Protein AF-A0A564G5P0-F1 (afdb_monomer)

Structure (mmCIF, N/CA/C/O backbone):
data_AF-A0A564G5P0-F1
#
_entry.id   AF-A0A564G5P0-F1
#
loop_
_atom_site.group_PDB
_atom_site.id
_atom_site.type_symbol
_atom_site.label_atom_id
_atom_site.label_alt_id
_atom_site.label_comp_id
_atom_site.label_asym_id
_atom_site.label_entity_id
_atom_site.label_seq_id
_atom_site.pdbx_PDB_ins_code
_atom_site.Cartn_x
_atom_site.Cartn_y
_atom_site.Cartn_z
_atom_site.occupancy
_atom_site.B_iso_or_equiv
_atom_site.auth_seq_id
_atom_site.auth_comp_id
_atom_site.auth_asym_id
_atom_site.auth_atom_id
_atom_site.pdbx_PDB_model_num
ATOM 1 N N . MET A 1 1 ? 15.688 -13.504 -0.484 1.00 35.56 1 MET A N 1
ATOM 2 C CA . MET A 1 1 ? 15.812 -13.146 -1.916 1.00 35.56 1 MET A CA 1
ATOM 3 C C . MET A 1 1 ? 17.171 -13.605 -2.423 1.00 35.56 1 MET A C 1
ATOM 5 O O . MET A 1 1 ? 18.161 -13.113 -1.892 1.00 35.56 1 MET A O 1
ATOM 9 N N . PRO A 1 2 ? 17.270 -14.536 -3.389 1.00 31.83 2 PRO A N 1
ATOM 10 C CA . PRO A 1 2 ? 18.564 -14.839 -3.991 1.00 31.83 2 PRO A CA 1
ATOM 11 C C . PRO A 1 2 ? 19.131 -13.544 -4.581 1.00 31.83 2 PRO A C 1
ATOM 13 O O . PRO A 1 2 ? 18.400 -12.805 -5.248 1.00 31.83 2 PRO A O 1
ATOM 16 N N . LYS A 1 3 ? 20.404 -13.241 -4.294 1.00 37.56 3 LYS A N 1
ATOM 17 C CA . LYS A 1 3 ? 21.140 -12.122 -4.896 1.00 37.56 3 LYS A CA 1
ATOM 18 C C . LYS A 1 3 ? 21.076 -12.302 -6.414 1.00 37.56 3 LYS A C 1
ATOM 20 O O . LYS A 1 3 ? 21.879 -13.032 -6.985 1.00 37.56 3 LYS A O 1
ATOM 25 N N . ARG A 1 4 ? 20.096 -11.687 -7.084 1.00 54.25 4 ARG A N 1
ATOM 26 C CA . ARG A 1 4 ? 20.049 -11.653 -8.547 1.00 54.25 4 ARG A CA 1
ATOM 27 C C . ARG A 1 4 ? 21.179 -10.737 -8.995 1.00 54.25 4 ARG A C 1
ATOM 29 O O . ARG A 1 4 ? 20.967 -9.541 -9.183 1.00 54.25 4 ARG A O 1
ATOM 36 N N . LEU A 1 5 ? 22.378 -11.297 -9.148 1.00 56.16 5 LEU A N 1
ATOM 37 C CA . LEU A 1 5 ? 23.404 -10.715 -10.001 1.00 56.16 5 LEU A CA 1
ATOM 38 C C . LEU A 1 5 ? 22.763 -10.605 -11.385 1.00 56.16 5 LEU A C 1
ATOM 40 O O . LEU A 1 5 ? 22.558 -11.601 -12.077 1.00 56.16 5 LEU A O 1
ATOM 44 N N . ARG A 1 6 ? 22.302 -9.400 -11.734 1.00 68.75 6 ARG A N 1
ATOM 45 C CA . ARG A 1 6 ? 21.751 -9.155 -13.064 1.00 68.75 6 ARG A CA 1
ATOM 46 C C . ARG A 1 6 ? 22.886 -9.398 -14.063 1.00 68.75 6 ARG A C 1
ATOM 48 O O . ARG A 1 6 ? 24.010 -8.976 -13.786 1.00 68.75 6 ARG A O 1
ATOM 55 N N . PRO A 1 7 ? 22.619 -10.061 -15.200 1.00 79.88 7 PRO A N 1
ATOM 56 C CA . PRO A 1 7 ? 23.652 -10.298 -16.198 1.00 79.88 7 PRO A CA 1
ATOM 57 C C . PRO A 1 7 ? 24.242 -8.962 -16.644 1.00 79.88 7 PRO A C 1
ATOM 59 O O . PRO A 1 7 ? 23.536 -7.947 -16.659 1.00 79.88 7 PRO A O 1
ATOM 62 N N . PHE A 1 8 ? 25.529 -8.966 -16.998 1.00 83.00 8 PHE A N 1
ATOM 63 C CA . PHE A 1 8 ? 26.274 -7.756 -17.349 1.00 83.00 8 PHE A CA 1
ATOM 64 C C . PHE A 1 8 ? 25.588 -6.935 -18.456 1.00 83.00 8 PHE A C 1
ATOM 66 O O . PHE A 1 8 ? 25.525 -5.712 -18.354 1.00 83.00 8 PHE A O 1
ATOM 73 N N . ILE A 1 9 ? 24.970 -7.606 -19.431 1.00 90.88 9 ILE A N 1
ATOM 74 C CA . ILE A 1 9 ? 24.095 -7.037 -20.467 1.00 90.88 9 ILE A CA 1
ATOM 75 C C . ILE A 1 9 ? 22.790 -7.847 -20.572 1.00 90.88 9 ILE A C 1
ATOM 77 O O . ILE A 1 9 ? 22.741 -8.975 -20.075 1.00 90.88 9 ILE A O 1
ATOM 81 N N . PRO A 1 10 ? 21.728 -7.314 -21.210 1.00 92.75 10 PRO A N 1
ATOM 82 C CA . PRO A 1 10 ? 20.535 -8.097 -21.535 1.00 92.75 10 PRO A CA 1
ATOM 83 C C . PRO A 1 10 ? 20.879 -9.423 -22.254 1.00 92.75 10 PRO A C 1
ATOM 85 O O . PRO A 1 10 ? 21.692 -9.397 -23.183 1.00 92.75 10 PRO A O 1
ATOM 88 N N . PRO A 1 11 ? 20.287 -10.569 -21.860 1.00 91.69 11 PRO A N 1
ATOM 89 C CA . PRO A 1 11 ? 20.596 -11.882 -22.434 1.00 91.69 11 PRO A CA 1
ATOM 90 C C . PRO A 1 11 ? 20.450 -11.977 -23.955 1.00 91.69 11 PRO A C 1
ATOM 92 O O . PRO A 1 11 ? 21.198 -12.716 -24.592 1.00 91.69 11 PRO A O 1
ATOM 95 N N . SER A 1 12 ? 19.524 -11.224 -24.556 1.00 93.31 12 SER A N 1
ATOM 96 C CA . SER A 1 12 ? 19.336 -11.219 -26.013 1.00 93.31 12 SER A CA 1
ATOM 97 C C . SER A 1 12 ? 20.467 -10.546 -26.791 1.00 93.31 12 SER A C 1
ATOM 99 O O . SER A 1 12 ? 20.487 -10.629 -28.021 1.00 93.31 12 SER A O 1
ATOM 101 N N . LEU A 1 13 ? 21.411 -9.894 -26.109 1.00 95.44 13 LEU A N 1
ATOM 102 C CA . LEU A 1 13 ? 22.517 -9.170 -26.717 1.00 95.44 13 LEU A CA 1
ATOM 103 C C . LEU A 1 13 ? 23.852 -9.899 -26.513 1.00 95.44 13 LEU A C 1
ATOM 105 O O . LEU A 1 13 ? 24.071 -10.594 -25.517 1.00 95.44 13 LEU A O 1
ATOM 109 N N . ARG A 1 14 ? 24.771 -9.714 -27.462 1.00 95.50 14 ARG A N 1
ATOM 110 C CA . ARG A 1 14 ? 26.202 -10.005 -27.307 1.00 95.50 14 ARG A CA 1
ATOM 111 C C . ARG A 1 14 ? 26.990 -8.705 -27.345 1.00 95.50 14 ARG A C 1
ATOM 113 O O . ARG A 1 14 ? 26.663 -7.808 -28.124 1.00 95.50 14 ARG A O 1
ATOM 120 N N . VAL A 1 15 ? 28.024 -8.625 -26.517 1.00 97.06 15 VAL A N 1
ATOM 121 C CA . VAL A 1 15 ? 28.971 -7.506 -26.527 1.00 97.06 15 VAL A CA 1
ATOM 122 C C . VAL A 1 15 ? 29.828 -7.596 -27.789 1.00 97.06 15 VAL A C 1
ATOM 124 O O . VAL A 1 15 ? 30.232 -8.685 -28.192 1.00 97.06 15 VAL A O 1
ATOM 127 N N . VAL A 1 16 ? 30.064 -6.451 -28.420 1.00 97.50 16 VAL A N 1
ATOM 128 C CA . VAL A 1 16 ? 31.008 -6.280 -29.531 1.00 97.50 16 VAL A CA 1
ATOM 129 C C . VAL A 1 16 ? 32.279 -5.617 -29.021 1.00 97.50 16 VAL A C 1
ATOM 131 O O . VAL A 1 16 ? 33.369 -6.105 -29.287 1.00 97.50 16 VAL A O 1
ATOM 134 N N . SER A 1 17 ? 32.136 -4.531 -28.264 1.00 97.25 17 SER A N 1
ATOM 135 C CA . SER A 1 17 ? 33.255 -3.824 -27.649 1.00 97.25 17 SER A CA 1
ATOM 136 C C . SER A 1 17 ? 32.815 -3.103 -26.379 1.00 97.25 17 SER A C 1
ATOM 138 O O . SER A 1 17 ? 31.627 -2.836 -26.164 1.00 97.25 17 SER A O 1
ATOM 140 N N . VAL A 1 18 ? 33.794 -2.803 -25.530 1.00 97.06 18 VAL A N 1
ATOM 141 C CA . VAL A 1 18 ? 33.635 -1.989 -24.328 1.00 97.06 18 VAL A CA 1
ATOM 142 C C . VAL A 1 18 ? 34.704 -0.911 -24.363 1.00 97.06 18 VAL A C 1
ATOM 144 O O . VAL A 1 18 ? 35.887 -1.225 -24.460 1.00 97.06 18 VAL A O 1
ATOM 147 N N . THR A 1 19 ? 34.285 0.343 -24.251 1.00 96.62 19 THR A N 1
ATOM 148 C CA . THR A 1 19 ? 35.180 1.493 -24.124 1.00 96.62 19 THR A CA 1
ATOM 149 C C . THR A 1 19 ? 34.981 2.103 -22.747 1.00 96.62 19 THR A C 1
ATOM 151 O O . THR A 1 19 ? 33.848 2.294 -22.304 1.00 96.62 19 THR A O 1
ATOM 154 N N . SER A 1 20 ? 36.081 2.379 -22.055 1.00 94.44 20 SER A N 1
ATOM 155 C CA . SER A 1 20 ? 36.069 2.855 -20.677 1.00 94.44 20 SER A CA 1
ATOM 156 C C . SER A 1 20 ? 36.695 4.239 -20.586 1.00 94.44 20 SER A C 1
ATOM 158 O O . SER A 1 20 ? 37.853 4.420 -20.941 1.00 94.44 20 SER A O 1
ATOM 160 N N . GLU A 1 21 ? 35.947 5.172 -20.017 1.00 92.62 21 GLU A N 1
ATOM 161 C CA . GLU A 1 21 ? 36.386 6.498 -19.589 1.00 92.62 21 GLU A CA 1
ATOM 162 C C . GLU A 1 21 ? 36.377 6.563 -18.045 1.00 92.62 21 GLU A C 1
ATOM 164 O O . GLU A 1 21 ? 35.806 5.677 -17.391 1.00 92.62 21 GLU A O 1
ATOM 169 N N . PRO A 1 22 ? 36.977 7.595 -17.418 1.00 90.69 22 PRO A N 1
ATOM 170 C CA . PRO A 1 22 ? 37.068 7.675 -15.957 1.00 90.69 22 PRO A CA 1
ATOM 171 C C . PRO A 1 22 ? 35.716 7.577 -15.228 1.00 90.69 22 PRO A C 1
ATOM 173 O O . PRO A 1 22 ? 35.624 6.932 -14.185 1.00 90.69 22 PRO A O 1
ATOM 176 N N . GLN A 1 23 ? 34.650 8.171 -15.779 1.00 90.69 23 GLN A N 1
ATOM 177 C CA . GLN A 1 23 ? 33.319 8.231 -15.141 1.00 90.69 23 GLN A CA 1
ATOM 178 C C . GLN A 1 23 ? 32.208 7.520 -15.937 1.00 90.69 23 GLN A C 1
ATOM 180 O O . GLN A 1 23 ? 31.061 7.420 -15.475 1.00 90.69 23 GLN A O 1
ATOM 185 N N . HIS A 1 24 ? 32.534 7.008 -17.125 1.00 94.88 24 HIS A N 1
ATOM 186 C CA . HIS A 1 24 ? 31.569 6.440 -18.057 1.00 94.88 24 HIS A CA 1
ATOM 187 C C . HIS A 1 24 ? 32.114 5.184 -18.737 1.00 94.88 24 HIS A C 1
ATOM 189 O O . HIS A 1 24 ? 33.292 5.102 -19.068 1.00 94.88 24 HIS A O 1
ATOM 195 N N . VAL A 1 25 ? 31.253 4.197 -18.962 1.00 96.50 25 VAL A N 1
ATOM 196 C CA . VAL A 1 25 ? 31.579 3.013 -19.758 1.00 96.50 25 VAL A CA 1
ATOM 197 C C . VAL A 1 25 ? 30.571 2.887 -20.888 1.00 96.50 25 VAL A C 1
ATOM 199 O O . VAL A 1 25 ? 29.366 2.798 -20.655 1.00 96.50 25 VAL A O 1
ATOM 202 N N . THR A 1 26 ? 31.071 2.825 -22.115 1.00 97.50 26 THR A N 1
ATOM 203 C CA . THR A 1 26 ? 30.261 2.570 -23.302 1.00 97.50 26 THR A CA 1
ATOM 204 C C . THR A 1 26 ? 30.352 1.096 -23.671 1.00 97.50 26 THR A C 1
ATOM 206 O O . THR A 1 26 ? 31.441 0.557 -23.853 1.00 97.50 26 THR A O 1
ATOM 209 N N . VAL A 1 27 ? 29.204 0.437 -23.817 1.00 97.62 27 VAL A N 1
ATOM 210 C CA . VAL A 1 27 ? 29.107 -0.963 -24.243 1.00 97.62 27 VAL A CA 1
ATOM 211 C C . VAL A 1 27 ? 28.408 -1.016 -25.591 1.00 97.62 27 VAL A C 1
ATOM 213 O O . VAL A 1 27 ? 27.211 -0.738 -25.679 1.00 97.62 27 VAL A O 1
ATOM 216 N N . LEU A 1 28 ? 29.130 -1.410 -26.638 1.00 98.00 28 LEU A N 1
ATOM 217 C CA . LEU A 1 28 ? 28.538 -1.697 -27.939 1.00 98.00 28 LEU A CA 1
ATOM 218 C C . LEU A 1 28 ? 28.030 -3.136 -27.952 1.00 98.00 28 LEU A C 1
ATOM 220 O O . LEU A 1 28 ? 28.785 -4.077 -27.700 1.00 98.00 28 LEU A O 1
ATOM 224 N N . ALA A 1 29 ? 26.757 -3.319 -28.279 1.00 97.38 29 ALA A N 1
ATOM 225 C CA . ALA A 1 29 ? 26.122 -4.624 -28.307 1.00 97.38 29 ALA A CA 1
ATOM 226 C C . ALA A 1 29 ? 25.229 -4.811 -29.539 1.00 97.38 29 ALA A C 1
ATOM 228 O O . ALA A 1 29 ? 24.663 -3.863 -30.090 1.00 97.38 29 ALA A O 1
ATOM 229 N N . VAL A 1 30 ? 25.082 -6.064 -29.960 1.00 96.75 30 VAL A N 1
ATOM 230 C CA . VAL A 1 30 ? 24.193 -6.472 -31.057 1.00 96.75 30 VAL A CA 1
ATOM 231 C C . VAL A 1 30 ? 23.303 -7.631 -30.612 1.00 96.75 30 VAL A C 1
ATOM 233 O O . VAL A 1 30 ? 23.694 -8.379 -29.713 1.00 96.75 30 VAL A O 1
ATOM 236 N N . PRO A 1 31 ? 22.123 -7.818 -31.224 1.00 95.69 31 PRO A N 1
ATOM 237 C CA . PRO A 1 31 ? 21.307 -9.009 -31.011 1.00 95.69 31 PRO A CA 1
ATOM 238 C C . PRO A 1 31 ? 22.094 -10.306 -31.234 1.00 95.69 31 PRO A C 1
ATOM 240 O O . PRO A 1 31 ? 22.871 -10.420 -32.182 1.00 95.69 31 PRO A O 1
ATOM 243 N N . ARG A 1 32 ? 21.879 -11.294 -30.359 1.00 94.44 32 ARG A N 1
ATOM 244 C CA . ARG A 1 32 ? 22.381 -12.667 -30.529 1.00 94.44 32 ARG A CA 1
ATOM 245 C C . ARG A 1 32 ? 21.614 -13.413 -31.608 1.00 94.44 32 ARG A C 1
ATOM 247 O O . ARG A 1 32 ? 22.210 -14.138 -32.393 1.00 94.44 32 ARG A O 1
ATOM 254 N N . SER A 1 33 ? 20.291 -13.251 -31.620 1.00 92.81 33 SER A N 1
ATOM 255 C CA . SER A 1 33 ? 19.430 -13.913 -32.595 1.00 92.81 33 SER A CA 1
ATOM 256 C C . SER A 1 33 ? 19.677 -13.344 -33.985 1.00 92.81 33 SER A C 1
ATOM 258 O O . SER A 1 33 ? 19.692 -12.129 -34.165 1.00 92.81 33 SER A O 1
ATOM 260 N N . LEU A 1 34 ? 19.767 -14.212 -34.990 1.00 91.69 34 LEU A N 1
ATOM 261 C CA . LEU A 1 34 ? 19.794 -13.800 -36.394 1.00 91.69 34 LEU A CA 1
ATOM 262 C C . LEU A 1 34 ? 18.396 -13.492 -36.946 1.00 91.69 34 LEU A C 1
ATOM 264 O O . LEU A 1 34 ? 18.282 -12.904 -38.015 1.00 91.69 34 LEU A O 1
ATOM 268 N N . THR A 1 35 ? 17.338 -13.785 -36.191 1.00 93.94 35 THR A N 1
ATOM 269 C CA . THR A 1 35 ? 15.945 -13.558 -36.599 1.00 93.94 35 THR A CA 1
ATOM 270 C C . THR A 1 35 ? 15.181 -12.693 -35.598 1.00 93.94 35 THR A C 1
ATOM 272 O O . THR A 1 35 ? 15.501 -12.672 -34.407 1.00 93.94 35 THR A O 1
ATOM 275 N N . ALA A 1 36 ? 14.124 -12.030 -36.063 1.00 93.44 36 ALA A N 1
ATOM 276 C CA . ALA A 1 36 ? 13.170 -11.308 -35.228 1.00 93.44 36 ALA A CA 1
ATOM 277 C C . ALA A 1 36 ? 11.732 -11.515 -35.728 1.00 93.44 36 ALA A C 1
ATOM 279 O O . ALA A 1 36 ? 11.499 -11.736 -36.917 1.00 93.44 36 ALA A O 1
ATOM 280 N N . CYS A 1 37 ? 10.756 -11.437 -34.824 1.00 94.19 37 CYS A N 1
ATOM 281 C CA . CYS A 1 37 ? 9.341 -11.556 -35.179 1.00 94.19 37 CYS A CA 1
ATOM 282 C C . CYS A 1 37 ? 8.763 -10.204 -35.607 1.00 94.19 37 CYS A C 1
ATOM 284 O O . CYS A 1 37 ? 9.006 -9.183 -34.957 1.00 94.19 37 CYS A O 1
ATOM 286 N N . CYS A 1 38 ? 7.951 -10.209 -36.665 1.00 93.44 38 CYS A N 1
ATOM 287 C CA . CYS A 1 38 ? 7.213 -9.033 -37.106 1.00 93.44 38 CYS A CA 1
ATOM 288 C C . CYS A 1 38 ? 6.308 -8.510 -35.981 1.00 93.44 38 CYS A C 1
ATOM 290 O O . CYS A 1 38 ? 5.586 -9.268 -35.339 1.00 93.44 38 CYS A O 1
ATOM 292 N N . SER A 1 39 ? 6.299 -7.197 -35.761 1.00 90.75 39 SER A N 1
ATOM 293 C CA . SER A 1 39 ? 5.465 -6.567 -34.726 1.00 90.75 39 SER A CA 1
ATOM 294 C C . SER A 1 39 ? 3.963 -6.583 -35.033 1.00 90.75 39 SER A C 1
ATOM 296 O O . SER A 1 39 ? 3.183 -6.372 -34.112 1.00 90.75 39 SER A O 1
ATOM 298 N N . ALA A 1 40 ? 3.564 -6.835 -36.286 1.00 93.50 40 ALA A N 1
ATOM 299 C CA . ALA A 1 40 ? 2.162 -6.942 -36.692 1.00 93.50 40 ALA A CA 1
ATOM 300 C C . ALA A 1 40 ? 1.691 -8.405 -36.733 1.00 93.50 40 ALA A C 1
ATOM 302 O O . ALA A 1 40 ? 0.876 -8.809 -35.915 1.00 93.50 40 ALA A O 1
ATOM 303 N N . CYS A 1 41 ? 2.246 -9.221 -37.637 1.00 94.69 41 CYS A N 1
ATOM 304 C CA . CYS A 1 41 ? 1.786 -10.600 -37.851 1.00 94.69 41 CYS A CA 1
ATOM 305 C C . CYS A 1 41 ? 2.559 -11.668 -37.060 1.00 94.69 41 CYS A C 1
ATOM 307 O O . CYS A 1 41 ? 2.296 -12.852 -37.227 1.00 94.69 41 CYS A O 1
ATOM 309 N N . ARG A 1 42 ? 3.558 -11.281 -36.251 1.00 94.31 42 ARG A N 1
ATOM 310 C CA . ARG A 1 42 ? 4.438 -12.184 -35.477 1.00 94.31 42 ARG A CA 1
ATOM 311 C C . ARG A 1 42 ? 5.275 -13.180 -36.292 1.00 94.31 42 ARG A C 1
ATOM 313 O O . ARG A 1 42 ? 6.122 -13.841 -35.694 1.00 94.31 42 ARG A O 1
ATOM 320 N N . LEU A 1 43 ? 5.150 -13.218 -37.624 1.00 95.38 43 LEU A N 1
ATOM 321 C CA . LEU A 1 43 ? 5.983 -14.064 -38.478 1.00 95.38 43 LEU A CA 1
ATOM 322 C C . LEU A 1 43 ? 7.467 -13.708 -38.319 1.00 95.38 43 LEU A C 1
ATOM 324 O O . LEU A 1 43 ? 7.850 -12.532 -38.328 1.00 95.38 43 LEU A O 1
ATOM 328 N N . ARG A 1 44 ? 8.298 -14.737 -38.169 1.00 95.62 44 ARG A N 1
ATOM 329 C CA . ARG A 1 44 ? 9.749 -14.615 -38.030 1.00 95.62 44 ARG A CA 1
ATOM 330 C C . ARG A 1 44 ? 10.387 -14.218 -39.363 1.00 95.62 44 ARG A C 1
ATOM 332 O O . ARG A 1 44 ? 10.004 -14.710 -40.418 1.00 95.62 44 ARG A O 1
ATOM 339 N N . SER A 1 45 ? 11.376 -13.335 -39.304 1.00 95.94 45 SER A N 1
ATOM 340 C CA . SER A 1 45 ? 12.195 -12.951 -40.452 1.00 95.94 45 SER A CA 1
ATOM 341 C C . SER A 1 45 ? 13.655 -12.792 -40.039 1.00 95.94 45 SER A C 1
ATOM 343 O O . SER A 1 45 ? 13.955 -12.400 -38.912 1.00 95.94 45 SER A O 1
ATOM 345 N N . ASP A 1 46 ? 14.549 -13.095 -40.965 1.00 95.19 46 ASP A N 1
ATOM 346 C CA . ASP A 1 46 ? 15.992 -12.823 -40.982 1.00 95.19 46 ASP A CA 1
ATOM 347 C C . ASP A 1 46 ? 16.369 -11.825 -42.097 1.00 95.19 46 ASP A C 1
ATOM 349 O O . ASP A 1 46 ? 17.521 -11.410 -42.191 1.00 95.19 46 ASP A O 1
ATOM 353 N N . SER A 1 47 ? 15.412 -11.418 -42.942 1.00 95.81 47 SER A N 1
ATOM 354 C CA . SER A 1 47 ? 15.673 -10.593 -44.122 1.00 95.81 47 SER A CA 1
ATOM 355 C C . SER A 1 47 ? 15.940 -9.155 -43.694 1.00 95.81 47 SER A C 1
ATOM 357 O O . SER A 1 47 ? 15.015 -8.399 -43.390 1.00 95.81 47 SER A O 1
ATOM 359 N N . VAL A 1 48 ? 17.213 -8.770 -43.628 1.00 96.31 48 VAL A N 1
ATOM 360 C CA . VAL A 1 48 ? 17.630 -7.438 -43.179 1.00 96.31 48 VAL A CA 1
ATOM 361 C C . VAL A 1 48 ? 17.387 -6.407 -44.283 1.00 96.31 48 VAL A C 1
ATOM 363 O O . VAL A 1 48 ? 17.873 -6.529 -45.401 1.00 96.31 48 VAL A O 1
ATOM 366 N N . HIS A 1 49 ? 16.630 -5.363 -43.954 1.00 96.12 49 HIS A N 1
ATOM 367 C CA . HIS A 1 49 ? 16.455 -4.169 -44.781 1.00 96.12 49 HIS A CA 1
ATOM 368 C C . HIS A 1 49 ? 17.493 -3.088 -44.449 1.00 96.12 49 HIS A C 1
ATOM 370 O O . HIS A 1 49 ? 17.909 -2.343 -45.326 1.00 96.12 49 HIS A O 1
ATOM 376 N N . GLY A 1 50 ? 17.906 -2.996 -43.184 1.00 96.00 50 GLY A N 1
ATOM 377 C CA . GLY A 1 50 ? 18.917 -2.046 -42.729 1.00 96.00 50 GLY A CA 1
ATOM 378 C C . GLY A 1 50 ? 19.202 -2.189 -41.238 1.00 96.00 50 GLY A C 1
ATOM 379 O O . GLY A 1 50 ? 18.695 -3.097 -40.578 1.00 96.00 50 GLY A O 1
ATOM 380 N N . SER A 1 51 ? 19.988 -1.274 -40.679 1.00 95.19 51 SER A N 1
ATOM 381 C CA . SER A 1 51 ? 20.295 -1.245 -39.245 1.00 95.19 51 SER A CA 1
ATOM 382 C C . SER A 1 51 ? 20.159 0.161 -38.673 1.00 95.19 51 SER A C 1
ATOM 384 O O . SER A 1 51 ? 20.141 1.140 -39.415 1.00 95.19 51 SER A O 1
ATOM 386 N N . TYR A 1 52 ? 20.008 0.261 -37.356 1.00 94.81 52 TYR A N 1
ATOM 387 C CA . TYR A 1 52 ? 19.965 1.532 -36.643 1.00 94.81 52 TYR A CA 1
ATOM 388 C C . TYR A 1 52 ? 20.545 1.383 -35.234 1.00 94.81 52 TYR A C 1
ATOM 390 O O . TYR A 1 52 ? 20.467 0.316 -34.621 1.00 94.81 52 TYR A O 1
ATOM 398 N N . GLY A 1 53 ? 21.134 2.459 -34.719 1.00 95.06 53 GLY A N 1
ATOM 399 C CA . GLY A 1 53 ? 21.677 2.515 -33.364 1.00 95.06 53 GLY A CA 1
ATOM 400 C C . GLY A 1 53 ? 20.65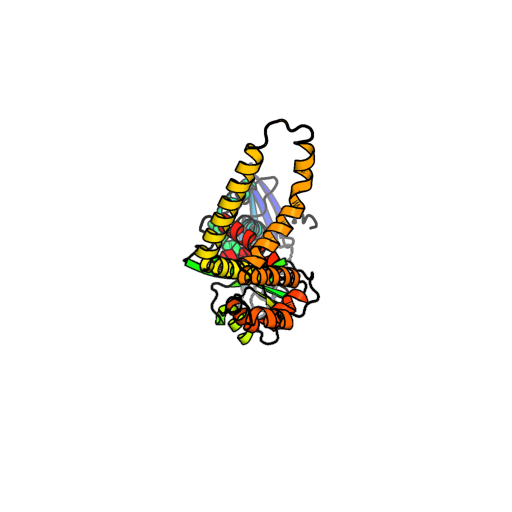5 3.014 -32.344 1.00 95.06 53 GLY A C 1
ATOM 401 O O . GLY A 1 53 ? 19.803 3.851 -32.647 1.00 95.06 53 GLY A O 1
ATOM 402 N N . ARG A 1 54 ? 20.755 2.524 -31.107 1.00 95.69 54 ARG A N 1
ATOM 403 C CA . ARG A 1 54 ? 20.089 3.094 -29.930 1.00 95.69 54 ARG A CA 1
ATOM 404 C C . ARG A 1 54 ? 21.094 3.282 -28.809 1.00 95.69 54 ARG A C 1
ATOM 406 O O . ARG A 1 54 ? 21.809 2.348 -28.472 1.00 95.69 54 ARG A O 1
ATOM 413 N N . HIS A 1 55 ? 21.071 4.458 -28.197 1.00 96.19 55 HIS A N 1
ATOM 414 C CA . HIS A 1 55 ? 21.886 4.788 -27.034 1.00 96.19 55 HIS A CA 1
ATOM 415 C C . HIS A 1 55 ? 20.984 4.745 -25.800 1.00 96.19 55 HIS A C 1
ATOM 417 O O . HIS A 1 55 ? 19.984 5.466 -25.724 1.00 96.19 55 HIS A O 1
ATOM 423 N N . LEU A 1 56 ? 21.284 3.843 -24.869 1.00 97.25 56 LEU A N 1
ATOM 424 C CA . LEU A 1 56 ? 20.465 3.579 -23.692 1.00 97.25 56 LEU A CA 1
ATOM 425 C C . LEU A 1 56 ? 21.302 3.770 -22.431 1.00 97.25 56 LEU A C 1
ATOM 427 O O . LEU A 1 56 ? 22.359 3.166 -22.305 1.00 97.25 56 LEU A O 1
ATOM 431 N N . ALA A 1 57 ? 20.798 4.530 -21.461 1.00 97.06 57 ALA A N 1
ATOM 432 C CA . ALA A 1 57 ? 21.343 4.455 -20.110 1.00 97.06 57 ALA A CA 1
ATOM 433 C C . ALA A 1 57 ? 21.114 3.047 -19.539 1.00 97.06 57 ALA A C 1
ATOM 435 O O . ALA A 1 57 ? 20.030 2.471 -19.721 1.00 97.06 57 ALA A O 1
ATOM 436 N N . ASP A 1 58 ? 22.110 2.504 -18.846 1.00 96.44 58 ASP A N 1
ATOM 437 C CA . ASP A 1 58 ? 22.057 1.146 -18.315 1.00 96.44 58 ASP A CA 1
ATOM 438 C C . ASP A 1 58 ? 22.593 1.023 -16.877 1.00 96.44 58 ASP A C 1
ATOM 440 O O . ASP A 1 58 ? 22.965 2.016 -16.253 1.00 96.44 58 ASP A O 1
ATOM 444 N N . LEU A 1 59 ? 22.555 -0.190 -16.315 1.00 95.25 59 LEU A N 1
ATOM 445 C CA . LEU A 1 59 ? 23.070 -0.467 -14.971 1.00 95.25 59 LEU A CA 1
ATOM 446 C C . LEU A 1 59 ? 24.557 -0.106 -14.850 1.00 95.25 59 LEU A C 1
ATOM 448 O O . LEU A 1 59 ? 25.303 -0.329 -15.801 1.00 95.25 59 LEU A O 1
ATOM 452 N N . PRO A 1 60 ? 24.991 0.404 -13.687 1.00 94.00 60 PRO A N 1
ATOM 453 C CA . PRO A 1 60 ? 26.325 0.949 -13.516 1.00 94.00 60 PRO A CA 1
ATOM 454 C C . PRO A 1 60 ? 27.367 -0.173 -13.488 1.00 94.00 60 PRO A C 1
ATOM 456 O O . PRO A 1 60 ? 27.077 -1.299 -13.073 1.00 94.00 60 PRO A O 1
ATOM 459 N N . TRP A 1 61 ? 28.603 0.150 -13.863 1.00 92.56 61 TRP A N 1
ATOM 460 C CA . TRP A 1 61 ? 29.742 -0.763 -13.783 1.00 92.56 61 TRP A CA 1
ATOM 461 C C . TRP A 1 61 ? 30.786 -0.177 -12.833 1.00 92.56 61 TRP A C 1
ATOM 463 O O . TRP A 1 61 ? 31.425 0.821 -13.151 1.00 92.56 61 TRP A O 1
ATOM 473 N N . GLN A 1 62 ? 30.966 -0.804 -11.659 1.00 89.19 62 GLN A N 1
ATOM 474 C CA . GLN A 1 62 ? 31.968 -0.395 -10.656 1.00 89.19 62 GLN A CA 1
ATOM 475 C C . GLN A 1 62 ? 31.860 1.104 -10.307 1.00 89.19 62 GLN A C 1
ATOM 477 O O . GLN A 1 62 ? 32.839 1.840 -10.342 1.00 89.19 62 GLN A O 1
ATOM 482 N N . GLY A 1 63 ? 30.640 1.578 -10.040 1.00 89.62 63 GLY A N 1
ATOM 483 C CA . GLY A 1 63 ? 30.392 2.982 -9.687 1.00 89.62 63 GLY A CA 1
ATOM 484 C C . GLY A 1 63 ? 30.443 3.969 -10.858 1.00 89.62 63 GLY A C 1
ATOM 485 O O . GLY A 1 63 ? 30.267 5.162 -10.636 1.00 89.62 63 GLY A O 1
ATOM 486 N N . ARG A 1 64 ? 30.634 3.500 -12.096 1.00 93.12 64 ARG A N 1
ATOM 487 C CA . ARG A 1 64 ? 30.600 4.332 -13.306 1.00 93.12 64 ARG A CA 1
ATOM 488 C C . ARG A 1 64 ? 29.274 4.192 -14.030 1.00 93.12 64 ARG A C 1
ATOM 490 O O . ARG A 1 64 ? 28.662 3.120 -14.042 1.00 93.12 64 AR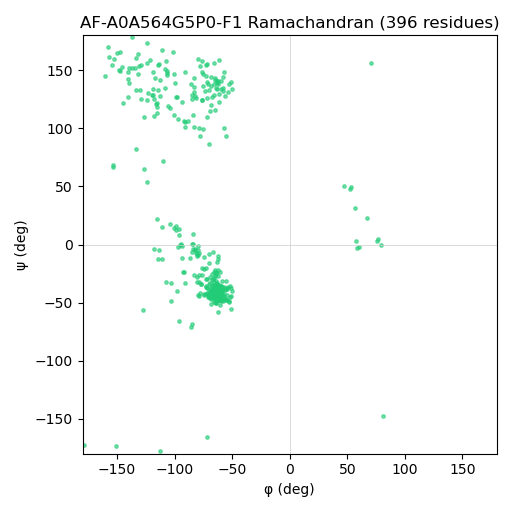G A O 1
ATOM 497 N N . SER A 1 65 ? 28.844 5.286 -14.647 1.00 95.38 65 SER A N 1
ATOM 498 C CA . SER A 1 65 ? 27.638 5.292 -15.473 1.00 95.38 65 SER A CA 1
ATOM 499 C C . SER A 1 65 ? 27.870 4.467 -16.740 1.00 95.38 65 SER A C 1
ATOM 501 O O . SER A 1 65 ? 28.978 4.457 -17.271 1.00 95.38 65 SER A O 1
ATOM 503 N N . VAL A 1 66 ? 26.846 3.761 -17.226 1.00 96.81 66 VAL A N 1
ATOM 504 C CA . VAL A 1 66 ? 26.970 2.911 -18.420 1.00 96.81 66 VAL A CA 1
ATOM 505 C C . VAL A 1 66 ? 26.030 3.377 -19.523 1.00 96.81 66 VAL A C 1
ATOM 507 O O . VAL A 1 66 ? 24.823 3.528 -19.306 1.00 96.81 66 VAL A O 1
ATOM 510 N N . GLY A 1 67 ? 26.588 3.565 -20.718 1.00 97.19 67 GLY A N 1
ATOM 511 C CA . GLY A 1 67 ? 25.870 3.744 -21.973 1.00 97.19 67 GLY A CA 1
ATOM 512 C C . GLY A 1 67 ? 25.858 2.441 -22.771 1.00 97.19 67 GLY A C 1
ATOM 513 O O . GLY A 1 67 ? 26.884 1.998 -23.277 1.00 97.19 67 GLY A O 1
ATOM 514 N N . LEU A 1 68 ? 24.692 1.814 -22.909 1.00 97.31 68 LEU A N 1
ATOM 515 C CA . LEU A 1 68 ? 24.498 0.655 -23.774 1.00 97.31 68 LEU A CA 1
ATOM 516 C C . LEU A 1 68 ? 24.129 1.130 -25.186 1.00 97.31 68 LEU A C 1
ATOM 518 O O . LEU A 1 68 ? 23.009 1.585 -25.437 1.00 97.31 68 LEU A O 1
ATOM 522 N N . HIS A 1 69 ? 25.074 1.012 -26.113 1.00 97.25 69 HIS A N 1
ATOM 523 C CA . HIS A 1 69 ? 24.894 1.300 -27.532 1.00 97.25 69 HIS A CA 1
ATOM 524 C C . HIS A 1 69 ? 24.482 0.012 -28.246 1.00 97.25 69 HIS A C 1
ATOM 526 O O . HIS A 1 69 ? 25.284 -0.899 -28.432 1.00 97.25 69 HIS A O 1
ATOM 532 N N . VAL A 1 70 ? 23.214 -0.089 -28.638 1.00 96.81 70 VAL A N 1
ATOM 533 C CA . VAL A 1 70 ? 22.670 -1.286 -29.290 1.00 96.81 70 VAL A CA 1
ATOM 534 C C . VAL A 1 70 ? 22.479 -1.024 -30.775 1.00 96.81 70 VAL A C 1
ATOM 536 O O . VAL A 1 70 ? 21.682 -0.161 -31.148 1.00 96.81 70 VAL A O 1
ATOM 539 N N . ARG A 1 71 ? 23.158 -1.790 -31.631 1.00 96.81 71 ARG A N 1
ATOM 540 C CA . ARG A 1 71 ? 22.911 -1.773 -33.079 1.00 96.81 71 ARG A CA 1
ATOM 541 C C . ARG A 1 71 ? 21.864 -2.832 -33.423 1.00 96.81 71 ARG A C 1
ATOM 543 O O . ARG A 1 71 ? 22.144 -4.028 -33.392 1.00 96.81 71 ARG A O 1
ATOM 550 N N . LEU A 1 72 ? 20.649 -2.373 -33.710 1.00 95.06 72 LEU A N 1
ATOM 551 C CA . LEU A 1 72 ? 19.468 -3.180 -34.023 1.00 95.06 72 LEU A CA 1
ATOM 552 C C . LEU A 1 72 ? 19.203 -3.201 -35.529 1.00 95.06 72 LEU A C 1
ATOM 554 O O . LEU A 1 72 ? 19.732 -2.380 -36.281 1.00 95.06 72 LEU A O 1
ATOM 558 N N . ARG A 1 73 ? 18.355 -4.128 -35.978 1.00 95.56 73 ARG A N 1
ATOM 559 C CA . ARG A 1 73 ? 18.031 -4.300 -37.399 1.00 95.56 73 ARG A CA 1
ATOM 560 C C . ARG A 1 73 ? 16.628 -3.798 -37.730 1.00 95.56 73 ARG A C 1
ATOM 562 O O . ARG A 1 73 ? 15.708 -3.873 -36.919 1.00 95.56 73 ARG A O 1
ATOM 569 N N . ARG A 1 74 ? 16.452 -3.313 -38.955 1.00 96.44 74 ARG A N 1
ATOM 570 C CA . ARG A 1 74 ? 15.155 -3.218 -39.634 1.00 96.44 74 ARG A CA 1
ATOM 571 C C . ARG A 1 74 ? 15.064 -4.419 -40.565 1.00 96.44 74 ARG A C 1
ATOM 573 O O . ARG A 1 74 ? 15.978 -4.629 -41.358 1.00 96.44 74 ARG A O 1
ATOM 580 N N . LEU A 1 75 ? 13.998 -5.204 -40.467 1.00 96.50 75 LEU A N 1
ATOM 581 C CA . LEU A 1 75 ? 13.797 -6.413 -41.264 1.00 96.50 75 LEU A CA 1
ATOM 582 C C . LEU A 1 75 ? 12.607 -6.255 -42.210 1.00 96.50 75 LEU A C 1
ATOM 584 O O . LEU A 1 75 ? 11.689 -5.483 -41.934 1.00 96.50 75 LEU A O 1
ATOM 588 N N . ARG A 1 76 ? 12.608 -7.004 -43.313 1.00 97.06 76 ARG A N 1
ATOM 589 C CA . ARG A 1 76 ? 11.457 -7.168 -44.207 1.00 97.06 76 ARG A CA 1
ATOM 590 C C . ARG A 1 76 ? 10.542 -8.254 -43.649 1.00 97.06 76 ARG A C 1
ATOM 592 O O . ARG A 1 76 ? 11.019 -9.300 -43.207 1.00 97.06 76 ARG A O 1
ATOM 599 N N . CYS A 1 77 ? 9.233 -8.025 -43.634 1.00 96.00 77 CYS A N 1
ATOM 600 C CA . CYS A 1 77 ? 8.283 -9.081 -43.304 1.00 96.00 77 CYS A CA 1
ATOM 601 C C . CYS A 1 77 ? 8.189 -10.057 -44.480 1.00 96.00 77 CYS A C 1
ATOM 603 O O . CYS A 1 77 ? 8.036 -9.628 -45.618 1.00 96.00 77 CYS A O 1
ATOM 605 N N . ARG A 1 78 ? 8.272 -11.360 -44.194 1.00 94.75 78 ARG A N 1
ATOM 606 C CA . ARG A 1 78 ? 8.117 -12.417 -45.204 1.00 94.75 78 ARG A CA 1
ATOM 607 C C . ARG A 1 78 ? 6.653 -12.794 -45.464 1.00 94.75 78 ARG A C 1
ATOM 609 O O . ARG A 1 78 ? 6.396 -13.582 -46.359 1.00 94.75 78 ARG A O 1
ATOM 616 N N . ASN A 1 79 ? 5.707 -12.259 -44.687 1.00 95.19 79 ASN A N 1
ATOM 617 C CA . ASN A 1 79 ? 4.284 -12.512 -44.892 1.00 95.19 79 ASN A CA 1
ATOM 618 C C . ASN A 1 79 ? 3.754 -11.539 -45.961 1.00 95.19 79 ASN A C 1
ATOM 620 O O . ASN A 1 79 ? 3.661 -10.345 -45.658 1.00 95.19 79 ASN A O 1
ATOM 624 N N . PRO A 1 80 ? 3.381 -12.010 -47.165 1.00 92.25 80 PRO A N 1
ATOM 625 C CA . PRO A 1 80 ? 2.870 -11.142 -48.225 1.00 92.25 80 PRO A CA 1
ATOM 626 C C . PRO A 1 80 ? 1.528 -10.491 -47.860 1.00 92.25 80 PRO A C 1
ATOM 628 O O . PRO A 1 80 ? 1.253 -9.382 -48.305 1.00 92.25 80 PRO A O 1
ATOM 631 N N . ALA A 1 81 ? 0.729 -11.129 -46.998 1.00 94.81 81 ALA A N 1
ATOM 632 C CA . ALA A 1 81 ? -0.543 -10.594 -46.515 1.00 94.81 81 ALA A CA 1
ATOM 633 C C . ALA A 1 81 ? -0.380 -9.600 -45.347 1.00 94.81 81 ALA A C 1
ATOM 635 O O . ALA A 1 81 ? -1.356 -9.031 -44.863 1.00 94.81 81 ALA A O 1
ATOM 636 N N . CYS A 1 82 ? 0.842 -9.391 -44.843 1.00 94.94 82 CYS A N 1
ATOM 637 C CA . CYS A 1 82 ? 1.078 -8.467 -43.740 1.00 94.94 82 CYS A CA 1
ATOM 638 C C . CYS A 1 82 ? 1.168 -7.021 -44.257 1.00 94.94 82 CYS A C 1
ATOM 640 O O . CYS A 1 82 ? 2.048 -6.722 -45.066 1.00 94.94 82 CYS A O 1
ATOM 642 N N . PRO A 1 83 ? 0.371 -6.074 -43.720 1.00 94.00 83 PRO A N 1
ATOM 643 C CA . PRO A 1 83 ? 0.437 -4.671 -44.141 1.00 94.00 83 PRO A CA 1
ATOM 644 C C . PRO A 1 83 ? 1.793 -4.028 -43.808 1.00 94.00 83 PRO A C 1
ATOM 646 O O . PRO A 1 83 ? 2.227 -3.075 -44.454 1.00 94.00 83 PRO A O 1
ATOM 649 N N . ARG A 1 84 ? 2.513 -4.563 -42.810 1.00 92.25 84 ARG A N 1
ATOM 650 C CA . ARG A 1 84 ? 3.888 -4.148 -42.516 1.00 92.25 84 ARG A CA 1
ATOM 651 C C . ARG A 1 84 ? 4.880 -4.876 -43.412 1.00 92.25 84 ARG A C 1
ATOM 653 O O . ARG A 1 84 ? 5.279 -5.993 -43.094 1.00 92.25 84 ARG A O 1
ATOM 660 N N . ARG A 1 85 ? 5.354 -4.189 -44.454 1.00 93.25 85 ARG A N 1
ATOM 661 C CA . ARG A 1 85 ? 6.444 -4.659 -45.331 1.00 93.25 85 ARG A CA 1
ATOM 662 C C . ARG A 1 85 ? 7.809 -4.666 -44.641 1.00 93.25 85 ARG A C 1
ATOM 664 O O . ARG A 1 85 ? 8.617 -5.555 -44.891 1.00 93.25 85 ARG A O 1
ATOM 671 N N . THR A 1 86 ? 8.065 -3.714 -43.745 1.00 95.12 86 THR A N 1
ATOM 672 C CA . THR A 1 86 ? 9.277 -3.661 -42.914 1.00 95.12 86 THR A CA 1
ATOM 673 C C . THR A 1 86 ? 8.925 -3.444 -41.443 1.00 95.12 86 THR A C 1
ATOM 675 O O . THR A 1 86 ? 7.866 -2.912 -41.105 1.00 95.12 86 THR A O 1
ATOM 678 N N . PHE A 1 87 ? 9.793 -3.897 -40.539 1.00 94.50 87 PHE A N 1
ATOM 679 C CA . PHE A 1 87 ? 9.627 -3.708 -39.101 1.00 94.50 87 PHE A CA 1
ATOM 680 C C . PHE A 1 87 ? 10.971 -3.565 -38.386 1.00 94.50 87 PHE A C 1
ATOM 682 O O . PHE A 1 87 ? 11.980 -4.140 -38.791 1.00 94.50 87 PHE A O 1
ATOM 689 N N . SER A 1 88 ? 10.975 -2.806 -37.293 1.00 93.75 88 SER A N 1
ATOM 690 C CA . SER A 1 88 ? 12.144 -2.660 -36.425 1.00 93.75 88 SER A CA 1
ATOM 691 C C . SER A 1 88 ? 12.233 -3.814 -35.431 1.00 93.75 88 SER A C 1
ATOM 693 O O . SER A 1 88 ? 11.260 -4.142 -34.744 1.00 93.75 88 SER A O 1
ATOM 695 N N . GLU A 1 89 ? 13.414 -4.413 -35.327 1.00 92.44 89 GLU A N 1
ATOM 696 C CA . GLU A 1 89 ? 13.727 -5.409 -34.313 1.00 92.44 89 GLU A CA 1
ATOM 697 C C . GLU A 1 89 ? 13.601 -4.808 -32.911 1.00 92.44 89 GLU A C 1
ATOM 699 O O . GLU A 1 89 ? 14.159 -3.755 -32.610 1.00 92.44 89 GLU A O 1
ATOM 704 N N . THR A 1 90 ? 12.860 -5.486 -32.037 1.00 88.50 90 THR A N 1
ATOM 705 C CA . THR A 1 90 ? 12.603 -5.002 -30.676 1.00 88.50 90 THR A CA 1
ATOM 706 C C . THR A 1 90 ? 12.830 -6.138 -29.679 1.00 88.50 90 THR A C 1
ATOM 708 O O . THR A 1 90 ? 11.866 -6.802 -29.294 1.00 88.50 90 THR A O 1
ATOM 711 N N . PRO A 1 91 ? 14.086 -6.411 -29.272 1.00 86.56 91 PRO A N 1
ATOM 712 C CA . PRO A 1 91 ? 14.364 -7.465 -28.304 1.00 86.56 91 PRO A CA 1
ATOM 713 C C . PRO A 1 91 ? 13.653 -7.141 -26.976 1.00 86.56 91 PRO A C 1
ATOM 715 O O . PRO A 1 91 ? 13.844 -6.044 -26.431 1.00 86.56 91 PRO A O 1
ATOM 718 N N . PRO A 1 92 ? 12.783 -8.034 -26.471 1.00 84.31 92 PRO A N 1
ATOM 719 C CA . PRO A 1 92 ? 11.824 -7.690 -25.424 1.00 84.31 92 PRO A CA 1
ATOM 720 C C . PRO A 1 92 ? 12.476 -7.384 -24.071 1.00 84.31 92 PRO A C 1
ATOM 722 O O . PRO A 1 92 ? 11.914 -6.613 -23.302 1.00 84.31 92 PRO A O 1
ATOM 725 N N . ASP A 1 93 ? 13.660 -7.913 -23.787 1.00 90.81 93 ASP A N 1
ATOM 726 C CA . ASP A 1 93 ? 14.419 -7.737 -22.543 1.00 90.81 93 ASP A CA 1
ATOM 727 C C . ASP A 1 93 ? 15.315 -6.481 -22.526 1.00 90.81 93 ASP A C 1
ATOM 729 O O . ASP A 1 93 ? 15.806 -6.092 -21.467 1.00 90.81 93 ASP A O 1
ATOM 733 N N . VAL A 1 94 ? 15.510 -5.809 -23.668 1.00 93.75 94 VAL A N 1
ATOM 734 C CA . VAL A 1 94 ? 16.454 -4.682 -23.784 1.00 93.75 94 VAL A CA 1
ATOM 735 C C . VAL A 1 94 ? 15.822 -3.363 -23.354 1.00 93.75 94 VAL A C 1
ATOM 737 O O . VAL A 1 94 ? 16.216 -2.783 -22.346 1.00 93.75 94 VAL A O 1
ATOM 740 N N . ALA A 1 95 ? 14.852 -2.856 -24.117 1.00 93.75 95 ALA A N 1
ATOM 741 C CA . ALA A 1 95 ? 14.226 -1.553 -23.895 1.00 93.75 95 ALA A CA 1
ATOM 742 C C . ALA A 1 95 ? 12.876 -1.479 -24.613 1.00 93.75 95 ALA A C 1
ATOM 744 O O . ALA A 1 95 ? 12.736 -1.981 -25.729 1.00 93.75 95 ALA A O 1
ATOM 745 N N . ALA A 1 96 ? 11.903 -0.783 -24.022 1.00 90.00 96 ALA A N 1
ATOM 746 C CA . ALA A 1 96 ? 10.666 -0.443 -24.723 1.00 90.00 96 ALA A CA 1
ATOM 747 C C . ALA A 1 96 ? 10.950 0.445 -25.961 1.00 90.00 96 ALA A C 1
ATOM 749 O O . ALA A 1 96 ? 12.011 1.093 -26.026 1.00 90.00 96 ALA A O 1
ATOM 750 N N . PRO A 1 97 ? 10.033 0.504 -26.948 1.00 88.44 97 PRO A N 1
ATOM 751 C CA . PRO A 1 97 ? 10.122 1.459 -28.052 1.00 88.44 97 PRO A CA 1
ATOM 752 C C . PRO A 1 97 ? 10.333 2.889 -27.539 1.00 88.44 97 PRO A C 1
ATOM 754 O O . PRO A 1 97 ? 9.774 3.268 -26.513 1.00 88.44 97 PRO A O 1
ATOM 757 N N . HIS A 1 98 ? 11.192 3.660 -28.211 1.00 89.31 98 HIS A N 1
ATOM 758 C CA . HIS A 1 98 ? 11.552 5.051 -27.870 1.00 89.31 98 HIS A CA 1
ATOM 759 C C . HIS A 1 98 ? 12.161 5.292 -26.471 1.00 89.31 98 HIS A C 1
ATOM 761 O O . HIS A 1 98 ? 12.578 6.408 -26.165 1.00 89.31 98 HIS A O 1
ATOM 767 N N . ALA A 1 99 ? 12.283 4.269 -25.618 1.00 92.69 99 ALA A N 1
ATOM 768 C CA . ALA A 1 99 ? 12.931 4.410 -24.320 1.00 92.69 99 ALA A CA 1
ATOM 769 C C . ALA A 1 99 ? 14.412 4.801 -24.476 1.00 92.69 99 ALA A C 1
ATOM 771 O O . ALA A 1 99 ? 15.119 4.280 -25.337 1.00 92.69 99 ALA A O 1
ATOM 772 N N . ARG A 1 100 ? 14.896 5.686 -23.602 1.00 95.25 100 ARG A N 1
ATOM 773 C CA . ARG A 1 100 ? 16.315 6.095 -23.530 1.00 95.25 100 ARG A CA 1
ATOM 774 C C . ARG A 1 100 ? 17.101 5.363 -22.438 1.00 95.25 100 ARG A C 1
ATOM 776 O O . ARG A 1 100 ? 18.156 5.813 -22.010 1.00 95.25 100 ARG A O 1
ATOM 783 N N . ARG A 1 101 ? 16.543 4.267 -21.928 1.00 95.50 101 ARG A N 1
ATOM 784 C CA . ARG A 1 101 ? 17.122 3.441 -20.867 1.00 95.50 101 ARG A CA 1
ATOM 785 C C . ARG A 1 101 ? 16.764 1.984 -21.084 1.00 95.50 101 ARG A C 1
ATOM 787 O O . ARG A 1 101 ? 15.710 1.698 -21.662 1.00 95.50 101 ARG A O 1
ATOM 794 N N . SER A 1 102 ? 17.614 1.092 -20.601 1.00 95.94 102 SER A N 1
ATOM 795 C CA . SER A 1 102 ? 17.305 -0.331 -20.579 1.00 95.94 102 SER A CA 1
ATOM 796 C C . SER A 1 102 ? 16.127 -0.625 -19.640 1.00 95.94 102 SER A C 1
ATOM 798 O O . SER A 1 102 ? 15.849 0.125 -18.696 1.00 95.94 102 SER A O 1
ATOM 800 N N . ARG A 1 103 ? 15.427 -1.740 -19.876 1.00 93.88 103 ARG A N 1
ATOM 801 C CA . ARG A 1 103 ? 14.378 -2.240 -18.972 1.00 93.88 103 ARG A CA 1
ATOM 802 C C . ARG A 1 103 ? 14.943 -2.516 -17.591 1.00 93.88 103 ARG A C 1
ATOM 804 O O . ARG A 1 103 ? 14.392 -2.053 -16.603 1.00 93.88 103 ARG A O 1
ATOM 811 N N . ARG A 1 104 ? 16.107 -3.167 -17.533 1.00 93.38 104 ARG A N 1
ATOM 812 C CA . ARG A 1 104 ? 16.760 -3.488 -16.265 1.00 93.38 104 ARG A CA 1
ATOM 813 C C . ARG A 1 104 ? 17.090 -2.238 -15.437 1.00 93.38 104 ARG A C 1
ATOM 815 O O . ARG A 1 104 ? 16.881 -2.266 -14.226 1.00 93.38 104 ARG A O 1
ATOM 822 N N . LEU A 1 105 ? 17.541 -1.148 -16.065 1.00 95.38 105 LEU A N 1
ATOM 823 C CA . LEU A 1 105 ? 17.755 0.121 -15.370 1.00 95.38 105 LEU A CA 1
ATOM 824 C C . LEU A 1 105 ? 16.427 0.744 -14.931 1.00 95.38 105 LEU A C 1
ATOM 826 O O . LEU A 1 105 ? 16.310 1.175 -13.785 1.00 95.38 105 LEU A O 1
ATOM 830 N N . HIS A 1 106 ? 15.425 0.767 -15.816 1.00 95.12 106 HIS A N 1
ATOM 831 C CA . HIS A 1 106 ? 14.099 1.282 -15.481 1.00 95.12 106 HIS A CA 1
ATOM 832 C C . HIS A 1 106 ? 13.506 0.570 -14.260 1.00 95.12 106 HIS A C 1
ATOM 834 O O . HIS A 1 106 ? 13.036 1.251 -13.348 1.00 95.12 106 HIS A O 1
ATOM 840 N N . ASP A 1 107 ? 13.565 -0.760 -14.219 1.00 92.38 107 ASP A N 1
ATOM 841 C CA . ASP A 1 107 ? 13.041 -1.553 -13.110 1.00 92.38 107 ASP A CA 1
ATOM 842 C C . ASP A 1 107 ? 13.745 -1.185 -11.807 1.00 92.38 107 ASP A C 1
ATOM 844 O O . ASP A 1 107 ? 13.080 -0.919 -10.810 1.00 92.38 107 ASP A O 1
ATOM 848 N N . LEU A 1 108 ? 15.081 -1.119 -11.808 1.00 93.38 108 LEU A N 1
ATOM 849 C CA . LEU A 1 108 ? 15.846 -0.739 -10.621 1.00 93.38 108 LEU A CA 1
ATOM 850 C C . LEU A 1 108 ? 15.471 0.673 -10.154 1.00 93.38 108 LEU A C 1
ATOM 852 O O . LEU A 1 108 ? 15.141 0.872 -8.989 1.00 93.38 108 LEU A O 1
ATOM 856 N N . GLN A 1 109 ? 15.427 1.643 -11.069 1.00 95.56 109 GLN A N 1
ATOM 857 C CA . GLN A 1 109 ? 15.016 3.007 -10.743 1.00 95.56 109 GLN A CA 1
ATOM 858 C C . GLN A 1 109 ? 13.565 3.065 -10.233 1.00 95.56 109 GLN A C 1
ATOM 860 O O . GLN A 1 109 ? 13.262 3.835 -9.325 1.00 95.56 109 GLN A O 1
ATOM 865 N N . ARG A 1 110 ? 12.654 2.229 -10.747 1.00 94.50 110 ARG A N 1
ATOM 866 C CA . ARG A 1 110 ? 11.285 2.133 -10.221 1.00 94.50 110 ARG A CA 1
ATOM 867 C C . ARG A 1 110 ? 11.272 1.638 -8.774 1.00 94.50 110 ARG A C 1
ATOM 869 O O . ARG A 1 110 ? 10.569 2.237 -7.967 1.00 94.50 110 ARG A O 1
ATOM 876 N N . HIS A 1 111 ? 12.058 0.614 -8.432 1.00 93.44 111 HIS A N 1
ATOM 877 C CA . HIS A 1 111 ? 12.159 0.121 -7.049 1.00 93.44 111 HIS A CA 1
ATOM 878 C C . HIS A 1 111 ? 12.654 1.218 -6.098 1.00 93.44 111 HIS A C 1
ATOM 880 O O . HIS A 1 111 ? 12.098 1.400 -5.020 1.00 93.44 111 HIS A O 1
ATOM 886 N N . PHE A 1 112 ? 13.625 2.024 -6.532 1.00 94.69 112 PHE A N 1
ATOM 887 C CA . PHE A 1 112 ? 14.083 3.185 -5.766 1.00 94.69 112 PHE A CA 1
ATOM 888 C C . PHE A 1 112 ? 12.957 4.202 -5.561 1.00 94.69 112 PHE A C 1
ATOM 890 O O . PHE A 1 112 ? 12.764 4.695 -4.453 1.00 94.69 112 PHE A O 1
ATOM 897 N N . GLY A 1 113 ? 12.179 4.486 -6.610 1.00 94.62 113 GLY A N 1
ATOM 898 C CA . GLY A 1 113 ? 11.021 5.376 -6.525 1.00 94.62 113 GLY A CA 1
ATOM 899 C C . GLY A 1 113 ? 9.934 4.868 -5.572 1.00 94.62 113 GLY A C 1
ATOM 900 O O . GLY A 1 113 ? 9.352 5.657 -4.828 1.00 94.62 113 GLY A O 1
ATOM 901 N N . LEU A 1 114 ? 9.677 3.559 -5.562 1.00 93.31 114 LEU A N 1
ATOM 902 C CA . LEU A 1 114 ? 8.720 2.923 -4.656 1.00 93.31 114 LEU A CA 1
ATOM 903 C C . LEU A 1 114 ? 9.184 3.020 -3.195 1.00 93.31 114 LEU A C 1
ATOM 905 O O . LEU A 1 114 ? 8.439 3.517 -2.346 1.00 93.31 114 LEU A O 1
ATOM 909 N N . ALA A 1 115 ? 10.440 2.659 -2.924 1.00 92.75 115 ALA A N 1
ATOM 910 C CA . ALA A 1 115 ? 11.004 2.644 -1.576 1.00 92.75 115 ALA A CA 1
ATOM 911 C C . ALA A 1 115 ? 11.176 4.057 -1.004 1.00 92.75 115 ALA A C 1
ATOM 913 O O . ALA A 1 115 ? 10.778 4.335 0.125 1.00 92.75 115 ALA A O 1
ATOM 914 N N . LEU A 1 116 ? 11.727 4.979 -1.797 1.00 93.00 116 LEU A N 1
ATOM 915 C CA . LEU A 1 116 ? 12.258 6.255 -1.308 1.00 93.00 116 LEU A CA 1
ATOM 916 C C . LEU A 1 116 ? 11.484 7.489 -1.798 1.00 93.00 116 LEU A C 1
ATOM 918 O O . LEU A 1 116 ? 11.700 8.592 -1.297 1.00 93.00 116 LEU A O 1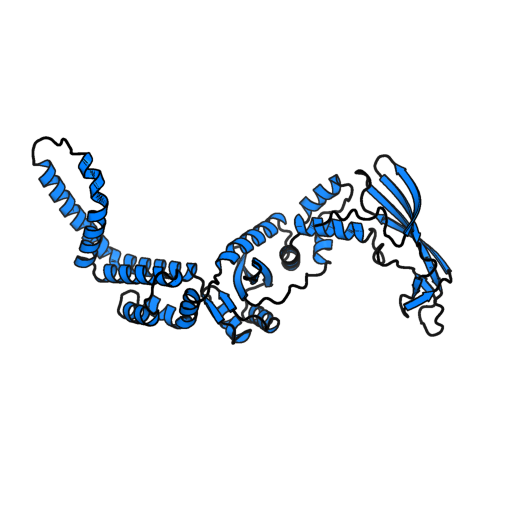
ATOM 922 N N . GLY A 1 117 ? 10.591 7.348 -2.780 1.00 92.94 117 GLY A N 1
ATOM 923 C CA . GLY A 1 117 ? 9.887 8.474 -3.394 1.00 92.94 117 GLY A CA 1
ATOM 924 C C . GLY A 1 117 ? 10.728 9.191 -4.455 1.00 92.94 117 GLY A C 1
ATOM 925 O O . GLY A 1 117 ? 11.495 8.573 -5.179 1.00 92.94 117 GLY A O 1
ATOM 926 N N . GLY A 1 118 ? 10.551 10.505 -4.612 1.00 93.62 118 GLY A N 1
ATOM 927 C CA . GLY A 1 118 ? 11.188 11.268 -5.694 1.00 93.62 118 GLY A CA 1
ATOM 928 C C . GLY A 1 118 ? 12.597 11.754 -5.351 1.00 93.62 118 GLY A C 1
ATOM 929 O O . GLY A 1 118 ? 13.587 11.290 -5.910 1.00 93.62 118 GLY A O 1
ATOM 930 N N . ALA A 1 119 ? 12.689 12.736 -4.449 1.00 94.06 119 ALA A N 1
ATOM 931 C CA . ALA A 1 119 ? 13.953 13.409 -4.147 1.00 94.06 119 ALA A CA 1
ATOM 932 C C . ALA A 1 119 ? 14.980 12.511 -3.430 1.00 94.06 119 ALA A C 1
ATOM 934 O O . ALA A 1 119 ? 16.136 12.504 -3.859 1.00 94.06 119 ALA A O 1
ATOM 935 N N . PRO A 1 120 ? 14.609 11.711 -2.408 1.00 94.44 120 PRO A N 1
ATOM 936 C CA . PRO A 1 120 ? 15.558 10.794 -1.781 1.00 94.44 120 PRO A CA 1
ATOM 937 C C . PRO A 1 120 ? 16.069 9.719 -2.754 1.00 94.44 120 PRO A C 1
ATOM 939 O O . PRO A 1 120 ? 17.270 9.454 -2.781 1.00 94.44 120 PRO A O 1
ATOM 942 N N . ALA A 1 121 ? 15.197 9.181 -3.620 1.00 95.62 121 ALA A N 1
ATOM 943 C CA . ALA A 1 121 ? 15.602 8.248 -4.674 1.00 95.62 121 ALA A CA 1
ATOM 944 C C . ALA A 1 121 ? 16.613 8.873 -5.640 1.00 95.62 121 ALA A C 1
ATOM 946 O O . ALA A 1 121 ? 17.626 8.250 -5.939 1.00 95.62 121 ALA A O 1
ATOM 947 N N . ALA A 1 122 ? 16.378 10.110 -6.088 1.00 96.69 122 ALA A N 1
ATOM 948 C CA . ALA A 1 122 ? 17.283 10.809 -6.997 1.00 96.69 122 ALA A CA 1
ATOM 949 C C . ALA A 1 122 ? 18.680 11.028 -6.397 1.00 96.69 122 ALA A C 1
ATOM 951 O O . ALA A 1 122 ? 19.677 10.768 -7.070 1.00 96.69 122 ALA A O 1
ATOM 952 N N . ARG A 1 123 ? 18.762 11.442 -5.124 1.00 96.31 123 ARG A N 1
ATOM 953 C CA . ARG A 1 123 ? 20.048 11.622 -4.428 1.00 96.31 123 ARG A CA 1
ATOM 954 C C . ARG A 1 123 ? 20.827 10.314 -4.319 1.00 96.31 123 ARG A C 1
ATOM 956 O O . ARG A 1 123 ? 22.018 10.288 -4.619 1.00 96.31 123 ARG A O 1
ATOM 963 N N . LEU A 1 124 ? 20.159 9.228 -3.927 1.00 96.06 124 LEU A N 1
ATOM 964 C CA . LEU A 1 124 ? 20.813 7.925 -3.817 1.00 96.06 124 LEU A CA 1
ATOM 965 C C . LEU A 1 124 ? 21.224 7.385 -5.194 1.00 96.06 124 LEU A C 1
ATOM 967 O O . LEU A 1 124 ? 22.339 6.905 -5.365 1.00 96.06 124 LEU A O 1
ATOM 971 N N . ALA A 1 125 ? 20.356 7.513 -6.195 1.00 96.50 125 ALA A N 1
ATOM 972 C CA . ALA A 1 125 ? 20.618 7.057 -7.554 1.00 96.50 125 ALA A CA 1
ATOM 973 C C . ALA A 1 125 ? 21.808 7.775 -8.209 1.00 96.50 125 ALA A C 1
ATOM 975 O O . ALA A 1 125 ? 22.563 7.149 -8.950 1.00 96.50 125 ALA A O 1
ATOM 976 N N . TYR A 1 126 ? 22.011 9.061 -7.902 1.00 95.88 126 TYR A N 1
ATOM 977 C CA . TYR A 1 126 ? 23.206 9.797 -8.316 1.00 95.88 126 TYR A CA 1
ATOM 978 C C . TYR A 1 126 ? 24.486 9.158 -7.759 1.00 95.88 126 TYR A C 1
ATOM 980 O O . TYR A 1 126 ? 25.416 8.884 -8.512 1.00 95.88 126 TYR A O 1
ATOM 988 N N . ARG A 1 127 ? 24.507 8.825 -6.460 1.00 95.25 127 ARG A N 1
ATOM 989 C CA . ARG A 1 127 ? 25.652 8.162 -5.801 1.00 95.25 127 ARG A CA 1
ATOM 990 C C . ARG A 1 127 ? 25.926 6.753 -6.330 1.00 95.25 127 ARG A C 1
ATOM 992 O O . ARG A 1 127 ? 27.041 6.268 -6.198 1.00 95.25 127 ARG A O 1
ATOM 999 N N . LEU A 1 128 ? 24.925 6.111 -6.928 1.00 94.94 128 LEU A N 1
ATOM 1000 C CA . LEU A 1 128 ? 25.028 4.781 -7.533 1.00 94.94 128 LEU A CA 1
ATOM 1001 C C . LEU A 1 128 ? 25.226 4.821 -9.057 1.00 94.94 128 LEU A C 1
ATOM 1003 O O . LEU A 1 128 ? 25.060 3.797 -9.713 1.00 94.94 128 LEU A O 1
ATOM 1007 N N . ALA A 1 129 ? 25.544 5.987 -9.630 1.00 95.75 129 ALA A N 1
ATOM 1008 C CA . ALA A 1 129 ? 25.778 6.178 -11.063 1.00 95.75 129 ALA A CA 1
ATOM 1009 C C . ALA A 1 129 ? 24.610 5.745 -11.978 1.00 95.75 129 ALA A C 1
ATOM 1011 O O . ALA A 1 129 ? 24.806 5.366 -13.133 1.00 95.75 129 ALA A O 1
ATOM 1012 N N . ILE A 1 130 ? 23.375 5.861 -11.477 1.00 95.75 130 ILE A N 1
ATOM 1013 C CA . ILE A 1 130 ? 22.124 5.620 -12.216 1.00 95.75 130 ILE A CA 1
ATOM 1014 C C . ILE A 1 130 ? 21.194 6.842 -12.170 1.00 95.75 130 ILE A C 1
ATOM 1016 O O . ILE A 1 130 ? 20.028 6.726 -11.768 1.00 95.75 130 ILE A O 1
ATOM 1020 N N . PRO A 1 131 ? 21.679 8.037 -12.553 1.00 96.12 131 PRO A N 1
ATOM 1021 C CA . PRO A 1 131 ? 20.986 9.288 -12.290 1.00 96.12 131 PRO A CA 1
ATOM 1022 C C . PRO A 1 131 ? 19.624 9.369 -12.992 1.00 96.12 131 PRO A C 1
ATOM 1024 O O . PRO A 1 131 ? 19.445 8.972 -14.146 1.00 96.12 131 PRO A O 1
ATOM 1027 N N . ALA A 1 132 ? 18.651 9.938 -12.285 1.00 96.81 132 ALA A N 1
ATOM 1028 C CA . ALA A 1 132 ? 17.382 10.400 -12.832 1.00 96.81 132 ALA A CA 1
ATOM 1029 C C . ALA A 1 132 ? 16.817 11.514 -11.939 1.00 96.81 132 ALA A C 1
ATOM 1031 O O . ALA A 1 132 ? 17.120 11.590 -10.748 1.00 96.81 132 ALA A O 1
ATOM 1032 N N . SER A 1 133 ? 15.987 12.392 -12.505 1.00 96.56 133 SER A N 1
ATOM 1033 C CA . SER A 1 133 ? 15.389 13.487 -11.737 1.00 96.56 133 SER A CA 1
ATOM 1034 C C . SER A 1 133 ? 14.312 12.987 -10.760 1.00 96.56 133 SER A C 1
ATOM 1036 O O . SER A 1 133 ? 13.665 11.970 -11.037 1.00 96.56 133 SER A O 1
ATOM 1038 N N . PRO A 1 134 ? 14.019 13.723 -9.669 1.00 95.69 134 PRO A N 1
ATOM 1039 C CA . PRO A 1 134 ? 12.948 13.367 -8.734 1.00 95.69 134 PRO A CA 1
ATOM 1040 C C . PRO A 1 134 ? 11.600 13.106 -9.421 1.00 95.69 134 PRO A C 1
ATOM 1042 O O . PRO A 1 134 ? 10.948 12.096 -9.168 1.00 95.69 134 PRO A O 1
ATOM 1045 N N . SER A 1 135 ? 11.201 13.976 -10.357 1.00 95.19 135 SER A N 1
ATOM 1046 C CA . SER A 1 135 ? 9.963 13.815 -11.133 1.00 95.19 135 SER A CA 1
ATOM 1047 C C . SER A 1 135 ? 9.981 12.567 -12.022 1.00 95.19 135 SER A C 1
ATOM 1049 O O . SER A 1 135 ? 8.941 11.948 -12.241 1.00 95.19 135 SER A O 1
ATOM 1051 N N . THR A 1 136 ? 11.156 12.162 -12.514 1.00 95.50 136 THR A N 1
ATOM 1052 C CA . THR A 1 136 ? 11.307 10.945 -13.320 1.00 95.50 136 THR A CA 1
ATOM 1053 C C . THR A 1 136 ? 11.072 9.687 -12.483 1.00 95.50 136 THR A C 1
ATOM 1055 O O . THR A 1 136 ? 10.352 8.804 -12.945 1.00 95.50 136 THR A O 1
ATOM 1058 N N . PHE A 1 137 ? 11.574 9.634 -11.244 1.00 95.56 137 PHE A N 1
ATOM 1059 C CA . PHE A 1 137 ? 11.269 8.547 -10.304 1.00 95.56 137 PHE A CA 1
ATOM 1060 C C . PHE A 1 137 ? 9.772 8.440 -10.016 1.00 95.56 137 PHE A C 1
ATOM 1062 O O . PHE A 1 137 ? 9.197 7.359 -10.129 1.00 95.56 137 PHE A O 1
ATOM 1069 N N . LEU A 1 138 ? 9.110 9.566 -9.726 1.00 94.44 138 LEU A N 1
ATOM 1070 C CA . LEU A 1 138 ? 7.664 9.564 -9.481 1.00 94.44 138 LEU A CA 1
ATOM 1071 C C . LEU A 1 138 ? 6.871 9.099 -10.711 1.00 94.44 138 LEU A C 1
ATOM 1073 O O . LEU A 1 138 ? 5.884 8.380 -10.569 1.00 94.44 138 LEU A O 1
ATOM 1077 N N . ARG A 1 139 ? 7.316 9.453 -11.924 1.00 94.31 139 ARG A N 1
ATOM 1078 C CA . ARG A 1 139 ? 6.719 8.955 -13.170 1.00 94.31 139 ARG A CA 1
ATOM 1079 C C . ARG A 1 139 ? 6.881 7.440 -13.319 1.00 94.31 139 ARG A C 1
ATOM 1081 O O . ARG A 1 139 ? 5.940 6.792 -13.758 1.00 94.31 139 ARG A O 1
ATOM 1088 N N . PHE A 1 140 ? 8.028 6.871 -12.943 1.00 93.56 140 PHE A N 1
ATOM 1089 C CA . PHE A 1 140 ? 8.234 5.416 -12.978 1.00 93.56 140 PHE A CA 1
ATOM 1090 C C . PHE A 1 140 ? 7.329 4.666 -12.009 1.00 93.56 140 PHE A C 1
ATOM 1092 O O . PHE A 1 140 ? 6.853 3.584 -12.340 1.00 93.56 140 PHE A O 1
ATOM 1099 N N . VAL A 1 141 ? 7.077 5.239 -10.831 1.00 93.69 141 VAL A N 1
ATOM 1100 C CA . VAL A 1 141 ? 6.120 4.666 -9.883 1.00 93.69 141 VAL A CA 1
ATOM 1101 C C . VAL A 1 141 ? 4.712 4.678 -10.478 1.00 93.69 141 VAL A C 1
ATOM 1103 O O . VAL A 1 141 ? 4.079 3.630 -10.522 1.00 93.69 141 VAL A O 1
ATOM 1106 N N . ARG A 1 142 ? 4.258 5.829 -11.000 1.00 92.12 142 ARG A N 1
ATOM 1107 C CA . ARG A 1 142 ? 2.913 5.983 -11.590 1.00 92.12 142 ARG A CA 1
ATOM 1108 C C . ARG A 1 142 ? 2.661 5.079 -12.792 1.00 92.12 142 ARG A C 1
ATOM 1110 O O . ARG A 1 142 ? 1.570 4.554 -12.924 1.00 92.12 142 ARG A O 1
ATOM 1117 N N . ALA A 1 143 ? 3.647 4.941 -13.676 1.00 90.50 143 ALA A N 1
ATOM 1118 C CA . ALA A 1 143 ? 3.509 4.166 -14.909 1.00 90.50 143 ALA A CA 1
ATOM 1119 C C . ALA A 1 143 ? 3.634 2.648 -14.697 1.00 90.50 143 ALA A C 1
ATOM 1121 O O . ALA A 1 143 ? 3.478 1.882 -15.645 1.00 90.50 143 ALA A O 1
ATOM 1122 N N . GLY A 1 144 ? 3.991 2.210 -13.489 1.00 86.69 144 GLY A N 1
ATOM 1123 C CA . GLY A 1 144 ? 4.142 0.795 -13.196 1.00 86.69 144 GLY A CA 1
ATOM 1124 C C . GLY A 1 144 ? 2.811 0.091 -12.944 1.00 86.69 144 GLY A C 1
ATOM 1125 O O . GLY A 1 144 ? 1.836 0.744 -12.582 1.00 86.69 144 GLY A O 1
ATOM 1126 N N . PRO A 1 145 ? 2.778 -1.243 -13.079 1.00 86.44 145 PRO A N 1
ATOM 1127 C CA . PRO A 1 145 ? 1.586 -2.008 -12.754 1.00 86.44 145 PRO A CA 1
ATOM 1128 C C . PRO A 1 145 ? 1.280 -1.915 -11.256 1.00 86.44 145 PRO A C 1
ATOM 1130 O O . PRO A 1 145 ? 2.192 -1.972 -10.421 1.00 86.44 145 PRO A O 1
ATOM 1133 N N . THR A 1 146 ? -0.007 -1.818 -10.927 1.00 82.50 146 THR A N 1
ATOM 1134 C CA . THR A 1 146 ? -0.496 -2.126 -9.582 1.00 82.50 146 THR A CA 1
ATOM 1135 C C . THR A 1 146 ? -0.392 -3.638 -9.379 1.00 82.50 146 THR A C 1
ATOM 1137 O O . THR A 1 146 ? -0.773 -4.388 -10.281 1.00 82.50 146 THR A O 1
ATOM 1140 N N . PRO A 1 147 ? 0.139 -4.112 -8.246 1.00 80.50 147 PRO A N 1
ATOM 1141 C CA . PRO A 1 147 ? 0.248 -5.531 -7.982 1.00 80.50 147 PRO A CA 1
ATOM 1142 C C . PRO A 1 147 ? -1.151 -6.120 -7.860 1.00 80.50 147 PRO A C 1
ATOM 1144 O O . PRO A 1 147 ? -2.046 -5.526 -7.260 1.00 80.50 147 PRO A O 1
ATOM 1147 N N . VAL A 1 148 ? -1.327 -7.294 -8.455 1.00 73.81 148 VAL A N 1
ATOM 1148 C CA . VAL A 1 148 ? -2.545 -8.079 -8.294 1.00 73.81 148 VAL A CA 1
ATOM 1149 C C . VAL A 1 148 ? -2.436 -8.772 -6.943 1.00 73.81 148 VAL A C 1
ATOM 1151 O O . VAL A 1 148 ? -1.702 -9.750 -6.801 1.00 73.81 148 VAL A O 1
ATOM 1154 N N . ALA A 1 149 ? -3.100 -8.216 -5.932 1.00 76.31 149 ALA A N 1
ATOM 1155 C CA . ALA A 1 149 ? -3.216 -8.865 -4.637 1.00 76.31 149 ALA A CA 1
ATOM 1156 C C . ALA A 1 149 ? -4.190 -10.046 -4.742 1.00 76.31 149 ALA A C 1
ATOM 1158 O O . ALA A 1 149 ? -5.180 -9.996 -5.474 1.00 76.31 149 ALA A O 1
ATOM 1159 N N . LEU A 1 150 ? -3.909 -11.117 -4.001 1.00 81.56 150 LEU A N 1
ATOM 1160 C CA . LEU A 1 150 ? -4.876 -12.195 -3.830 1.00 81.56 150 LEU A CA 1
ATOM 1161 C C . LEU A 1 150 ? -6.104 -11.637 -3.088 1.00 81.56 150 LEU A C 1
ATOM 1163 O O . LEU A 1 150 ? -5.899 -10.959 -2.077 1.00 81.56 150 LEU A O 1
ATOM 1167 N N . PRO A 1 151 ? -7.341 -11.941 -3.520 1.00 88.81 151 PRO A N 1
ATOM 1168 C CA . PRO A 1 151 ? -8.540 -11.399 -2.885 1.00 88.81 151 PRO A CA 1
ATOM 1169 C C . PRO A 1 151 ? -8.569 -11.736 -1.382 1.00 88.81 151 PRO A C 1
ATOM 1171 O O . PRO A 1 151 ? -8.375 -12.911 -1.046 1.00 88.81 151 PRO A O 1
ATOM 1174 N N . PRO A 1 152 ? -8.759 -10.747 -0.490 1.00 94.31 152 PRO A N 1
ATOM 1175 C CA . PRO A 1 152 ? -8.782 -10.978 0.952 1.00 94.31 152 PRO A CA 1
ATOM 1176 C C . PRO A 1 152 ? -10.113 -11.605 1.391 1.00 94.31 152 PRO A C 1
ATOM 1178 O O . PRO A 1 152 ? -11.152 -11.318 0.794 1.00 94.31 152 PRO A O 1
ATOM 1181 N N . ARG A 1 153 ? -10.081 -12.435 2.443 1.00 96.25 153 ARG A N 1
ATOM 1182 C CA . ARG A 1 153 ? -11.291 -12.982 3.090 1.00 96.25 153 ARG A CA 1
ATOM 1183 C C . ARG A 1 153 ? -11.683 -12.194 4.330 1.00 96.25 153 ARG A C 1
ATOM 1185 O O . ARG A 1 153 ? -12.858 -11.930 4.554 1.00 96.25 153 ARG A O 1
ATOM 1192 N N . VAL A 1 154 ? -10.688 -11.788 5.113 1.00 96.50 154 VAL A N 1
ATOM 1193 C CA . VAL A 1 154 ? -10.885 -11.003 6.331 1.00 96.50 154 VAL A CA 1
ATOM 1194 C C . VAL A 1 154 ? -10.239 -9.641 6.142 1.00 96.50 154 VAL A C 1
ATOM 1196 O O . VAL A 1 154 ? -9.024 -9.542 5.948 1.00 96.50 154 VAL A O 1
ATOM 1199 N N . ILE A 1 155 ? -11.047 -8.587 6.207 1.00 96.81 155 ILE A N 1
ATOM 1200 C CA . ILE A 1 155 ? -10.572 -7.214 6.057 1.00 96.81 155 ILE A CA 1
ATOM 1201 C C . ILE A 1 155 ? -10.885 -6.364 7.279 1.00 96.81 155 ILE A C 1
ATOM 1203 O O . ILE A 1 155 ? -11.811 -6.648 8.035 1.00 96.81 155 ILE A O 1
ATOM 1207 N N . ALA A 1 156 ? -10.135 -5.280 7.432 1.00 95.38 156 ALA A N 1
ATOM 1208 C CA . ALA A 1 156 ? -10.543 -4.146 8.237 1.00 95.38 156 ALA A CA 1
ATOM 1209 C C . ALA A 1 156 ? -10.692 -2.895 7.377 1.00 95.38 156 ALA A C 1
ATOM 1211 O O . ALA A 1 156 ? -9.911 -2.685 6.443 1.00 95.38 156 ALA A O 1
ATOM 1212 N N . ILE A 1 157 ? -11.683 -2.075 7.714 1.00 94.62 157 ILE A N 1
ATOM 1213 C CA . ILE A 1 157 ? -11.989 -0.810 7.049 1.00 94.62 157 ILE A CA 1
ATOM 1214 C C . ILE A 1 157 ? -11.866 0.311 8.078 1.00 94.62 157 ILE A C 1
ATOM 1216 O O . ILE A 1 157 ? -12.463 0.229 9.151 1.00 94.62 157 ILE A O 1
ATOM 1220 N N . ASP A 1 158 ? -11.105 1.351 7.740 1.00 92.19 158 ASP A N 1
ATOM 1221 C CA . ASP A 1 158 ? -10.952 2.536 8.588 1.00 92.19 158 ASP A CA 1
ATOM 1222 C C . ASP A 1 158 ? -10.700 3.803 7.754 1.00 92.19 158 ASP A C 1
ATOM 1224 O O . ASP A 1 158 ? -10.366 3.749 6.565 1.00 92.19 158 ASP A O 1
ATOM 1228 N N . GLU A 1 159 ? -10.858 4.965 8.377 1.00 90.81 159 GLU A N 1
ATOM 1229 C CA . GLU A 1 159 ? -10.534 6.261 7.799 1.00 90.81 159 GLU A CA 1
ATOM 1230 C C . GLU A 1 159 ? -9.044 6.599 7.933 1.00 90.81 159 GLU A C 1
ATOM 1232 O O . GLU A 1 159 ? -8.392 6.393 8.956 1.00 90.81 159 GLU A O 1
ATOM 1237 N N . TRP A 1 160 ? -8.497 7.255 6.912 1.00 88.44 160 TRP A N 1
ATOM 1238 C CA . TRP A 1 160 ? -7.193 7.903 6.994 1.00 88.44 160 TRP A CA 1
ATOM 1239 C C . TRP A 1 160 ? -7.258 9.331 6.457 1.00 88.44 160 TRP A C 1
ATOM 1241 O O . TRP A 1 160 ? -7.990 9.656 5.523 1.00 88.44 160 TRP A O 1
ATOM 1251 N N . ALA A 1 161 ? -6.457 10.221 7.042 1.00 85.00 161 ALA A N 1
ATOM 1252 C CA . ALA A 1 161 ? -6.519 11.645 6.731 1.00 85.00 161 ALA A CA 1
ATOM 1253 C C . ALA A 1 161 ? -5.524 12.062 5.632 1.00 85.00 161 ALA A C 1
ATOM 1255 O O . ALA A 1 161 ? -4.297 11.994 5.799 1.00 85.00 161 ALA A O 1
ATOM 1256 N N . TRP A 1 162 ? -6.030 12.644 4.542 1.00 81.25 162 TRP A N 1
ATOM 1257 C CA . TRP A 1 162 ? -5.221 13.400 3.579 1.00 81.25 162 TRP A CA 1
ATOM 1258 C C . TRP A 1 162 ? -4.727 14.716 4.180 1.00 81.25 162 TRP A C 1
ATOM 1260 O O . TRP A 1 162 ? -3.547 15.063 4.116 1.00 81.25 162 TRP A O 1
ATOM 1270 N N . ARG A 1 163 ? -5.628 15.420 4.849 1.00 74.94 163 ARG A N 1
ATOM 1271 C CA . ARG A 1 163 ? -5.336 16.549 5.725 1.00 74.94 163 ARG A CA 1
ATOM 1272 C C . ARG A 1 163 ? -6.351 16.453 6.849 1.00 74.94 163 ARG A C 1
ATOM 1274 O O . ARG A 1 163 ? -7.549 16.411 6.570 1.00 74.94 163 ARG A O 1
ATOM 1281 N N . ARG A 1 164 ? -5.866 16.344 8.090 1.00 67.44 164 ARG A N 1
ATOM 1282 C CA . ARG A 1 164 ? -6.737 16.220 9.267 1.00 67.44 164 ARG A CA 1
ATOM 1283 C C . ARG A 1 164 ? -7.735 17.379 9.273 1.00 67.44 164 ARG A C 1
ATOM 1285 O O . ARG A 1 164 ? -7.323 18.515 9.052 1.00 67.44 164 ARG A O 1
ATOM 1292 N N . GLY A 1 165 ? -9.014 17.064 9.466 1.00 64.69 165 GLY A N 1
ATOM 1293 C CA . GLY A 1 165 ? -10.106 18.037 9.465 1.00 64.69 165 GLY A CA 1
ATOM 1294 C C . GLY A 1 165 ? -10.562 18.535 8.089 1.00 64.69 165 GLY A C 1
ATOM 1295 O O . GLY A 1 165 ? -11.403 19.422 8.044 1.00 64.69 165 GLY A O 1
ATOM 1296 N N . CYS A 1 166 ? -10.035 18.013 6.971 1.00 73.31 166 CYS A N 1
ATOM 1297 C CA . CYS A 1 166 ? -10.454 18.462 5.634 1.00 73.31 166 CYS A CA 1
ATOM 1298 C C . CYS A 1 166 ? -10.869 17.317 4.714 1.00 73.31 166 CYS A C 1
ATOM 1300 O O . CYS A 1 166 ? -11.956 17.335 4.154 1.00 73.31 166 CYS A O 1
ATOM 1302 N N . ARG A 1 167 ? -9.982 16.339 4.506 1.00 82.62 167 ARG A N 1
ATOM 1303 C CA . ARG A 1 167 ? -10.208 15.275 3.524 1.00 82.62 167 ARG A CA 1
ATOM 1304 C C . ARG A 1 167 ? -9.719 13.948 4.068 1.00 82.62 167 ARG A C 1
ATOM 1306 O O . ARG A 1 167 ? -8.552 13.834 4.455 1.00 82.62 167 ARG A O 1
ATOM 1313 N N . TYR A 1 168 ? -10.614 12.975 4.035 1.00 85.31 168 TYR A N 1
ATOM 1314 C CA . TYR A 1 168 ? -10.403 11.608 4.481 1.00 85.31 168 TYR A CA 1
ATOM 1315 C C . TYR A 1 168 ? -10.588 10.668 3.295 1.00 85.31 168 TYR A C 1
ATOM 1317 O O . TYR A 1 168 ? -11.343 10.980 2.378 1.00 85.31 168 TYR A O 1
ATOM 1325 N N . GLY A 1 169 ? -9.855 9.565 3.303 1.00 91.62 169 GLY A N 1
ATOM 1326 C CA . GLY A 1 169 ? -10.106 8.419 2.441 1.00 91.62 169 GLY A CA 1
ATOM 1327 C C . GLY A 1 169 ? -10.277 7.175 3.299 1.00 91.62 169 GLY A C 1
ATOM 1328 O O . GLY A 1 169 ? -10.029 7.213 4.506 1.00 91.62 169 GLY A O 1
ATOM 1329 N N . THR A 1 170 ? -10.646 6.070 2.670 1.00 94.44 170 THR A N 1
ATOM 1330 C CA . THR A 1 170 ? -10.753 4.776 3.346 1.00 94.44 170 THR A CA 1
ATOM 1331 C C . THR A 1 170 ? -9.510 3.928 3.085 1.00 94.44 170 THR A C 1
ATOM 1333 O O . THR A 1 170 ? -8.959 3.923 1.980 1.00 94.44 170 THR A O 1
ATOM 1336 N N . VAL A 1 171 ? -9.024 3.243 4.119 1.00 94.88 171 VAL A N 1
ATOM 1337 C CA . VAL A 1 171 ? -7.976 2.225 4.022 1.00 94.88 171 VAL A CA 1
ATOM 1338 C C . VAL A 1 171 ? -8.610 0.862 4.242 1.00 94.88 171 VAL A C 1
ATOM 1340 O O . VAL A 1 171 ? -9.423 0.688 5.146 1.00 94.88 171 VAL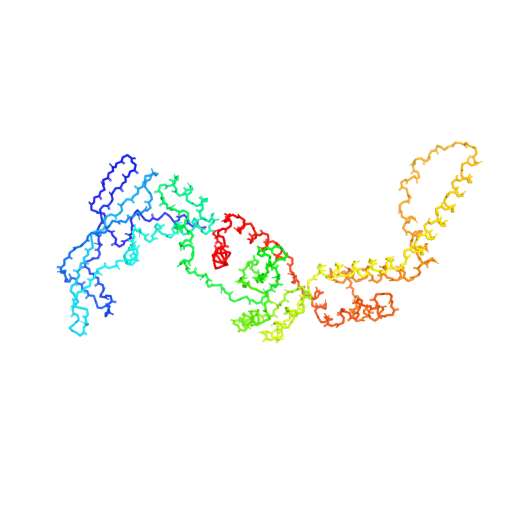 A O 1
ATOM 1343 N N . ILE A 1 172 ? -8.239 -0.094 3.395 1.00 95.19 172 ILE A N 1
ATOM 1344 C CA . ILE A 1 172 ? -8.673 -1.481 3.506 1.00 95.19 172 ILE A CA 1
ATOM 1345 C C . ILE A 1 172 ? -7.444 -2.327 3.781 1.00 95.19 172 ILE A C 1
ATOM 1347 O O . ILE A 1 172 ? -6.488 -2.323 3.002 1.00 95.19 172 ILE A O 1
ATOM 1351 N N . VAL A 1 173 ? -7.465 -3.052 4.891 1.00 95.31 173 VAL A N 1
ATOM 1352 C CA . VAL A 1 173 ? -6.357 -3.894 5.346 1.00 95.31 173 VAL A CA 1
ATOM 1353 C C . VAL A 1 173 ? -6.782 -5.351 5.271 1.00 95.31 173 VAL A C 1
ATOM 1355 O O . VAL A 1 173 ? -7.810 -5.712 5.826 1.00 95.31 173 VAL A O 1
ATOM 1358 N N . ASP A 1 174 ? -5.984 -6.187 4.611 1.00 94.88 174 ASP A N 1
ATOM 1359 C CA . ASP A 1 174 ? -6.077 -7.646 4.699 1.00 94.88 174 ASP A CA 1
ATOM 1360 C C . ASP A 1 174 ? -5.558 -8.061 6.083 1.00 94.88 174 ASP A C 1
ATOM 1362 O O . ASP A 1 174 ? -4.365 -7.915 6.376 1.00 94.88 174 ASP A O 1
ATOM 1366 N N . LEU A 1 175 ? -6.457 -8.517 6.960 1.00 94.06 175 LEU A N 1
ATOM 1367 C CA . LEU A 1 175 ? -6.124 -8.838 8.350 1.00 94.06 175 LEU A CA 1
ATOM 1368 C C . LEU A 1 175 ? -5.369 -10.160 8.491 1.00 94.06 175 LEU A C 1
ATOM 1370 O O . LEU A 1 175 ? -4.594 -10.311 9.438 1.00 94.06 175 LEU A O 1
ATOM 1374 N N . GLU A 1 176 ? -5.546 -11.092 7.553 1.00 93.44 176 GLU A N 1
ATOM 1375 C CA . GLU A 1 176 ? -4.816 -12.362 7.546 1.00 93.44 176 GLU A CA 1
ATOM 1376 C C . GLU A 1 176 ? -3.342 -12.118 7.214 1.00 93.44 176 GLU A C 1
ATOM 1378 O O . GLU A 1 176 ? -2.444 -12.649 7.869 1.00 93.44 176 GLU A O 1
ATOM 1383 N N . ARG A 1 177 ? -3.083 -11.270 6.213 1.00 91.38 177 ARG A N 1
ATOM 1384 C CA . ARG A 1 177 ? -1.723 -10.981 5.732 1.00 91.38 177 ARG A CA 1
ATOM 1385 C C . ARG A 1 177 ? -1.079 -9.764 6.379 1.00 91.38 177 ARG A C 1
ATOM 1387 O O . ARG A 1 177 ? 0.123 -9.572 6.215 1.00 91.38 177 ARG A O 1
ATOM 1394 N N . ARG A 1 178 ? -1.857 -8.957 7.105 1.00 91.44 178 ARG A N 1
ATOM 1395 C CA . ARG A 1 178 ? -1.434 -7.694 7.733 1.00 91.44 178 ARG A CA 1
ATOM 1396 C C . ARG A 1 178 ? -0.785 -6.740 6.731 1.00 91.44 178 ARG A C 1
ATOM 1398 O O . ARG A 1 178 ? 0.310 -6.229 6.952 1.00 91.44 178 ARG A O 1
ATOM 1405 N N . VAL A 1 179 ? -1.463 -6.530 5.607 1.00 90.81 179 VAL A N 1
ATOM 1406 C CA . VAL A 1 179 ? -1.041 -5.594 4.558 1.00 90.81 179 VAL A CA 1
ATOM 1407 C C . VAL A 1 179 ? -2.221 -4.756 4.098 1.00 90.81 179 VAL A C 1
ATOM 1409 O O . VAL A 1 179 ? -3.364 -5.209 4.124 1.00 90.81 179 VAL A O 1
ATOM 1412 N N . ILE A 1 180 ? -1.954 -3.539 3.630 1.00 93.50 180 ILE A N 1
ATOM 1413 C CA . ILE A 1 180 ? -2.975 -2.731 2.959 1.00 93.50 180 ILE A CA 1
ATOM 1414 C C . ILE A 1 180 ? -3.384 -3.436 1.660 1.00 93.50 180 ILE A C 1
ATOM 1416 O O . ILE A 1 180 ? -2.571 -3.597 0.750 1.00 93.50 180 ILE A O 1
ATOM 1420 N N . ALA A 1 181 ? -4.648 -3.849 1.591 1.00 93.44 181 ALA A N 1
ATOM 1421 C CA . ALA A 1 181 ? -5.261 -4.436 0.408 1.00 93.44 181 ALA A CA 1
ATOM 1422 C C . ALA A 1 181 ? -5.620 -3.353 -0.615 1.00 93.44 181 ALA A C 1
ATOM 1424 O O . ALA A 1 181 ? -5.388 -3.532 -1.810 1.00 93.44 181 ALA A O 1
ATOM 1425 N N . ASP A 1 182 ? -6.159 -2.220 -0.151 1.00 94.06 182 ASP A N 1
ATOM 1426 C CA . ASP A 1 182 ? -6.453 -1.078 -1.013 1.00 94.06 182 ASP A CA 1
ATOM 1427 C C . ASP A 1 182 ? -6.515 0.259 -0.252 1.00 94.06 182 ASP A C 1
ATOM 1429 O O . ASP A 1 182 ? -6.685 0.311 0.967 1.00 94.06 182 ASP A O 1
ATOM 1433 N N . LEU A 1 183 ? -6.400 1.355 -1.003 1.00 93.75 183 LEU A N 1
ATOM 1434 C CA . LEU A 1 183 ? -6.754 2.704 -0.571 1.00 93.75 183 LEU A CA 1
ATOM 1435 C C . LEU A 1 183 ? -7.857 3.238 -1.475 1.00 93.75 183 LEU A C 1
ATOM 1437 O O . LEU A 1 183 ? -7.726 3.188 -2.700 1.00 93.75 183 LEU A O 1
ATOM 1441 N N . LEU A 1 184 ? -8.886 3.818 -0.867 1.00 94.06 184 LEU A N 1
ATOM 1442 C CA . LEU A 1 184 ? -9.985 4.485 -1.556 1.00 94.06 184 LEU A CA 1
ATOM 1443 C C . LEU A 1 184 ? -9.864 6.016 -1.413 1.00 94.06 184 LEU A C 1
ATOM 1445 O O . LEU A 1 184 ? -9.316 6.503 -0.414 1.00 94.06 184 LEU A O 1
ATOM 1449 N N . PRO A 1 185 ? -10.298 6.786 -2.429 1.00 90.00 185 PRO A N 1
ATOM 1450 C CA . PRO A 1 185 ? -10.051 8.231 -2.514 1.00 90.00 185 PRO A CA 1
ATOM 1451 C C . PRO A 1 185 ? -10.873 9.084 -1.542 1.00 90.00 185 PRO A C 1
ATOM 1453 O O . PRO A 1 185 ? -10.486 10.230 -1.271 1.00 90.00 185 PRO A O 1
ATOM 1456 N N . ASP A 1 186 ? -11.972 8.529 -1.047 1.00 89.75 186 ASP A N 1
ATOM 1457 C CA . ASP A 1 186 ? -12.931 9.123 -0.125 1.00 89.75 186 ASP A CA 1
ATOM 1458 C C . ASP A 1 186 ? -13.577 8.012 0.726 1.00 89.75 186 ASP A C 1
ATOM 1460 O O . ASP A 1 186 ? -13.116 6.865 0.713 1.00 89.75 186 ASP A O 1
ATOM 1464 N N . ARG A 1 187 ? -14.581 8.400 1.516 1.00 88.50 187 ARG A N 1
ATOM 1465 C CA . ARG A 1 187 ? -15.354 7.535 2.414 1.00 88.50 187 ARG A CA 1
ATOM 1466 C C . ARG A 1 187 ? -16.797 7.352 1.947 1.00 88.50 187 ARG A C 1
ATOM 1468 O O . ARG A 1 187 ? -17.647 7.005 2.756 1.00 88.50 187 ARG A O 1
ATOM 1475 N N . GLU A 1 188 ? -17.119 7.695 0.704 1.00 92.31 188 GLU A N 1
ATOM 1476 C CA . GLU A 1 188 ? -18.500 7.623 0.239 1.00 92.31 188 GLU A CA 1
ATOM 1477 C C . GLU A 1 188 ? -18.991 6.174 0.235 1.00 92.31 188 GLU A C 1
ATOM 1479 O O . GLU A 1 188 ? -18.251 5.239 -0.084 1.00 92.31 188 GLU A O 1
ATOM 1484 N N . ILE A 1 189 ? -20.266 6.001 0.589 1.00 94.88 189 ILE A N 1
ATOM 1485 C CA . ILE A 1 189 ? -20.911 4.689 0.715 1.00 94.88 189 ILE A CA 1
ATOM 1486 C C . ILE A 1 189 ? -20.709 3.876 -0.566 1.00 94.88 189 ILE A C 1
ATOM 1488 O O . ILE A 1 189 ? -20.249 2.738 -0.511 1.00 94.88 189 ILE A O 1
ATOM 1492 N N . GLU A 1 190 ? -20.986 4.485 -1.721 1.00 95.94 190 GLU A N 1
ATOM 1493 C CA . GLU A 1 190 ? -20.892 3.819 -3.019 1.00 95.94 190 GLU A CA 1
ATOM 1494 C C . GLU A 1 190 ? -19.448 3.453 -3.388 1.00 95.94 190 GLU A C 1
ATOM 1496 O O . GLU A 1 190 ? -19.210 2.386 -3.947 1.00 95.94 190 GLU A O 1
ATOM 1501 N N . VAL A 1 191 ? -18.459 4.273 -3.020 1.00 94.94 191 VAL A N 1
ATOM 1502 C CA . VAL A 1 191 ? -17.042 3.988 -3.296 1.00 94.94 191 VAL A CA 1
ATOM 1503 C C . VAL A 1 191 ? -16.579 2.735 -2.550 1.00 94.94 191 VAL A C 1
ATOM 1505 O O . VAL A 1 191 ? -15.920 1.865 -3.133 1.00 94.94 191 VAL A O 1
ATOM 1508 N N . VAL A 1 192 ? -16.964 2.602 -1.280 1.00 95.94 192 VAL A N 1
ATOM 1509 C CA . VAL A 1 192 ? -16.661 1.419 -0.463 1.00 95.94 192 VAL A CA 1
ATOM 1510 C C . VAL A 1 192 ? -17.485 0.210 -0.925 1.00 95.94 192 VAL A C 1
ATOM 1512 O O . VAL A 1 192 ? -16.926 -0.870 -1.130 1.00 95.94 192 VAL A O 1
ATOM 1515 N N . ALA A 1 193 ? -18.785 0.381 -1.174 1.00 96.69 193 ALA A N 1
ATOM 1516 C CA . ALA A 1 193 ? -19.669 -0.694 -1.624 1.00 96.69 193 ALA A CA 1
ATOM 1517 C C . ALA A 1 193 ? -19.243 -1.263 -2.990 1.00 96.69 193 ALA A C 1
ATOM 1519 O O . ALA A 1 193 ? -19.186 -2.481 -3.171 1.00 96.69 193 ALA A O 1
ATOM 1520 N N . ALA A 1 194 ? -18.854 -0.409 -3.941 1.00 96.69 194 ALA A N 1
ATOM 1521 C CA . ALA A 1 194 ? -18.332 -0.824 -5.241 1.00 96.69 194 ALA A CA 1
ATOM 1522 C C . ALA A 1 194 ? -16.988 -1.558 -5.132 1.00 96.69 194 ALA A C 1
ATOM 1524 O O . ALA A 1 194 ? -16.665 -2.399 -5.978 1.00 96.69 194 ALA A O 1
ATOM 1525 N N . TRP A 1 195 ? -16.172 -1.256 -4.117 1.00 95.62 195 TRP A N 1
ATOM 1526 C CA . TRP A 1 195 ? -14.988 -2.060 -3.825 1.00 95.62 195 TRP A CA 1
ATOM 1527 C C . TRP A 1 195 ? -15.379 -3.446 -3.312 1.00 95.62 195 TRP A C 1
ATOM 1529 O O . TRP A 1 195 ? -14.879 -4.435 -3.844 1.00 95.62 195 TRP A O 1
ATOM 1539 N N . LEU A 1 196 ? -16.309 -3.531 -2.360 1.00 96.44 196 LEU A N 1
ATOM 1540 C CA . LEU A 1 196 ? -16.770 -4.798 -1.785 1.00 96.44 196 LEU A CA 1
ATOM 1541 C C . LEU A 1 196 ? -17.416 -5.720 -2.831 1.00 96.44 196 LEU A C 1
ATOM 1543 O O . LEU A 1 196 ? -17.044 -6.887 -2.912 1.00 96.44 196 LEU A O 1
ATOM 1547 N N . ARG A 1 197 ? -18.254 -5.187 -3.734 1.00 96.25 197 ARG A N 1
ATOM 1548 C CA . ARG A 1 197 ? -18.854 -5.964 -4.842 1.00 96.25 197 ARG A CA 1
ATOM 1549 C C . ARG A 1 197 ? -17.815 -6.605 -5.766 1.00 96.25 197 ARG A C 1
ATOM 1551 O O . ARG A 1 197 ? -18.047 -7.676 -6.319 1.00 96.25 197 ARG A O 1
ATOM 1558 N N . ARG A 1 198 ? -16.649 -5.969 -5.934 1.00 94.62 198 ARG A N 1
ATOM 1559 C CA . ARG A 1 198 ? -15.524 -6.514 -6.720 1.00 94.62 198 ARG A CA 1
ATOM 1560 C C . ARG A 1 198 ? -14.706 -7.560 -5.956 1.00 94.62 198 ARG A C 1
ATOM 1562 O O . ARG A 1 198 ? -13.862 -8.215 -6.564 1.00 94.62 198 ARG A O 1
ATOM 1569 N N . HIS A 1 199 ? -14.954 -7.729 -4.659 1.00 94.56 199 HIS A N 1
ATOM 1570 C CA . HIS A 1 199 ? -14.262 -8.665 -3.777 1.00 94.56 199 HIS A CA 1
ATOM 1571 C C . HIS A 1 199 ? -15.267 -9.577 -3.049 1.00 94.56 199 HIS A C 1
ATOM 1573 O O . HIS A 1 199 ? -15.331 -9.567 -1.822 1.00 94.56 199 HIS A O 1
ATOM 1579 N N . PRO A 1 200 ? -16.007 -10.437 -3.776 1.00 92.81 200 PRO A N 1
ATOM 1580 C CA . PRO A 1 200 ? -17.059 -11.282 -3.197 1.00 92.81 200 PRO A CA 1
ATOM 1581 C C . PRO A 1 200 ? -16.544 -12.362 -2.231 1.00 92.81 200 PRO A C 1
ATOM 1583 O O . PRO A 1 200 ? -17.336 -13.069 -1.626 1.00 92.81 200 PRO A O 1
ATOM 1586 N N . ARG A 1 201 ? -15.220 -12.528 -2.099 1.00 94.00 201 ARG A N 1
ATOM 1587 C CA . ARG A 1 201 ? -14.602 -13.461 -1.142 1.00 94.00 201 ARG A CA 1
ATOM 1588 C C . ARG A 1 201 ? -14.479 -12.893 0.271 1.00 94.00 201 ARG A C 1
ATOM 1590 O O . ARG A 1 201 ? -14.000 -13.606 1.144 1.00 94.00 201 ARG A O 1
ATOM 1597 N N . VAL A 1 202 ? -14.827 -11.624 0.482 1.00 96.69 202 VAL A N 1
ATOM 1598 C CA . VAL A 1 202 ? -14.794 -11.009 1.810 1.00 96.69 202 VAL A CA 1
ATOM 1599 C C . VAL A 1 202 ? -15.897 -11.624 2.669 1.00 96.69 202 VAL A C 1
ATOM 1601 O O . VAL A 1 202 ? -17.078 -11.456 2.390 1.00 96.69 202 VAL A O 1
ATOM 1604 N N . GLU A 1 203 ? -15.486 -12.330 3.715 1.00 96.50 203 GLU A N 1
ATOM 1605 C CA . GLU A 1 203 ? -16.345 -13.042 4.664 1.00 96.50 203 GLU A CA 1
ATOM 1606 C C . GLU A 1 203 ? -16.479 -12.278 5.985 1.00 96.50 203 GLU A C 1
ATOM 1608 O O . GLU A 1 203 ? -17.517 -12.346 6.633 1.00 96.50 203 GLU A O 1
ATOM 1613 N N . ILE A 1 204 ? -15.430 -11.561 6.406 1.00 96.06 204 ILE A N 1
ATOM 1614 C CA . ILE A 1 204 ? -15.381 -10.872 7.702 1.00 96.06 204 ILE A CA 1
ATOM 1615 C C . ILE A 1 204 ? -14.860 -9.450 7.512 1.00 96.06 204 ILE A C 1
ATOM 1617 O O . ILE A 1 204 ? -13.822 -9.236 6.878 1.00 96.06 204 ILE A O 1
ATOM 1621 N N . ILE A 1 205 ? -15.553 -8.483 8.115 1.00 95.75 205 ILE A N 1
ATOM 1622 C CA . ILE A 1 205 ? -15.206 -7.063 8.057 1.00 95.75 205 ILE A CA 1
ATOM 1623 C C . ILE A 1 205 ? -15.111 -6.499 9.473 1.00 95.75 205 ILE A C 1
ATOM 1625 O O . ILE A 1 205 ? -16.116 -6.319 10.163 1.00 95.75 205 ILE A O 1
ATOM 1629 N N . ALA A 1 206 ? -13.887 -6.184 9.896 1.00 94.00 206 ALA A N 1
ATOM 1630 C CA . ALA A 1 206 ? -13.638 -5.413 11.104 1.00 94.00 206 ALA A CA 1
ATOM 1631 C C . ALA A 1 206 ? -13.775 -3.912 10.813 1.00 94.00 206 ALA A C 1
ATOM 1633 O O . ALA A 1 206 ? -13.142 -3.389 9.894 1.00 94.00 206 ALA A O 1
ATOM 1634 N N . ARG A 1 207 ? -14.584 -3.200 11.593 1.00 92.06 207 ARG A N 1
ATOM 1635 C CA . ARG A 1 207 ? -14.813 -1.761 11.405 1.00 92.06 207 ARG A CA 1
ATOM 1636 C C . ARG A 1 207 ? -15.062 -1.046 12.728 1.00 92.06 207 ARG A C 1
ATOM 1638 O O . ARG A 1 207 ? -15.365 -1.672 13.745 1.00 92.06 207 ARG A O 1
ATOM 1645 N N . ASP A 1 208 ? -14.985 0.276 12.696 1.00 86.31 208 ASP A N 1
ATOM 1646 C CA . ASP A 1 208 ? -15.498 1.123 13.769 1.00 86.31 208 ASP A CA 1
ATOM 1647 C C . ASP A 1 208 ? -17.043 1.138 13.783 1.00 86.31 208 ASP A C 1
ATOM 1649 O O . ASP A 1 208 ? -17.697 0.302 13.160 1.00 86.31 208 ASP A O 1
ATOM 1653 N N . ARG A 1 209 ? -17.649 2.085 14.510 1.00 84.69 209 ARG A N 1
ATOM 1654 C CA . ARG A 1 209 ? -19.112 2.241 14.585 1.00 84.69 209 ARG A CA 1
ATOM 1655 C C . ARG A 1 209 ? -19.681 3.294 13.623 1.00 84.69 209 ARG A C 1
ATOM 1657 O O . ARG A 1 209 ? -20.852 3.632 13.752 1.00 84.69 209 ARG A O 1
ATOM 1664 N N . ALA A 1 210 ? -18.921 3.786 12.642 1.00 85.12 210 ALA A N 1
ATOM 1665 C CA . ALA A 1 210 ? -19.410 4.794 11.701 1.00 85.12 210 ALA A CA 1
ATOM 1666 C C . ALA A 1 210 ? -20.539 4.256 10.801 1.00 85.12 210 ALA A C 1
ATOM 1668 O O . ALA A 1 210 ? -20.400 3.215 10.156 1.00 85.12 210 ALA A O 1
ATOM 1669 N N . GLU A 1 211 ? -21.661 4.976 10.724 1.00 85.88 211 GLU A N 1
ATOM 1670 C CA . GLU A 1 211 ? -22.845 4.559 9.949 1.00 85.88 211 GLU A CA 1
ATOM 1671 C C . GLU A 1 211 ? -22.538 4.379 8.459 1.00 85.88 211 GLU A C 1
ATOM 1673 O O . GLU A 1 211 ? -23.013 3.433 7.836 1.00 85.88 211 GLU A O 1
ATOM 1678 N N . VAL A 1 212 ? -21.662 5.229 7.919 1.00 90.06 212 VAL A N 1
ATOM 1679 C CA . VAL A 1 212 ? -21.222 5.211 6.519 1.00 90.06 212 VAL A CA 1
ATOM 1680 C C . VAL A 1 212 ? -20.671 3.839 6.111 1.00 90.06 212 VAL A C 1
ATOM 1682 O O . VAL A 1 212 ? -21.024 3.320 5.055 1.00 90.06 212 VAL A O 1
ATOM 1685 N N . TYR A 1 213 ? -19.855 3.212 6.963 1.00 90.75 213 TYR A N 1
ATOM 1686 C CA . TYR A 1 213 ? -19.303 1.887 6.679 1.00 90.75 213 TYR A CA 1
ATOM 1687 C C . TYR A 1 213 ? -20.311 0.767 6.894 1.00 90.75 213 TYR A C 1
ATOM 1689 O O . TYR A 1 213 ? -20.291 -0.207 6.148 1.00 90.75 213 TYR A O 1
ATOM 1697 N N . SER A 1 214 ? -21.206 0.905 7.875 1.00 89.81 214 SER A N 1
ATOM 1698 C CA . SER A 1 214 ? -22.297 -0.057 8.064 1.00 89.81 214 SER A CA 1
ATOM 1699 C C . SER A 1 214 ? -23.160 -0.151 6.803 1.00 89.81 214 SER A C 1
ATOM 1701 O O . SER A 1 214 ? -23.396 -1.236 6.276 1.00 89.81 214 SER A O 1
ATOM 1703 N N . GLU A 1 215 ? -23.545 1.006 6.262 1.00 92.50 215 GLU A N 1
ATOM 1704 C CA . GLU A 1 215 ? -24.369 1.091 5.061 1.00 92.50 215 GLU A CA 1
ATOM 1705 C C . GLU A 1 215 ? -23.620 0.623 3.806 1.00 92.50 215 GLU A C 1
ATOM 1707 O O . GLU A 1 215 ? -24.174 -0.114 2.991 1.00 92.50 215 GLU A O 1
ATOM 1712 N N . ALA A 1 216 ? -22.335 0.964 3.670 1.00 94.44 216 ALA A N 1
ATOM 1713 C CA . ALA A 1 216 ? -21.521 0.491 2.552 1.00 94.44 216 ALA A CA 1
ATOM 1714 C C . ALA A 1 216 ? -21.373 -1.037 2.528 1.00 94.44 216 ALA A C 1
ATOM 1716 O O . ALA A 1 216 ? -21.442 -1.648 1.460 1.00 94.44 216 ALA A O 1
ATOM 1717 N N . VAL A 1 217 ? -21.191 -1.665 3.694 1.00 92.94 217 VAL A N 1
ATOM 1718 C CA . VAL A 1 217 ? -21.127 -3.127 3.797 1.00 92.94 217 VAL A CA 1
ATOM 1719 C C . VAL A 1 217 ? -22.474 -3.748 3.453 1.00 92.94 217 VAL A C 1
ATOM 1721 O O . VAL A 1 217 ? -22.515 -4.654 2.627 1.00 92.94 217 VAL A O 1
ATOM 1724 N N . ARG A 1 218 ? -23.581 -3.204 3.969 1.00 93.25 218 ARG A N 1
ATOM 1725 C CA . ARG A 1 218 ? -24.933 -3.681 3.641 1.00 93.25 218 ARG A CA 1
ATOM 1726 C C . ARG A 1 218 ? -25.210 -3.674 2.132 1.00 93.25 218 ARG A C 1
ATOM 1728 O O . ARG A 1 218 ? -25.850 -4.586 1.622 1.00 93.25 218 ARG A O 1
ATOM 1735 N N . GLN A 1 219 ? -24.724 -2.662 1.410 1.00 95.88 219 GLN A N 1
ATOM 1736 C CA . GLN A 1 219 ? -24.889 -2.555 -0.046 1.00 95.88 219 GLN A CA 1
ATOM 1737 C C . GLN A 1 219 ? -23.859 -3.358 -0.861 1.00 95.88 219 GLN A C 1
ATOM 1739 O O . GLN A 1 219 ? -24.102 -3.674 -2.030 1.00 95.88 219 GLN A O 1
ATOM 1744 N N . GLY A 1 220 ? -22.674 -3.611 -0.302 1.00 94.69 220 GLY A N 1
ATOM 1745 C CA . GLY A 1 220 ? -21.525 -4.143 -1.036 1.00 94.69 220 GLY A CA 1
ATOM 1746 C C . GLY A 1 220 ? -21.181 -5.604 -0.748 1.00 94.69 220 GLY A C 1
ATOM 1747 O O . GLY A 1 220 ? -20.683 -6.292 -1.636 1.00 94.69 220 GLY A O 1
ATOM 1748 N N . ALA A 1 221 ? -21.430 -6.059 0.478 1.00 95.44 221 ALA A N 1
ATOM 1749 C CA . ALA A 1 221 ? -21.164 -7.404 0.978 1.00 95.44 221 ALA A CA 1
ATOM 1750 C C . ALA A 1 221 ? -22.141 -7.749 2.129 1.00 95.44 221 ALA A C 1
ATOM 1752 O O . ALA A 1 221 ? -21.716 -7.851 3.278 1.00 95.44 221 ALA A O 1
ATOM 1753 N N . PRO A 1 222 ? -23.450 -7.908 1.845 1.00 93.94 222 PRO A N 1
ATOM 1754 C CA . PRO A 1 222 ? -24.474 -8.126 2.875 1.00 93.94 222 PRO A CA 1
ATOM 1755 C C . PRO A 1 222 ? -24.284 -9.418 3.684 1.00 93.94 222 PRO A C 1
ATOM 1757 O O . PRO A 1 222 ? -24.692 -9.476 4.837 1.00 93.94 222 PRO A O 1
ATOM 1760 N N . GLU A 1 223 ? -23.643 -10.431 3.097 1.00 94.12 223 GLU A N 1
ATOM 1761 C CA . GLU A 1 223 ? -23.357 -11.719 3.746 1.00 94.12 223 GLU A CA 1
ATOM 1762 C C . GLU A 1 223 ? -22.115 -11.674 4.656 1.00 94.12 223 GLU A C 1
ATOM 1764 O O . GLU A 1 223 ? -21.803 -12.650 5.338 1.00 94.12 223 GLU A O 1
ATOM 1769 N N . ALA A 1 224 ? -21.358 -10.569 4.652 1.00 94.31 224 ALA A N 1
ATOM 1770 C CA . ALA A 1 224 ? -20.131 -10.474 5.429 1.00 94.31 224 ALA A CA 1
ATOM 1771 C C . ALA A 1 224 ? -20.424 -10.268 6.921 1.00 94.31 224 ALA A C 1
ATOM 1773 O O . ALA A 1 224 ? -21.227 -9.428 7.328 1.00 94.31 224 ALA A O 1
ATOM 1774 N N . VAL A 1 225 ? -19.699 -10.997 7.764 1.00 93.44 225 VAL A N 1
ATOM 1775 C CA . VAL A 1 225 ? -19.810 -10.907 9.218 1.00 93.44 225 VAL A CA 1
ATOM 1776 C C . VAL A 1 225 ? -19.117 -9.640 9.717 1.00 93.44 225 VAL A C 1
ATOM 1778 O O . VAL A 1 225 ? -17.923 -9.423 9.490 1.00 93.44 225 VAL A O 1
ATOM 1781 N N . HIS A 1 226 ? -19.857 -8.807 10.449 1.00 91.06 226 HIS A N 1
ATOM 1782 C CA . HIS A 1 226 ? -19.336 -7.573 11.034 1.00 91.06 226 HIS A CA 1
ATOM 1783 C C . HIS A 1 226 ? -18.662 -7.834 12.382 1.00 91.06 226 HIS A C 1
ATOM 1785 O O . HIS A 1 226 ? -19.282 -8.381 13.295 1.00 91.06 226 HIS A O 1
ATOM 1791 N N . VAL A 1 227 ? -17.432 -7.348 12.544 1.00 91.25 227 VAL A N 1
ATOM 1792 C CA . VAL A 1 227 ? -16.723 -7.318 13.829 1.00 91.25 227 VAL A CA 1
ATOM 1793 C C . VAL A 1 227 ? -16.490 -5.865 14.216 1.00 91.25 227 VAL A C 1
ATOM 1795 O O . VAL A 1 227 ? -15.862 -5.110 13.474 1.00 91.25 227 VAL A O 1
ATOM 1798 N N . LEU A 1 228 ? -17.003 -5.445 15.371 1.00 88.75 228 LEU A N 1
ATOM 1799 C CA . LEU A 1 228 ? -16.771 -4.079 15.837 1.00 88.75 228 LEU A CA 1
ATOM 1800 C C . LEU A 1 228 ? -15.376 -3.918 16.431 1.00 88.75 228 LEU A C 1
ATOM 1802 O O . LEU A 1 228 ? -14.780 -4.838 16.993 1.00 88.75 228 LEU A O 1
ATOM 1806 N N . ASP A 1 229 ? -14.876 -2.694 16.374 1.00 86.31 229 ASP A N 1
ATOM 1807 C CA . ASP A 1 229 ? -13.634 -2.369 17.036 1.00 86.31 229 ASP A CA 1
ATOM 1808 C C . ASP A 1 229 ? -13.765 -2.324 18.573 1.00 86.31 229 ASP A C 1
ATOM 1810 O O . ASP A 1 229 ? -14.572 -1.587 19.149 1.00 86.31 229 ASP A O 1
ATOM 1814 N N . ARG A 1 230 ? -12.895 -3.085 19.248 1.00 86.25 230 ARG A N 1
ATOM 1815 C CA . ARG A 1 230 ? -12.837 -3.196 20.714 1.00 86.25 230 ARG A CA 1
ATOM 1816 C C . ARG A 1 230 ? -12.534 -1.859 21.381 1.00 86.25 230 ARG A C 1
ATOM 1818 O O . ARG A 1 230 ? -13.109 -1.555 22.426 1.00 86.25 230 ARG A O 1
ATOM 1825 N N . TRP A 1 231 ? -11.614 -1.079 20.818 1.00 83.06 231 TRP A N 1
ATOM 1826 C CA . TRP A 1 231 ? -11.195 0.178 21.428 1.00 83.06 231 TRP A CA 1
ATOM 1827 C C . TRP A 1 231 ? -12.319 1.211 21.372 1.00 83.06 231 TRP A C 1
ATOM 1829 O O . TRP A 1 231 ? -12.620 1.824 22.395 1.00 83.06 231 TRP A O 1
ATOM 1839 N N . HIS A 1 232 ? -13.017 1.323 20.240 1.00 82.38 232 HIS A N 1
ATOM 1840 C CA . HIS A 1 232 ? -14.186 2.194 20.106 1.00 82.38 232 HIS A CA 1
ATOM 1841 C C . HIS A 1 232 ? -15.308 1.824 21.085 1.00 82.38 232 HIS A C 1
ATOM 1843 O O . HIS A 1 232 ? -15.906 2.710 21.694 1.00 82.38 232 HIS A O 1
ATOM 1849 N N . LEU A 1 233 ? -15.568 0.530 21.308 1.00 85.12 233 LEU A N 1
ATOM 1850 C CA . LEU A 1 233 ? -16.550 0.090 22.307 1.00 85.12 233 LEU A CA 1
ATOM 1851 C C . LEU A 1 233 ? -16.183 0.554 23.725 1.00 85.12 233 LEU A C 1
ATOM 1853 O O . LEU A 1 233 ? -17.035 1.073 24.447 1.00 85.12 233 LEU A O 1
ATOM 1857 N N . LEU A 1 234 ? -14.915 0.403 24.115 1.00 86.56 234 LEU A N 1
ATOM 1858 C CA . LEU A 1 234 ? -14.435 0.803 25.440 1.00 86.56 234 LEU A CA 1
ATOM 1859 C C . LEU A 1 234 ? -14.341 2.325 25.600 1.00 86.56 234 LEU A C 1
ATOM 1861 O O . LEU A 1 234 ? -14.638 2.840 26.678 1.00 86.56 234 LEU A O 1
ATOM 1865 N N . ARG A 1 235 ? -13.965 3.053 24.543 1.00 85.75 235 ARG A N 1
ATOM 1866 C CA . ARG A 1 235 ? -13.938 4.521 24.541 1.00 85.75 235 ARG A CA 1
ATOM 1867 C C . ARG A 1 235 ? -15.342 5.086 24.718 1.00 85.75 235 ARG A C 1
ATOM 1869 O O . ARG A 1 235 ? -15.546 5.888 25.622 1.00 85.75 235 ARG A O 1
ATOM 1876 N N . ASN A 1 236 ? -16.308 4.613 23.930 1.00 87.12 236 ASN A N 1
ATOM 1877 C CA . ASN A 1 236 ? -17.693 5.077 24.012 1.00 87.12 236 ASN A CA 1
ATOM 1878 C C . ASN A 1 236 ? -18.322 4.758 25.384 1.00 87.12 236 ASN A C 1
ATOM 1880 O O . ASN A 1 236 ? -19.110 5.549 25.896 1.00 87.12 236 ASN A O 1
ATOM 1884 N N . LEU A 1 237 ? -17.956 3.631 26.014 1.00 88.06 237 LEU A N 1
ATOM 1885 C CA . LEU A 1 237 ? -18.342 3.349 27.402 1.00 88.06 237 LEU A CA 1
ATOM 1886 C C . LEU A 1 237 ? -17.752 4.387 28.371 1.00 88.06 237 LEU A C 1
ATOM 1888 O O . LEU A 1 237 ? -18.446 4.860 29.269 1.00 88.06 237 LEU A O 1
ATOM 1892 N N . GLY A 1 238 ? -16.474 4.736 28.202 1.00 86.12 238 GLY A N 1
ATOM 1893 C CA . GLY A 1 238 ? -15.806 5.765 28.998 1.00 86.12 238 GLY A CA 1
ATOM 1894 C C . GLY A 1 238 ? -16.463 7.140 28.858 1.00 86.12 238 GLY A C 1
ATOM 1895 O O . GLY A 1 238 ? -16.687 7.803 29.866 1.00 86.12 238 GLY A O 1
ATOM 1896 N N . GLU A 1 239 ? -16.829 7.535 27.638 1.00 86.62 239 GLU A N 1
ATOM 1897 C CA . GLU A 1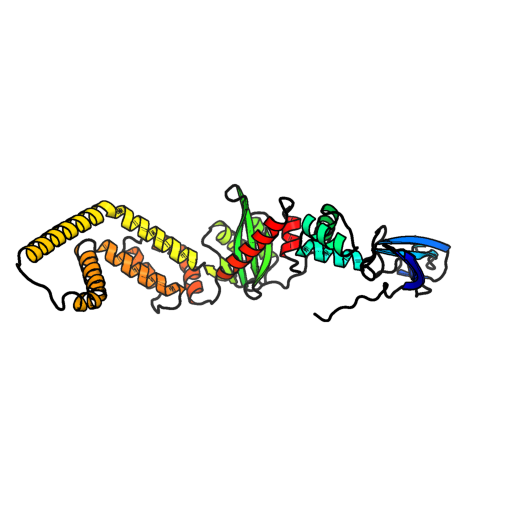 239 ? -17.565 8.776 27.351 1.00 86.62 239 GLU A CA 1
ATOM 1898 C C . GLU A 1 239 ? -18.949 8.775 28.020 1.00 86.62 239 GLU A C 1
ATOM 1900 O O . GLU A 1 239 ? -19.307 9.735 28.700 1.00 86.62 239 GLU A O 1
ATOM 1905 N N . ALA A 1 240 ? -19.694 7.668 27.925 1.00 86.69 240 ALA A N 1
ATOM 1906 C CA . ALA A 1 240 ? -20.986 7.527 28.596 1.00 86.69 240 ALA A CA 1
ATOM 1907 C C . ALA A 1 240 ? -20.858 7.631 30.126 1.00 86.69 240 ALA A C 1
ATOM 1909 O O . ALA A 1 240 ? -21.674 8.276 30.783 1.00 86.69 240 ALA A O 1
ATOM 1910 N N . LEU A 1 241 ? -19.812 7.037 30.710 1.00 85.19 241 LEU A N 1
ATOM 1911 C CA . LEU A 1 241 ? -19.521 7.189 32.135 1.00 85.19 241 LEU A CA 1
ATOM 1912 C C . LEU A 1 241 ? -19.158 8.629 32.505 1.00 85.19 241 LEU A C 1
ATOM 1914 O O . LEU A 1 241 ? -19.574 9.098 33.561 1.00 85.19 241 LEU A O 1
ATOM 1918 N N . GLN A 1 242 ? -18.388 9.326 31.670 1.00 84.88 242 GLN A N 1
ATOM 1919 C CA . GLN A 1 242 ? -18.037 10.728 31.897 1.00 84.88 242 GLN A CA 1
ATOM 1920 C C . GLN A 1 242 ? -19.270 11.633 31.869 1.00 84.88 242 GLN A C 1
ATOM 1922 O O . GLN A 1 242 ? -19.376 12.503 32.726 1.00 84.88 242 GLN A O 1
ATOM 1927 N N . GLU A 1 243 ? -20.218 11.409 30.953 1.00 84.56 243 GLU A N 1
ATOM 1928 C CA . GLU A 1 243 ? -21.490 12.147 30.907 1.00 84.56 243 GLU A CA 1
ATOM 1929 C C . GLU A 1 243 ? -22.304 11.926 32.191 1.00 84.56 243 GLU A C 1
ATOM 1931 O O . GLU A 1 243 ? -22.763 12.883 32.815 1.00 84.56 243 GLU A O 1
ATOM 1936 N N . VAL A 1 244 ? -22.414 10.671 32.638 1.00 82.38 244 VAL A N 1
ATOM 1937 C CA . VAL A 1 244 ? -23.114 10.312 33.882 1.00 82.38 244 VAL A CA 1
ATOM 1938 C C . VAL A 1 244 ? -22.449 10.958 35.103 1.00 82.38 244 VAL A C 1
ATOM 1940 O O . VAL A 1 244 ? -23.128 11.553 35.934 1.00 82.38 244 VAL A O 1
ATOM 1943 N N . VAL A 1 245 ? -21.121 10.874 35.213 1.00 79.12 245 VAL A N 1
ATOM 1944 C CA . VAL A 1 245 ? -20.353 11.506 36.300 1.00 79.12 245 VAL A CA 1
ATOM 1945 C C . VAL A 1 245 ? -20.486 13.031 36.246 1.00 79.12 245 VAL A C 1
ATOM 1947 O O . VAL A 1 245 ? -20.660 13.663 37.286 1.00 79.12 245 VAL A O 1
ATOM 1950 N N . GLY A 1 246 ? -20.448 13.613 35.045 1.00 76.25 246 GLY A N 1
ATOM 1951 C CA . GLY A 1 246 ? -20.644 15.038 34.785 1.00 76.25 246 GLY A CA 1
ATOM 1952 C C . GLY A 1 246 ? -21.998 15.544 35.281 1.00 76.25 246 GLY A C 1
ATOM 1953 O O . GLY A 1 246 ? -22.061 16.569 35.955 1.00 76.25 246 GLY A O 1
ATOM 1954 N N . GLY A 1 247 ? -23.070 14.791 35.018 1.00 74.31 247 GLY A N 1
ATOM 1955 C CA . GLY A 1 2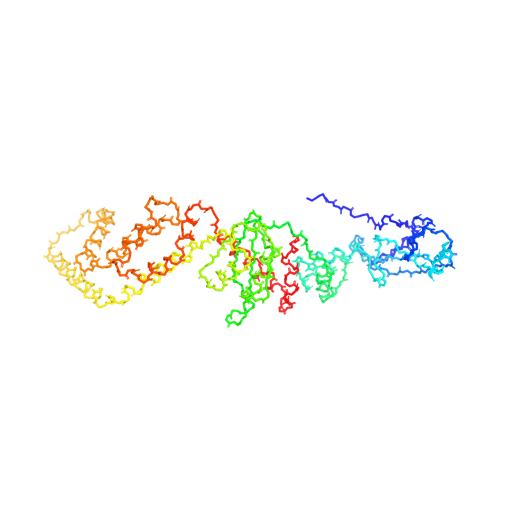47 ? -24.426 15.107 35.481 1.00 74.31 247 GLY A CA 1
ATOM 1956 C C . GLY A 1 247 ? -24.603 15.054 37.003 1.00 74.31 247 GLY A C 1
ATOM 1957 O O . GLY A 1 247 ? -25.461 15.742 37.546 1.00 74.31 247 GLY A O 1
ATOM 1958 N N . GLU A 1 248 ? -23.756 14.301 37.704 1.00 72.44 248 GLU A N 1
ATOM 1959 C CA . GLU A 1 248 ? -23.793 14.130 39.163 1.00 72.44 248 GLU A CA 1
ATOM 1960 C C . GLU A 1 248 ? -22.753 15.010 39.890 1.00 72.44 248 GLU A C 1
ATOM 1962 O O . GLU A 1 248 ? -22.485 14.815 41.077 1.00 72.44 248 GLU A O 1
ATOM 1967 N N . HIS A 1 249 ? -22.162 16.006 39.210 1.00 67.62 249 HIS A N 1
ATOM 1968 C CA . HIS A 1 249 ? -21.110 16.874 39.763 1.00 67.62 249 HIS A CA 1
ATOM 1969 C C . HIS A 1 249 ? -21.476 17.483 41.124 1.00 67.62 249 HIS A C 1
ATOM 1971 O O . HIS A 1 249 ? -20.630 17.546 42.014 1.00 67.62 249 HIS A O 1
ATOM 1977 N N . ALA A 1 250 ? -22.732 17.901 41.312 1.00 63.94 250 ALA A N 1
ATOM 1978 C CA . ALA A 1 250 ? -23.207 18.483 42.567 1.00 63.94 250 ALA A CA 1
ATOM 1979 C C . ALA A 1 250 ? -23.207 17.470 43.726 1.00 63.94 250 ALA A C 1
ATOM 1981 O O . ALA A 1 250 ? -22.775 17.806 44.829 1.00 63.94 250 ALA A O 1
ATOM 1982 N N . VAL A 1 251 ? -23.627 16.227 43.464 1.00 66.50 251 VAL A N 1
ATOM 1983 C CA . VAL A 1 251 ? -23.627 15.120 44.435 1.00 66.50 251 VAL A CA 1
ATOM 1984 C C . VAL A 1 251 ? -22.198 14.678 44.736 1.00 66.50 251 VAL A C 1
ATOM 1986 O O . VAL A 1 251 ? -21.825 14.484 45.886 1.00 66.50 251 VAL A O 1
ATOM 1989 N N . ILE A 1 252 ? -21.340 14.590 43.719 1.00 66.75 252 ILE A N 1
ATOM 1990 C CA . ILE A 1 252 ? -19.923 14.261 43.909 1.00 66.75 252 ILE A CA 1
ATOM 1991 C C . ILE A 1 252 ? -19.231 15.343 44.743 1.00 66.75 252 ILE A C 1
ATOM 1993 O O . ILE A 1 252 ? -18.468 15.017 45.654 1.00 66.75 252 ILE A O 1
ATOM 1997 N N . HIS A 1 253 ? -19.509 16.622 44.480 1.00 64.81 253 HIS A N 1
ATOM 1998 C CA . HIS A 1 253 ? -18.971 17.729 45.267 1.00 64.81 253 HIS A CA 1
ATOM 1999 C C . HIS A 1 253 ? -19.517 17.763 46.696 1.00 64.81 253 HIS A C 1
ATOM 2001 O O . HIS A 1 253 ? -18.738 18.046 47.607 1.00 64.81 253 HIS A O 1
ATOM 2007 N N . SER A 1 254 ? -20.806 17.482 46.920 1.00 61.97 254 SER A N 1
ATOM 2008 C CA . SER A 1 254 ? -21.377 17.432 48.271 1.00 61.97 254 SER A CA 1
ATOM 2009 C C . SER A 1 254 ? -20.782 16.278 49.072 1.00 61.97 254 SER A C 1
ATOM 2011 O O . SER A 1 254 ? -20.302 16.502 50.175 1.00 61.97 254 SER A O 1
ATOM 2013 N N . VAL A 1 255 ? -20.676 15.088 48.481 1.00 66.38 255 VAL A N 1
ATOM 2014 C CA . VAL A 1 255 ? -20.060 13.911 49.105 1.00 66.38 255 VAL A CA 1
ATOM 2015 C C . VAL A 1 255 ? -18.575 14.138 49.366 1.00 66.38 255 VAL A C 1
ATOM 2017 O O . VAL A 1 255 ? -18.092 13.835 50.449 1.00 66.38 255 VAL A O 1
ATOM 2020 N N . THR A 1 256 ? -17.833 14.720 48.422 1.00 64.50 256 THR A N 1
ATOM 2021 C CA . THR A 1 256 ? -16.408 15.044 48.621 1.00 64.50 256 THR A CA 1
ATOM 2022 C C . THR A 1 256 ? -16.218 16.061 49.745 1.00 64.50 256 THR A C 1
ATOM 2024 O O . THR A 1 256 ? -15.257 15.948 50.504 1.00 64.50 256 THR A O 1
ATOM 2027 N N . ARG A 1 257 ? -17.137 17.025 49.879 1.00 62.66 257 ARG A N 1
ATOM 2028 C CA . ARG A 1 257 ? -17.146 18.000 50.973 1.00 62.66 257 ARG A CA 1
ATOM 2029 C C . ARG A 1 257 ? -17.466 17.329 52.304 1.00 62.66 257 ARG A C 1
ATOM 2031 O O . ARG A 1 257 ? -16.654 17.432 53.205 1.00 62.66 257 ARG A O 1
ATOM 2038 N N . THR A 1 258 ? -18.541 16.545 52.389 1.00 62.34 258 THR A N 1
ATOM 2039 C CA . THR A 1 258 ? -18.921 15.795 53.597 1.00 62.34 258 THR A CA 1
ATOM 2040 C C . THR A 1 258 ? -17.821 14.833 54.040 1.00 62.34 258 THR A C 1
ATOM 2042 O O . THR A 1 258 ? -17.434 14.846 55.199 1.00 62.34 258 THR A O 1
ATOM 2045 N N . LEU A 1 259 ? -17.221 14.073 53.120 1.00 64.25 259 LEU A N 1
ATOM 2046 C CA . LEU A 1 259 ? -16.067 13.217 53.417 1.00 64.25 259 LEU A CA 1
ATOM 2047 C C . LEU A 1 259 ? -14.831 14.031 53.808 1.00 64.25 259 LEU A C 1
ATOM 2049 O O . LEU A 1 259 ? -14.020 13.568 54.604 1.00 64.25 259 LEU A O 1
ATOM 2053 N N . GLY A 1 260 ? -14.642 15.211 53.216 1.00 63.91 260 GLY A N 1
ATOM 2054 C CA . GLY A 1 260 ? -13.586 16.152 53.580 1.00 63.91 260 GLY A CA 1
ATOM 2055 C C . GLY A 1 260 ? -13.762 16.673 55.005 1.00 63.91 260 GLY A C 1
ATOM 2056 O O . GLY A 1 260 ? -12.798 16.670 55.768 1.00 63.91 260 GLY A O 1
ATOM 2057 N N . ASP A 1 261 ? -14.990 17.024 55.374 1.00 58.84 261 ASP A N 1
ATOM 2058 C CA . ASP A 1 261 ? -15.390 17.536 56.682 1.00 58.84 261 ASP A CA 1
ATOM 2059 C C . ASP A 1 261 ? -15.326 16.440 57.753 1.00 58.84 261 ASP A C 1
ATOM 2061 O O . ASP A 1 261 ? -14.732 16.650 58.808 1.00 58.84 261 ASP A O 1
ATOM 2065 N N . GLU A 1 262 ? -15.818 15.232 57.464 1.00 57.97 262 GLU A N 1
ATOM 2066 C CA . GLU A 1 262 ? -15.685 14.043 58.319 1.00 57.97 262 GLU A CA 1
ATOM 2067 C C . GLU A 1 262 ? -14.220 13.653 58.521 1.00 57.97 262 GLU A C 1
ATOM 2069 O O . GLU A 1 262 ? -13.800 13.288 59.619 1.00 57.97 262 GLU A O 1
ATOM 2074 N N . ARG A 1 263 ? -13.403 13.755 57.468 1.00 62.31 263 ARG A N 1
ATOM 2075 C CA . ARG A 1 263 ? -11.969 13.471 57.538 1.00 62.31 263 ARG A CA 1
ATOM 2076 C C . ARG A 1 263 ? -11.220 14.557 58.297 1.00 62.31 263 ARG A C 1
ATOM 2078 O O . ARG A 1 263 ? -10.310 14.224 59.048 1.00 62.31 263 ARG A O 1
ATOM 2085 N N . ALA A 1 264 ? -11.603 15.822 58.152 1.00 59.50 264 ALA A N 1
ATOM 2086 C CA . ALA A 1 264 ? -11.072 16.924 58.945 1.00 59.50 264 ALA A CA 1
ATOM 2087 C C . ALA A 1 264 ? -11.485 16.804 60.423 1.00 59.50 264 ALA A C 1
ATOM 2089 O O . ALA A 1 264 ? -10.664 17.050 61.303 1.00 59.50 264 ALA A O 1
ATOM 2090 N N . ALA A 1 265 ? -12.712 16.366 60.710 1.00 56.88 265 ALA A N 1
ATOM 2091 C CA . ALA A 1 265 ? -13.190 16.074 62.060 1.00 56.88 265 ALA A CA 1
ATOM 2092 C C . ALA A 1 265 ? -12.444 14.881 62.682 1.00 56.88 265 ALA A C 1
ATOM 2094 O O . ALA A 1 265 ? -11.960 14.982 63.807 1.00 56.88 265 ALA A O 1
ATOM 2095 N N . ALA A 1 266 ? -12.252 13.791 61.934 1.00 59.28 266 ALA A N 1
ATOM 2096 C CA . ALA A 1 266 ? -11.472 12.634 62.372 1.00 59.28 266 ALA A CA 1
ATOM 2097 C C . ALA A 1 266 ? -9.995 12.989 62.621 1.00 59.28 266 ALA A C 1
ATOM 2099 O O . ALA A 1 266 ? -9.430 12.571 63.628 1.00 59.28 266 ALA A O 1
ATOM 2100 N N . LEU A 1 267 ? -9.388 13.807 61.751 1.00 57.84 267 LEU A N 1
ATOM 2101 C CA . LEU A 1 267 ? -8.021 14.314 61.921 1.00 57.84 267 LEU A CA 1
ATOM 2102 C C . LEU A 1 267 ? -7.893 15.241 63.137 1.00 57.84 267 LEU A C 1
ATOM 2104 O O . LEU A 1 267 ? -6.885 15.172 63.831 1.00 57.84 267 LEU A O 1
ATOM 2108 N N . ARG A 1 268 ? -8.904 16.066 63.439 1.00 57.16 268 ARG A N 1
ATOM 2109 C CA . ARG A 1 268 ? -8.945 16.902 64.655 1.00 57.16 268 ARG A CA 1
ATOM 2110 C C . ARG A 1 268 ? -9.064 16.063 65.930 1.00 57.16 268 ARG A C 1
ATOM 2112 O O . ARG A 1 268 ? -8.371 16.334 66.904 1.00 57.16 268 ARG A O 1
ATOM 2119 N N . ILE A 1 269 ? -9.891 15.015 65.917 1.00 54.62 269 ILE A N 1
ATOM 2120 C CA . ILE A 1 269 ? -10.003 14.045 67.022 1.00 54.62 269 ILE A CA 1
ATOM 2121 C C . ILE A 1 269 ? -8.672 13.300 67.230 1.00 54.62 269 ILE A C 1
ATOM 2123 O O . ILE A 1 269 ? -8.258 13.078 68.366 1.00 54.62 269 ILE A O 1
ATOM 2127 N N . GLU A 1 270 ? -7.982 12.945 66.142 1.00 55.38 270 GLU A N 1
ATOM 2128 C CA . GLU A 1 270 ? -6.671 12.283 66.163 1.00 55.38 270 GLU A CA 1
ATOM 2129 C C . GLU A 1 270 ? -5.552 13.226 66.650 1.00 55.38 270 GLU A C 1
ATOM 2131 O O . GLU A 1 270 ? -4.710 12.811 67.442 1.00 55.38 270 GLU A O 1
ATOM 2136 N N . GLN A 1 271 ? -5.581 14.506 66.260 1.00 58.69 271 GLN A N 1
ATOM 2137 C CA . GLN A 1 271 ? -4.646 15.548 66.712 1.00 58.69 271 GLN A CA 1
ATOM 2138 C C . GLN A 1 271 ? -4.821 15.926 68.191 1.00 58.69 271 GLN A C 1
ATOM 2140 O O . GLN A 1 271 ? -3.846 16.300 68.839 1.00 58.69 271 GLN A O 1
ATOM 2145 N N . ASN A 1 272 ? -6.028 15.778 68.745 1.00 57.19 272 ASN A N 1
ATOM 2146 C CA . ASN A 1 272 ? -6.322 16.068 70.152 1.00 57.19 272 ASN A CA 1
ATOM 2147 C C . ASN A 1 272 ? -5.899 14.949 71.129 1.00 57.19 272 ASN A C 1
ATOM 2149 O O . ASN A 1 272 ? -5.986 15.137 72.342 1.00 57.19 272 ASN A O 1
ATOM 2153 N N . ARG A 1 273 ? -5.406 13.794 70.652 1.00 53.16 273 ARG A N 1
ATOM 2154 C CA . ARG A 1 273 ? -4.791 12.760 71.509 1.00 53.16 273 ARG A CA 1
ATOM 2155 C C . ARG A 1 273 ? -3.280 12.990 71.614 1.00 53.16 273 ARG A C 1
ATOM 2157 O O . ARG A 1 273 ? -2.514 12.645 70.719 1.00 53.16 273 ARG A O 1
ATOM 2164 N N . ALA A 1 274 ? -2.841 13.575 72.724 1.00 44.56 274 ALA A N 1
ATOM 2165 C CA . ALA A 1 274 ? -1.439 13.899 72.970 1.00 44.56 274 ALA A CA 1
ATOM 2166 C C . ALA A 1 274 ? -0.527 12.652 73.169 1.00 44.56 274 ALA A C 1
ATOM 2168 O O . ALA A 1 274 ? -0.685 11.928 74.147 1.00 44.56 274 ALA A O 1
ATOM 2169 N N . ARG A 1 275 ? 0.485 12.530 72.275 1.00 47.38 275 ARG A N 1
ATOM 2170 C CA . ARG A 1 275 ? 1.778 11.767 72.289 1.00 47.38 275 ARG A CA 1
ATOM 2171 C C . ARG A 1 275 ? 1.787 10.217 72.185 1.00 47.38 275 ARG A C 1
ATOM 2173 O O . ARG A 1 275 ? 0.890 9.555 72.683 1.00 47.38 275 ARG A O 1
ATOM 2180 N N . PRO A 1 276 ? 2.907 9.607 71.717 1.00 49.81 276 PRO A N 1
ATOM 2181 C CA . PRO A 1 276 ? 3.608 9.755 70.431 1.00 49.81 276 PRO A CA 1
ATOM 2182 C C . PRO A 1 276 ? 3.537 8.454 69.587 1.00 49.81 276 PRO A C 1
ATOM 2184 O O . PRO A 1 276 ? 3.408 7.355 70.120 1.00 49.81 276 PRO A O 1
ATOM 2187 N N . ALA A 1 277 ? 3.662 8.546 68.257 1.00 46.47 277 ALA A N 1
ATOM 2188 C CA . ALA A 1 277 ? 3.551 7.381 67.374 1.00 46.47 277 ALA A CA 1
ATOM 2189 C C . ALA A 1 277 ? 4.927 6.785 66.999 1.00 46.47 277 ALA A C 1
ATOM 2191 O O . ALA A 1 277 ? 5.650 7.326 66.165 1.00 46.47 277 ALA A O 1
ATOM 2192 N N . THR A 1 278 ? 5.242 5.617 67.556 1.00 57.75 278 THR A N 1
ATOM 2193 C CA . THR A 1 278 ? 6.256 4.649 67.090 1.00 57.75 278 THR A CA 1
ATOM 2194 C C . THR A 1 278 ? 5.534 3.429 66.498 1.00 57.75 278 THR A C 1
ATOM 2196 O O . THR A 1 278 ? 4.333 3.266 66.695 1.00 57.75 278 THR A O 1
ATOM 2199 N N . ALA A 1 279 ? 6.174 2.640 65.624 1.00 51.41 279 ALA A N 1
ATOM 2200 C CA . ALA A 1 279 ? 5.487 1.691 64.712 1.00 51.41 279 ALA A CA 1
ATOM 2201 C C . ALA A 1 279 ? 4.439 2.336 63.755 1.00 51.41 279 ALA A C 1
ATOM 2203 O O . ALA A 1 279 ? 3.817 1.654 62.935 1.00 51.41 279 ALA A O 1
ATOM 2204 N N . SER A 1 280 ? 4.332 3.670 63.824 1.00 46.00 280 SER A N 1
ATOM 2205 C CA . SER A 1 280 ? 3.519 4.623 63.056 1.00 46.00 280 SER A CA 1
ATOM 2206 C C . SER A 1 280 ? 3.660 4.479 61.544 1.00 46.00 280 SER A C 1
ATOM 2208 O O . SER A 1 280 ? 2.696 4.596 60.785 1.00 46.00 280 SER A O 1
ATOM 2210 N N . ASP A 1 281 ? 4.864 4.146 61.095 1.00 47.31 281 ASP A N 1
ATOM 2211 C CA . ASP A 1 281 ? 5.187 4.111 59.675 1.00 47.31 281 ASP A CA 1
ATOM 2212 C C . ASP A 1 281 ? 4.990 2.727 59.049 1.00 47.31 281 ASP A C 1
ATOM 2214 O O . ASP A 1 281 ? 4.691 2.624 57.861 1.00 47.31 281 ASP A O 1
ATOM 2218 N N . ARG A 1 282 ? 5.027 1.649 59.847 1.00 47.28 282 ARG A N 1
ATOM 2219 C CA . ARG A 1 282 ? 4.912 0.262 59.349 1.00 47.28 282 ARG A CA 1
ATOM 2220 C C . ARG A 1 282 ? 3.466 -0.152 59.043 1.00 47.28 282 ARG A C 1
ATOM 2222 O O . ARG A 1 282 ? 3.230 -0.947 58.141 1.00 47.28 282 ARG A O 1
ATOM 2229 N N . ARG A 1 283 ? 2.473 0.462 59.699 1.00 50.78 283 ARG A N 1
ATOM 2230 C CA . ARG A 1 283 ? 1.033 0.284 59.405 1.00 50.78 283 ARG A CA 1
ATOM 2231 C C . ARG A 1 283 ? 0.527 1.101 58.207 1.00 50.78 283 ARG A C 1
ATOM 2233 O O . ARG A 1 283 ? -0.591 0.864 57.750 1.00 50.78 283 ARG A O 1
ATOM 2240 N N . LYS A 1 284 ? 1.324 2.028 57.655 1.00 48.53 284 LYS A N 1
ATOM 2241 C CA . LYS A 1 284 ? 0.959 2.788 56.443 1.00 48.53 284 LYS A CA 1
ATOM 2242 C C . LYS A 1 284 ? 0.887 1.898 55.188 1.00 48.53 284 LYS A C 1
ATOM 2244 O O . LYS A 1 284 ? 0.051 2.160 54.329 1.00 48.53 284 LYS A O 1
ATOM 2249 N N . LEU A 1 285 ? 1.670 0.815 55.125 1.00 45.00 285 LEU A N 1
ATOM 2250 C CA . LEU A 1 285 ? 1.742 -0.131 53.996 1.00 45.00 285 LEU A CA 1
ATOM 2251 C C . LEU A 1 285 ? 0.538 -1.093 53.871 1.00 45.00 285 LEU A C 1
ATOM 2253 O O . LEU A 1 285 ? 0.245 -1.552 52.773 1.00 45.00 285 LEU A O 1
ATOM 2257 N N . ALA A 1 286 ? -0.237 -1.329 54.937 1.00 48.50 286 ALA A N 1
ATOM 2258 C CA . ALA A 1 286 ? -1.450 -2.164 54.887 1.00 48.50 286 ALA A CA 1
ATOM 2259 C C . ALA A 1 286 ? -2.718 -1.405 54.407 1.00 48.50 286 ALA A C 1
ATOM 2261 O O . ALA A 1 286 ? -3.793 -1.986 54.260 1.00 48.50 286 ALA A O 1
ATOM 2262 N N . ARG A 1 287 ? -2.624 -0.086 54.162 1.00 51.47 287 ARG A N 1
ATOM 2263 C CA . ARG A 1 287 ? -3.771 0.839 54.014 1.00 51.47 287 ARG A CA 1
ATOM 2264 C C . ARG A 1 287 ? -4.416 0.931 52.619 1.00 51.47 287 ARG A C 1
ATOM 2266 O O . ARG A 1 287 ? -5.372 1.692 52.467 1.00 51.47 287 ARG A O 1
ATOM 2273 N N . HIS A 1 288 ? -3.966 0.201 51.595 1.00 48.28 288 HIS A N 1
ATOM 2274 C CA . HIS A 1 288 ? -4.468 0.413 50.220 1.00 48.28 288 HIS A CA 1
ATOM 2275 C C . HIS A 1 288 ? -5.666 -0.458 49.793 1.00 48.28 288 HIS A C 1
ATOM 2277 O O . HIS A 1 288 ? -6.440 -0.020 48.940 1.00 48.28 288 HIS A O 1
ATOM 2283 N N . ALA A 1 289 ? -5.896 -1.619 50.412 1.00 47.62 289 ALA A N 1
ATOM 2284 C CA . ALA A 1 289 ? -7.081 -2.450 50.151 1.00 47.62 289 ALA A CA 1
ATOM 2285 C C . ALA A 1 289 ? -8.364 -1.949 50.862 1.00 47.62 289 ALA A C 1
ATOM 2287 O O . ALA A 1 289 ? -9.389 -1.806 50.187 1.00 47.62 289 ALA A O 1
ATOM 2288 N N . PRO A 1 290 ? -8.330 -1.542 52.154 1.00 53.31 290 PRO A N 1
ATOM 2289 C CA . PRO A 1 290 ? -9.518 -1.032 52.850 1.00 53.31 290 PRO A CA 1
ATOM 2290 C C . PRO A 1 290 ? -10.036 0.268 52.234 1.00 53.31 290 PRO A C 1
ATOM 2292 O O . PRO A 1 290 ? -11.215 0.576 52.313 1.00 53.31 290 PRO A O 1
ATOM 2295 N N . ARG A 1 291 ? -9.158 1.034 51.576 1.00 53.06 291 ARG A N 1
ATOM 2296 C CA . ARG A 1 291 ? -9.499 2.312 50.944 1.00 53.06 291 ARG A CA 1
ATOM 2297 C C . ARG A 1 291 ? -10.335 2.140 49.673 1.00 53.06 291 ARG A C 1
ATOM 2299 O O . ARG A 1 291 ? -11.141 3.012 49.371 1.00 53.06 291 ARG A O 1
ATOM 2306 N N . ARG A 1 292 ? -10.181 1.023 48.947 1.00 50.78 292 ARG A N 1
ATOM 2307 C CA . ARG A 1 292 ? -11.053 0.668 47.812 1.00 50.78 292 ARG A CA 1
ATOM 2308 C C . ARG A 1 292 ? -12.415 0.178 48.293 1.00 50.78 292 ARG A C 1
ATOM 2310 O O . ARG A 1 292 ? -13.410 0.620 47.739 1.00 50.78 292 ARG A O 1
ATOM 2317 N N . ALA A 1 293 ? -12.449 -0.650 49.340 1.00 53.88 293 ALA A N 1
ATOM 2318 C CA . ALA A 1 293 ? -13.692 -1.105 49.966 1.00 53.88 293 ALA A CA 1
ATOM 2319 C C . ALA A 1 293 ? -14.497 0.073 50.540 1.00 53.88 293 ALA A C 1
ATOM 2321 O O . ALA A 1 293 ? -15.654 0.243 50.187 1.00 53.88 293 ALA A O 1
ATOM 2322 N N . ARG A 1 294 ? -13.850 0.974 51.291 1.00 53.78 294 ARG A N 1
ATOM 2323 C CA . ARG A 1 294 ? -14.496 2.172 51.852 1.00 53.78 294 ARG A CA 1
ATOM 2324 C C . ARG A 1 294 ? -14.932 3.170 50.777 1.00 53.78 294 ARG A C 1
ATOM 2326 O O . ARG A 1 294 ? -16.001 3.746 50.894 1.00 53.78 294 ARG A O 1
ATOM 2333 N N . HIS A 1 295 ? -14.160 3.356 49.698 1.00 52.75 295 HIS A N 1
ATOM 2334 C CA . HIS A 1 295 ? -14.620 4.150 48.548 1.00 52.75 295 HIS A CA 1
ATOM 2335 C C . HIS A 1 295 ? -15.783 3.484 47.796 1.00 52.75 295 HIS A C 1
ATOM 2337 O O . HIS A 1 295 ? -16.654 4.196 47.308 1.00 52.75 295 HIS A O 1
ATOM 2343 N N . ALA A 1 296 ? -15.805 2.154 47.676 1.00 55.84 296 ALA A N 1
ATOM 2344 C CA . ALA A 1 296 ? -16.918 1.423 47.071 1.00 55.84 296 ALA A CA 1
ATOM 2345 C C . ALA A 1 296 ? -18.188 1.521 47.931 1.00 55.84 296 ALA A C 1
ATOM 2347 O O . ALA A 1 296 ? -19.273 1.714 47.396 1.00 55.84 296 ALA A O 1
ATOM 2348 N N . GLU A 1 297 ? -18.041 1.468 49.253 1.00 53.97 297 GLU A N 1
ATOM 2349 C CA . GLU A 1 297 ? -19.118 1.591 50.237 1.00 53.97 297 GLU A CA 1
ATOM 2350 C C . GLU A 1 297 ? -19.688 3.014 50.299 1.00 53.97 297 GLU A C 1
ATOM 2352 O O . GLU A 1 297 ? -20.895 3.202 50.195 1.00 53.97 297 GLU A O 1
ATOM 2357 N N . VAL A 1 298 ? -18.825 4.033 50.312 1.00 54.97 298 VAL A N 1
ATOM 2358 C CA . VAL A 1 298 ? -19.217 5.449 50.209 1.00 54.97 298 VAL A CA 1
ATOM 2359 C 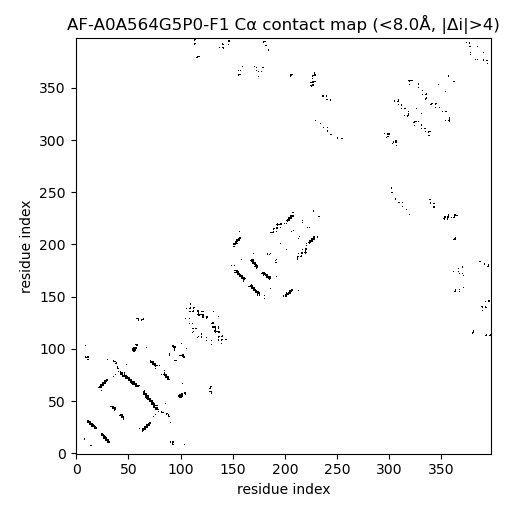C . VAL A 1 298 ? -19.908 5.753 48.873 1.00 54.97 298 VAL A C 1
ATOM 2361 O O . VAL A 1 298 ? -20.907 6.467 48.845 1.00 54.97 298 VAL A O 1
ATOM 2364 N N . ARG A 1 299 ? -19.436 5.179 47.754 1.00 55.81 299 ARG A N 1
ATOM 2365 C CA . ARG A 1 299 ? -20.132 5.280 46.456 1.00 55.81 299 ARG A CA 1
ATOM 2366 C C . ARG A 1 299 ? -21.504 4.605 46.491 1.00 55.81 299 ARG A C 1
ATOM 2368 O O . ARG A 1 299 ? -22.450 5.173 45.958 1.00 55.81 299 ARG A O 1
ATOM 2375 N N . ARG A 1 300 ? -21.625 3.437 47.132 1.00 57.38 300 ARG A N 1
ATOM 2376 C CA . ARG A 1 300 ? -22.902 2.722 47.306 1.00 57.38 300 ARG A CA 1
ATOM 2377 C C . ARG A 1 300 ? -23.913 3.513 48.135 1.00 57.38 300 ARG A C 1
ATOM 2379 O O . ARG A 1 300 ? -25.078 3.553 47.763 1.00 57.38 300 ARG A O 1
ATOM 2386 N N . LEU A 1 301 ? -23.471 4.132 49.229 1.00 57.44 301 LEU A N 1
ATOM 2387 C CA . LEU A 1 301 ? -24.347 4.820 50.183 1.00 57.44 301 LEU A CA 1
ATOM 2388 C C . LEU A 1 301 ? -24.759 6.225 49.725 1.00 57.44 301 LEU A C 1
ATOM 2390 O O . LEU A 1 301 ? -25.870 6.650 50.023 1.00 57.44 301 LEU A O 1
ATOM 2394 N N . HIS A 1 302 ? -23.902 6.934 48.984 1.00 55.97 302 HIS A N 1
ATOM 2395 C CA . HIS A 1 302 ? -24.158 8.333 48.622 1.00 55.97 302 HIS A CA 1
ATOM 2396 C C . HIS A 1 302 ? -24.451 8.585 47.136 1.00 55.97 302 HIS A C 1
ATOM 2398 O O . HIS A 1 302 ? -24.905 9.673 46.789 1.00 55.97 302 HIS A O 1
ATOM 2404 N N . ALA A 1 303 ? -24.211 7.612 46.251 1.00 67.12 303 ALA A N 1
ATOM 2405 C CA . ALA A 1 303 ? -24.539 7.723 44.829 1.00 67.12 303 ALA A CA 1
ATOM 2406 C C . ALA A 1 303 ? -24.783 6.335 44.192 1.00 67.12 303 ALA A C 1
ATOM 2408 O O . ALA A 1 303 ? -24.007 5.909 43.330 1.00 67.12 303 ALA A O 1
ATOM 2409 N N . PRO A 1 304 ? -25.860 5.617 44.575 1.00 73.62 304 PRO A N 1
ATOM 2410 C CA . PRO A 1 304 ? -26.129 4.245 44.120 1.00 73.62 304 PRO A CA 1
ATOM 2411 C C . PRO A 1 304 ? -26.137 4.115 42.589 1.00 73.62 304 PRO A C 1
ATOM 2413 O O . PRO A 1 304 ? -25.529 3.203 42.039 1.00 73.62 304 PRO A O 1
ATOM 2416 N N . LYS A 1 305 ? -26.673 5.120 41.885 1.00 77.00 305 LYS A N 1
ATOM 2417 C CA . LYS A 1 305 ? -26.658 5.194 40.415 1.00 77.00 305 LYS A CA 1
ATOM 2418 C C . LYS A 1 305 ? -25.244 5.169 39.809 1.00 77.00 305 LYS A C 1
ATOM 2420 O O . LYS A 1 305 ? -25.046 4.580 38.749 1.00 77.00 305 LYS A O 1
ATOM 2425 N N . LEU A 1 306 ? -24.259 5.794 40.465 1.00 77.56 306 LEU A N 1
ATOM 2426 C CA . LEU A 1 306 ? -22.855 5.797 40.028 1.00 77.56 306 LEU A CA 1
ATOM 2427 C C . LEU A 1 306 ? -22.152 4.475 40.348 1.00 77.56 306 LEU A C 1
ATOM 2429 O O . LEU A 1 306 ? -21.278 4.048 39.591 1.00 77.56 306 LEU A O 1
ATOM 2433 N N . ALA A 1 307 ? -22.512 3.834 41.463 1.00 79.56 307 ALA A N 1
ATOM 2434 C CA . ALA A 1 307 ? -21.999 2.514 41.814 1.00 79.56 307 ALA A CA 1
ATOM 2435 C C . ALA A 1 307 ? -22.467 1.456 40.801 1.00 79.56 307 ALA A C 1
ATOM 2437 O O . ALA A 1 307 ? -21.634 0.709 40.285 1.00 79.56 307 ALA A O 1
ATOM 2438 N N . ASP A 1 308 ? -23.752 1.471 40.441 1.00 84.81 308 ASP A N 1
ATOM 2439 C CA . ASP A 1 308 ? -24.332 0.568 39.441 1.00 84.81 308 ASP A CA 1
ATOM 2440 C C . ASP A 1 308 ? -23.722 0.794 38.049 1.00 84.81 308 ASP A C 1
ATOM 2442 O O . ASP A 1 308 ? -23.363 -0.157 37.354 1.00 84.81 308 ASP A O 1
ATOM 2446 N N . ALA A 1 309 ? -23.525 2.056 37.648 1.00 85.88 309 ALA A N 1
ATOM 2447 C CA . ALA A 1 309 ? -22.862 2.389 36.387 1.00 85.88 309 ALA A CA 1
ATOM 2448 C C . ALA A 1 309 ? -21.414 1.876 36.334 1.00 85.88 309 ALA A C 1
ATOM 2450 O O . ALA A 1 309 ? -20.970 1.372 35.302 1.00 85.88 309 ALA A O 1
ATOM 2451 N N . ALA A 1 310 ? -20.677 1.989 37.443 1.00 84.50 310 ALA A N 1
ATOM 2452 C CA . ALA A 1 310 ? -19.308 1.495 37.535 1.00 84.50 310 ALA A CA 1
ATOM 2453 C C . ALA A 1 310 ? -19.241 -0.040 37.473 1.00 84.50 310 ALA A C 1
ATOM 2455 O O . ALA A 1 310 ? -18.360 -0.569 36.794 1.00 84.50 310 ALA A O 1
ATOM 2456 N N . ASP A 1 311 ? -20.162 -0.748 38.136 1.00 89.00 311 ASP A N 1
ATOM 2457 C CA . ASP A 1 311 ? -20.263 -2.212 38.056 1.00 89.00 311 ASP A CA 1
ATOM 2458 C C . ASP A 1 311 ? -20.534 -2.677 36.620 1.00 89.00 311 ASP A C 1
ATOM 2460 O O . ASP A 1 311 ? -19.766 -3.464 36.056 1.00 89.00 311 ASP A O 1
ATOM 2464 N N . LEU A 1 312 ? -21.564 -2.106 35.988 1.00 91.00 312 LEU A N 1
ATOM 2465 C CA . LEU A 1 312 ? -21.911 -2.393 34.598 1.00 91.00 312 LEU A CA 1
ATOM 2466 C C . LEU A 1 312 ? -20.734 -2.119 33.659 1.00 91.00 312 LEU A C 1
ATOM 2468 O O . LEU A 1 312 ? -20.443 -2.934 32.786 1.00 91.00 312 LEU A O 1
ATOM 2472 N N . ALA A 1 313 ? -20.011 -1.018 33.850 1.00 88.06 313 ALA A N 1
ATOM 2473 C CA . ALA A 1 313 ? -18.848 -0.707 33.033 1.00 88.06 313 ALA A CA 1
ATOM 2474 C C . ALA A 1 313 ? -17.697 -1.709 33.205 1.00 88.06 313 ALA A C 1
ATOM 2476 O O . ALA A 1 313 ? -17.060 -2.084 32.220 1.00 88.06 313 ALA A O 1
ATOM 2477 N N . VAL A 1 314 ? -17.426 -2.170 34.431 1.00 87.94 314 VAL A N 1
ATOM 2478 C CA . VAL A 1 314 ? -16.397 -3.190 34.687 1.00 87.94 314 VAL A CA 1
ATOM 2479 C C . VAL A 1 314 ? -16.780 -4.521 34.043 1.00 87.94 314 VAL A C 1
ATOM 2481 O O . VAL A 1 314 ? -15.926 -5.149 33.414 1.00 87.94 314 VAL A O 1
ATOM 2484 N N . ARG A 1 315 ? -18.047 -4.933 34.160 1.00 91.12 315 ARG A N 1
ATOM 2485 C CA . ARG A 1 315 ? -18.579 -6.140 33.507 1.00 91.12 315 ARG A CA 1
ATOM 2486 C C . ARG A 1 315 ? -18.452 -6.053 31.990 1.00 91.12 315 ARG A C 1
ATOM 2488 O O . ARG A 1 315 ? -17.851 -6.937 31.382 1.00 91.12 315 ARG A O 1
ATOM 2495 N N . PHE A 1 316 ? -18.880 -4.937 31.397 1.00 89.31 316 PHE A N 1
ATOM 2496 C CA . PHE A 1 316 ? -18.755 -4.720 29.956 1.00 89.31 316 PHE A CA 1
ATOM 2497 C C . PHE A 1 316 ? -17.301 -4.729 29.500 1.00 89.31 316 PHE A C 1
ATOM 2499 O O . PHE A 1 316 ? -16.970 -5.377 28.519 1.00 89.31 316 PHE A O 1
ATOM 2506 N N . ALA A 1 317 ? -16.392 -4.063 30.220 1.00 86.75 317 ALA A N 1
ATOM 2507 C CA . ALA A 1 317 ? -14.987 -3.980 29.826 1.00 86.75 317 ALA A CA 1
ATOM 2508 C C . ALA A 1 317 ? -14.276 -5.347 29.774 1.00 86.75 317 ALA A C 1
ATOM 2510 O O . ALA A 1 317 ? -13.257 -5.484 29.090 1.00 86.75 317 ALA A O 1
ATOM 2511 N N . ARG A 1 318 ? -14.806 -6.354 30.482 1.00 86.25 318 ARG A N 1
ATOM 2512 C CA . ARG A 1 318 ? -14.330 -7.744 30.440 1.00 86.25 318 ARG A CA 1
ATOM 2513 C C . ARG A 1 318 ? -14.855 -8.516 29.228 1.00 86.25 318 ARG A C 1
ATOM 2515 O O . ARG A 1 318 ? -14.151 -9.407 28.759 1.00 86.25 318 ARG A O 1
ATOM 2522 N N . MET A 1 319 ? -16.030 -8.167 28.695 1.00 88.19 319 MET A N 1
ATOM 2523 C CA . MET A 1 319 ? -16.665 -8.903 27.593 1.00 88.19 319 MET A CA 1
ATOM 2524 C C . MET A 1 319 ? -15.821 -8.890 26.304 1.00 88.19 319 MET A C 1
ATOM 2526 O O . MET A 1 319 ? -15.376 -9.967 25.910 1.00 88.19 319 MET A O 1
ATOM 2530 N N . PRO A 1 320 ? -15.445 -7.739 25.691 1.00 81.50 320 PRO A N 1
ATOM 2531 C CA . PRO A 1 320 ? -14.640 -7.721 24.460 1.00 81.50 320 PRO A CA 1
ATOM 2532 C C . PRO A 1 320 ? -13.239 -8.335 24.592 1.00 81.50 320 PRO A C 1
ATOM 2534 O O . PRO A 1 320 ? -12.535 -8.479 23.593 1.00 81.50 320 PRO A O 1
ATOM 2537 N N . ARG A 1 321 ? -12.803 -8.630 25.825 1.00 80.69 321 ARG A N 1
ATOM 2538 C CA . ARG A 1 321 ? -11.513 -9.253 26.150 1.00 80.69 321 ARG A CA 1
ATOM 2539 C C . ARG A 1 321 ? -11.614 -10.772 26.323 1.00 80.69 321 ARG A C 1
ATOM 2541 O O . ARG A 1 321 ? -10.602 -11.385 26.645 1.00 80.69 321 ARG A O 1
ATOM 2548 N N . GLY A 1 322 ? -12.806 -11.356 26.184 1.00 79.44 322 GLY A N 1
ATOM 2549 C CA . GLY A 1 322 ? -13.051 -12.772 26.474 1.00 79.44 322 GLY A CA 1
ATOM 2550 C C . GLY A 1 322 ? -12.908 -13.120 27.961 1.00 79.44 322 GLY A C 1
ATOM 2551 O O . GLY A 1 322 ? -12.630 -14.261 28.303 1.00 79.44 322 GLY A O 1
ATOM 2552 N N . GLN A 1 323 ? -13.046 -12.134 28.855 1.00 81.50 323 GLN A N 1
ATOM 2553 C CA . GLN A 1 323 ? -12.867 -12.284 30.309 1.00 81.50 323 GLN A CA 1
ATOM 2554 C C . GLN A 1 323 ? -14.207 -12.312 31.063 1.00 81.50 323 GLN A C 1
ATOM 2556 O O . GLN A 1 323 ? -14.252 -12.051 32.266 1.00 81.50 323 GLN A O 1
ATOM 2561 N N . SER A 1 324 ? -15.306 -12.565 30.353 1.00 82.19 324 SER A N 1
ATOM 2562 C CA . SER A 1 324 ? -16.655 -12.656 30.904 1.00 82.19 324 SER A CA 1
ATOM 2563 C C . SER A 1 324 ? -17.406 -13.802 30.236 1.00 82.19 324 SER A C 1
ATOM 2565 O O . SER A 1 324 ? -17.301 -13.968 29.024 1.00 82.19 324 SER A O 1
ATOM 2567 N N . SER A 1 325 ? -18.167 -14.560 31.024 1.00 82.94 325 SER A N 1
ATOM 2568 C CA . SER A 1 325 ? -19.144 -15.548 30.549 1.00 82.94 325 SER A CA 1
ATOM 2569 C C . SER A 1 325 ? -20.573 -14.995 30.512 1.00 82.94 325 SER A C 1
ATOM 2571 O O . SER A 1 325 ? -21.493 -15.708 30.129 1.00 82.94 325 SER A O 1
ATOM 2573 N N . GLU A 1 326 ? -20.768 -13.745 30.939 1.00 87.19 326 GLU A N 1
ATOM 2574 C CA . GLU A 1 326 ? -22.068 -13.079 30.931 1.00 87.19 326 GLU A CA 1
ATOM 2575 C C . GLU A 1 326 ? -22.537 -12.828 29.482 1.00 87.19 326 GLU A C 1
ATOM 2577 O O . GLU A 1 326 ? -21.790 -12.208 28.714 1.00 87.19 326 GLU A O 1
ATOM 2582 N N . PRO A 1 327 ? -23.759 -13.254 29.105 1.00 87.12 327 PRO A N 1
ATOM 2583 C CA . PRO A 1 327 ? -24.340 -12.938 27.805 1.00 87.12 327 PRO A CA 1
ATOM 2584 C C . PRO A 1 327 ? -24.489 -11.428 27.592 1.00 87.12 327 PRO A C 1
ATOM 2586 O O . PRO A 1 327 ? -24.893 -10.684 28.489 1.00 87.12 327 PRO A O 1
ATOM 2589 N N . VAL A 1 328 ? -24.224 -10.960 26.369 1.00 88.00 328 VAL A N 1
ATOM 2590 C CA . VAL A 1 328 ? -24.369 -9.536 26.012 1.00 88.00 328 VAL A CA 1
ATOM 2591 C C . VAL A 1 328 ? -25.811 -9.061 26.223 1.00 88.00 328 VAL A C 1
ATOM 2593 O O . VAL A 1 328 ? -26.031 -7.931 26.657 1.00 88.00 328 VAL A O 1
ATOM 2596 N N . THR A 1 329 ? -26.794 -9.926 25.967 1.00 88.75 329 THR A N 1
ATOM 2597 C CA . THR A 1 329 ? -28.226 -9.664 26.176 1.00 88.75 329 THR A CA 1
ATOM 2598 C C . THR A 1 329 ? -28.560 -9.323 27.624 1.00 88.75 329 THR A C 1
ATOM 2600 O O . THR A 1 329 ? -29.303 -8.372 27.872 1.00 88.75 329 THR A O 1
ATOM 2603 N N . ASP A 1 330 ? -27.972 -10.048 28.573 1.00 90.69 330 ASP A N 1
ATOM 2604 C CA . ASP A 1 330 ? -28.248 -9.896 30.003 1.00 90.69 330 ASP A CA 1
ATOM 2605 C C . ASP A 1 330 ? -27.651 -8.587 30.515 1.00 90.69 330 ASP A C 1
ATOM 2607 O O . ASP A 1 330 ? -28.305 -7.809 31.218 1.00 90.69 330 ASP A O 1
ATOM 2611 N N . TRP A 1 331 ? -26.436 -8.279 30.061 1.00 92.75 331 TRP A N 1
ATOM 2612 C CA . TRP A 1 331 ? -25.807 -7.001 30.348 1.00 92.75 331 TRP A CA 1
ATOM 2613 C C . TRP A 1 331 ? -26.587 -5.828 29.749 1.00 92.75 331 TRP A C 1
ATOM 2615 O O . TRP A 1 331 ? -26.796 -4.817 30.422 1.00 92.75 331 TRP A O 1
ATOM 2625 N N . LEU A 1 332 ? -27.067 -5.956 28.505 1.00 91.25 332 LEU A N 1
ATOM 2626 C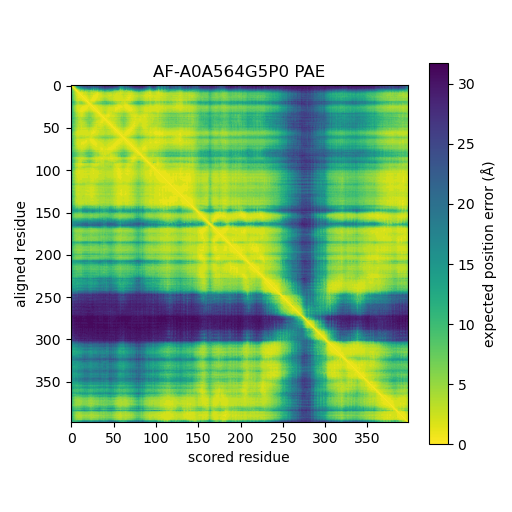 CA . LEU A 1 332 ? -27.890 -4.932 27.855 1.00 91.25 332 LEU A CA 1
ATOM 2627 C C . LEU A 1 332 ? -29.199 -4.695 28.616 1.00 91.25 332 LEU A C 1
ATOM 2629 O O . LEU A 1 332 ? -29.604 -3.540 28.769 1.00 91.25 332 LEU A O 1
ATOM 2633 N N . ALA A 1 333 ? -29.843 -5.752 29.117 1.00 91.38 333 ALA A N 1
ATOM 2634 C CA . ALA A 1 333 ? -31.048 -5.639 29.933 1.00 91.38 333 ALA A CA 1
ATOM 2635 C C . ALA A 1 333 ? -30.775 -4.850 31.226 1.00 91.38 333 ALA A C 1
ATOM 2637 O O . ALA A 1 333 ? -31.477 -3.876 31.507 1.00 91.38 333 ALA A O 1
ATOM 2638 N N . ALA A 1 334 ? -29.701 -5.186 31.948 1.00 91.56 334 ALA A N 1
ATOM 2639 C CA . ALA A 1 334 ? -29.304 -4.478 33.167 1.00 91.56 334 ALA A CA 1
ATOM 2640 C C . ALA A 1 334 ? -28.882 -3.017 32.905 1.00 91.56 334 ALA A C 1
ATOM 2642 O O . ALA A 1 334 ? -29.190 -2.111 33.685 1.00 91.56 334 ALA A O 1
ATOM 2643 N N . ALA A 1 335 ? -28.204 -2.751 31.785 1.00 91.75 335 ALA A N 1
ATOM 2644 C CA . ALA A 1 335 ? -27.783 -1.406 31.407 1.00 91.75 335 ALA A CA 1
ATOM 2645 C C . ALA A 1 335 ? -28.953 -0.516 30.952 1.00 91.75 335 ALA A C 1
ATOM 2647 O O . ALA A 1 335 ? -28.924 0.696 31.168 1.00 91.75 335 ALA A O 1
ATOM 2648 N N . ARG A 1 336 ? -30.014 -1.091 30.371 1.00 91.12 336 ARG A N 1
ATOM 2649 C CA . ARG A 1 336 ? -31.242 -0.365 29.996 1.00 91.12 336 ARG A CA 1
ATOM 2650 C C . ARG A 1 336 ? -32.018 0.169 31.197 1.00 91.12 336 ARG A C 1
ATOM 2652 O O . ARG A 1 336 ? -32.631 1.229 31.086 1.00 91.12 336 ARG A O 1
ATOM 2659 N N . SER A 1 337 ? -31.975 -0.529 32.328 1.00 89.81 337 SER A N 1
ATOM 2660 C CA . SER A 1 337 ? -32.588 -0.082 33.583 1.00 89.81 337 SER A CA 1
ATOM 2661 C C . SER A 1 337 ? -31.706 0.876 34.393 1.00 89.81 337 SER A C 1
ATOM 2663 O O . SER A 1 337 ? -32.116 1.310 35.466 1.00 89.81 337 SER A O 1
ATOM 2665 N N . SER A 1 338 ? -30.509 1.227 33.908 1.00 89.56 338 SER A N 1
ATOM 2666 C CA . SER A 1 338 ? -29.564 2.090 34.622 1.00 89.56 338 SER A CA 1
ATOM 2667 C C . SER A 1 338 ? -29.365 3.448 33.939 1.00 89.56 338 SER A C 1
ATOM 2669 O O . SER A 1 338 ? -29.957 3.776 32.907 1.00 89.56 338 SER A O 1
ATOM 2671 N N . VAL A 1 339 ? -28.482 4.269 34.509 1.00 87.62 339 VAL A N 1
ATOM 2672 C CA . VAL A 1 339 ? -28.045 5.540 33.909 1.00 87.62 339 VAL A CA 1
ATOM 2673 C C . VAL A 1 339 ? -27.305 5.355 32.575 1.00 87.62 339 VAL A C 1
ATOM 2675 O O . VAL A 1 339 ? -27.214 6.300 31.798 1.00 87.62 339 VAL A O 1
ATOM 2678 N N . LEU A 1 340 ? -26.861 4.133 32.251 1.00 89.62 340 LEU A N 1
ATOM 2679 C CA . LEU A 1 340 ? -26.245 3.786 30.965 1.00 89.62 340 LEU A CA 1
ATOM 2680 C C . LEU A 1 340 ? -27.268 3.447 29.862 1.00 89.62 340 LEU A C 1
ATOM 2682 O O . LEU A 1 340 ? -26.872 3.038 28.770 1.00 89.62 340 LEU A O 1
ATOM 2686 N N . LYS A 1 341 ? -28.575 3.659 30.084 1.00 90.19 341 LYS A N 1
ATOM 2687 C CA . LYS A 1 341 ? -29.647 3.308 29.131 1.00 90.19 341 LYS A CA 1
ATOM 2688 C C . LYS A 1 341 ? -29.437 3.818 27.702 1.00 90.19 341 LYS A C 1
ATOM 2690 O O . LYS A 1 341 ? -29.755 3.113 26.747 1.00 90.19 341 LYS A O 1
ATOM 2695 N N . ARG A 1 342 ? -28.878 5.025 27.536 1.00 87.81 342 ARG A N 1
ATOM 2696 C CA . ARG A 1 342 ? -28.569 5.608 26.216 1.00 87.81 342 ARG A CA 1
ATOM 2697 C C . ARG A 1 342 ? -27.459 4.835 25.506 1.00 87.81 342 ARG A C 1
ATOM 2699 O O . ARG A 1 342 ? -27.596 4.509 24.330 1.00 87.81 342 ARG A O 1
ATOM 2706 N N . PHE A 1 343 ? -26.397 4.500 26.235 1.00 88.25 343 PHE A N 1
ATOM 2707 C CA . PHE A 1 343 ? -25.298 3.689 25.722 1.00 88.25 343 PHE A CA 1
ATOM 2708 C C . PHE A 1 343 ? -25.779 2.280 25.345 1.00 88.25 343 PHE A C 1
ATOM 2710 O O . PHE A 1 343 ? -25.502 1.818 24.239 1.00 88.25 343 PHE A O 1
ATOM 2717 N N . ALA A 1 344 ? -26.586 1.646 26.202 1.00 89.62 344 ALA A N 1
ATOM 2718 C CA . ALA A 1 344 ? -27.185 0.337 25.936 1.00 89.62 344 ALA A CA 1
ATOM 2719 C C . ALA A 1 344 ? -28.092 0.348 24.691 1.00 89.62 344 ALA A C 1
ATOM 2721 O O . ALA A 1 344 ? -27.980 -0.527 23.834 1.00 89.62 344 ALA A O 1
ATOM 2722 N N . ALA A 1 345 ? -28.942 1.370 24.537 1.00 86.94 345 ALA A N 1
ATOM 2723 C CA . ALA A 1 345 ? -29.778 1.538 23.348 1.00 86.94 345 ALA A CA 1
ATOM 2724 C C . ALA A 1 345 ? -28.941 1.694 22.067 1.00 86.94 345 ALA A C 1
ATOM 2726 O O . ALA A 1 345 ? -29.284 1.124 21.031 1.00 86.94 345 ALA A O 1
ATOM 2727 N N . GLY A 1 346 ? -27.824 2.423 22.148 1.00 83.38 346 GLY A N 1
ATOM 2728 C CA . GLY A 1 346 ? -26.874 2.549 21.049 1.00 83.38 346 GLY A CA 1
ATOM 2729 C C . GLY A 1 346 ? -26.214 1.218 20.689 1.00 83.38 346 GLY A C 1
ATOM 2730 O O . GLY A 1 346 ? -26.069 0.922 19.510 1.00 83.38 346 GLY A O 1
ATOM 2731 N N . LEU A 1 347 ? -25.809 0.412 21.673 1.00 83.81 347 LEU A N 1
ATOM 2732 C CA . LEU A 1 347 ? -25.194 -0.903 21.444 1.00 83.81 347 LEU A CA 1
ATOM 2733 C C . LEU A 1 347 ? -26.164 -1.930 20.858 1.00 83.81 347 LEU A C 1
ATOM 2735 O O . LEU A 1 347 ? -25.738 -2.783 20.089 1.00 83.81 347 LEU A O 1
ATOM 2739 N N . GLN A 1 348 ? -27.456 -1.835 21.175 1.00 82.81 348 GLN A N 1
ATOM 2740 C CA . GLN A 1 348 ? -28.462 -2.784 20.694 1.00 82.81 348 GLN A CA 1
ATOM 2741 C C . GLN A 1 348 ? -28.509 -2.887 19.166 1.00 82.81 348 GLN A C 1
ATOM 2743 O O . GLN A 1 348 ? -28.710 -3.972 18.630 1.00 82.81 348 GLN A O 1
ATOM 2748 N N . ARG A 1 349 ? -28.307 -1.764 18.465 1.00 78.00 349 ARG A N 1
ATOM 2749 C CA . ARG A 1 349 ? -28.284 -1.731 16.995 1.00 78.00 349 ARG A CA 1
ATOM 2750 C C . ARG A 1 349 ? -27.133 -2.546 16.407 1.00 78.00 349 ARG A C 1
ATOM 2752 O O . ARG A 1 349 ? -27.244 -3.010 15.282 1.00 78.00 349 ARG A O 1
ATOM 2759 N N . ASP A 1 350 ? -26.069 -2.738 17.182 1.00 80.06 350 ASP A N 1
ATOM 2760 C CA . ASP A 1 350 ? -24.865 -3.456 16.780 1.00 80.06 350 ASP A CA 1
ATOM 2761 C C . ASP A 1 350 ? -24.656 -4.750 17.602 1.00 80.06 350 ASP A C 1
ATOM 2763 O O . ASP A 1 350 ? -23.528 -5.232 17.700 1.00 80.06 350 ASP A O 1
ATOM 2767 N N . ALA A 1 351 ? -25.707 -5.314 18.217 1.00 79.75 351 ALA A N 1
ATOM 2768 C CA . ALA A 1 351 ? -25.589 -6.434 19.161 1.00 79.75 351 ALA A CA 1
ATOM 2769 C C . ALA A 1 351 ? -24.843 -7.646 18.571 1.00 79.75 351 ALA A C 1
ATOM 2771 O O . ALA A 1 351 ? -23.876 -8.116 19.169 1.00 79.75 351 ALA A O 1
ATOM 2772 N N . ALA A 1 352 ? -25.204 -8.062 17.352 1.00 82.81 352 ALA A N 1
ATOM 2773 C CA . ALA A 1 352 ? -24.499 -9.122 16.625 1.00 82.81 352 ALA A CA 1
ATOM 2774 C C . ALA A 1 352 ? -23.011 -8.787 16.408 1.00 82.81 352 ALA A C 1
ATOM 2776 O O . ALA A 1 352 ? -22.137 -9.636 16.556 1.00 82.81 352 ALA A O 1
ATOM 2777 N N . GLY A 1 353 ? -22.698 -7.519 16.126 1.00 83.81 353 GLY A N 1
ATOM 2778 C CA . GLY A 1 353 ? -21.321 -7.055 15.994 1.00 83.81 353 GLY A CA 1
ATOM 2779 C C . GLY A 1 353 ? -20.523 -7.185 17.293 1.00 83.81 353 GLY A C 1
ATOM 2780 O O . GLY A 1 353 ? -19.343 -7.519 17.233 1.00 83.81 353 GLY A O 1
ATOM 2781 N N . ILE A 1 354 ? -21.151 -6.960 18.455 1.00 81.38 354 ILE A N 1
ATOM 2782 C CA . ILE A 1 354 ? -20.537 -7.115 19.787 1.00 81.38 354 ILE A CA 1
ATOM 2783 C C . ILE A 1 354 ? -20.298 -8.590 20.106 1.00 81.38 354 ILE A C 1
ATOM 2785 O O . ILE A 1 354 ? -19.220 -8.936 20.583 1.00 81.38 354 ILE A O 1
ATOM 2789 N N . GLU A 1 355 ? -21.259 -9.464 19.815 1.00 85.50 355 GLU A N 1
ATOM 2790 C CA . GLU A 1 355 ? -21.084 -10.914 19.972 1.00 85.50 355 GLU A CA 1
ATOM 2791 C C . GLU A 1 355 ? -19.909 -11.414 19.125 1.00 85.50 355 GLU A C 1
ATOM 2793 O O . GLU A 1 355 ? -19.032 -12.120 19.625 1.00 85.50 355 GLU A O 1
ATOM 2798 N N . ASN A 1 356 ? -19.801 -10.934 17.885 1.00 89.06 356 ASN A N 1
ATOM 2799 C CA . ASN A 1 356 ? -18.673 -11.233 17.009 1.00 89.06 356 ASN A CA 1
ATOM 2800 C C . ASN A 1 356 ? -17.333 -10.710 17.553 1.00 89.06 356 ASN A C 1
ATOM 2802 O O . ASN A 1 356 ? -16.310 -11.363 17.360 1.00 89.06 356 ASN A O 1
ATOM 2806 N N . VAL A 1 357 ? -17.303 -9.579 18.274 1.00 86.25 357 VAL A N 1
ATOM 2807 C CA . VAL A 1 357 ? -16.081 -9.096 18.956 1.00 86.25 357 VAL A CA 1
ATOM 2808 C C . VAL A 1 357 ? -15.581 -10.088 20.007 1.00 86.25 357 VAL A C 1
ATOM 2810 O O . VAL A 1 357 ? -14.370 -10.194 20.229 1.00 86.25 357 VAL A O 1
ATOM 2813 N N . ILE A 1 358 ? -16.504 -10.775 20.678 1.00 84.19 358 ILE A N 1
ATOM 2814 C CA . ILE A 1 358 ? -16.200 -11.756 21.722 1.00 84.19 358 ILE A CA 1
ATOM 2815 C C . ILE A 1 358 ? -15.792 -13.086 21.081 1.00 84.19 358 ILE A C 1
ATOM 2817 O O . ILE A 1 358 ? -14.810 -13.691 21.505 1.00 84.19 358 ILE A O 1
ATOM 2821 N N . ALA A 1 359 ? -16.520 -13.517 20.049 1.00 86.19 359 ALA A N 1
ATOM 2822 C CA . ALA A 1 359 ? -16.345 -14.821 19.417 1.00 86.19 359 ALA A CA 1
ATOM 2823 C C . ALA A 1 359 ? -15.149 -14.893 18.452 1.00 86.19 359 ALA A C 1
ATOM 2825 O O . ALA A 1 359 ? -14.538 -15.952 18.310 1.00 86.19 359 ALA A O 1
ATOM 2826 N N . LEU A 1 360 ? -14.810 -13.792 17.772 1.00 88.75 360 LEU A N 1
ATOM 2827 C CA . LEU A 1 360 ? -13.814 -13.786 16.700 1.00 88.75 360 LEU A CA 1
ATOM 2828 C C . LEU A 1 360 ? -12.495 -13.115 17.123 1.00 88.75 360 LEU A C 1
ATOM 2830 O O . LEU A 1 360 ? -12.482 -12.116 17.849 1.00 88.75 360 LEU A O 1
ATOM 2834 N N . PRO A 1 361 ? -11.342 -13.598 16.620 1.00 89.06 361 PRO A N 1
ATOM 2835 C CA . PRO A 1 361 ? -10.036 -13.040 16.977 1.00 89.06 361 PRO A CA 1
ATOM 2836 C C . PRO A 1 361 ? -9.751 -11.685 16.306 1.00 89.06 361 PRO A C 1
ATOM 2838 O O . PRO A 1 361 ? -8.791 -11.002 16.669 1.00 89.06 361 PRO A O 1
ATOM 2841 N N . TRP A 1 362 ? -10.570 -11.280 15.335 1.00 90.56 362 TRP A N 1
ATOM 2842 C CA . TRP A 1 362 ? -10.334 -10.117 14.483 1.00 90.56 362 TRP A CA 1
ATOM 2843 C C . TRP A 1 362 ? -10.603 -8.786 15.197 1.00 90.56 362 TRP A C 1
ATOM 2845 O O . TRP A 1 362 ? -11.459 -8.684 16.072 1.00 90.56 362 TRP A O 1
ATOM 2855 N N . SER A 1 363 ? -9.842 -7.753 14.839 1.00 87.19 363 SER A N 1
ATOM 2856 C CA . SER A 1 363 ? -10.031 -6.376 15.309 1.00 87.19 363 SER A CA 1
ATOM 2857 C C . SER A 1 363 ? -9.398 -5.388 14.333 1.00 87.19 363 SER A C 1
ATOM 2859 O O . SER A 1 363 ? -8.628 -5.784 13.455 1.00 87.19 363 SER A O 1
ATOM 2861 N N . THR A 1 364 ? -9.665 -4.094 14.518 1.00 85.62 364 THR A N 1
ATOM 2862 C CA . THR A 1 364 ? -9.003 -3.041 13.731 1.00 85.62 364 THR A CA 1
ATOM 2863 C C . THR A 1 364 ? -7.589 -2.714 14.227 1.00 85.62 364 THR A C 1
ATOM 2865 O O . THR A 1 364 ? -6.890 -1.928 13.604 1.00 85.62 364 THR A O 1
ATOM 2868 N N . GLY A 1 365 ? -7.095 -3.361 15.291 1.00 82.81 365 GLY A N 1
ATOM 2869 C CA . GLY A 1 365 ? -5.771 -3.078 15.868 1.00 82.81 365 GLY A CA 1
ATOM 2870 C C . GLY A 1 365 ? -4.604 -3.078 14.860 1.00 82.81 365 GLY A C 1
ATOM 2871 O O . GLY A 1 365 ? -3.796 -2.150 14.883 1.00 82.81 365 GLY A O 1
ATOM 2872 N N . PRO A 1 366 ? -4.501 -4.050 13.927 1.00 84.69 366 PRO A N 1
ATOM 2873 C CA . PRO A 1 366 ? -3.473 -4.024 12.881 1.00 84.69 366 PRO A CA 1
ATOM 2874 C C . PRO A 1 366 ? -3.546 -2.803 11.948 1.00 84.69 366 PRO A C 1
ATOM 2876 O O . PRO A 1 366 ? -2.532 -2.422 11.360 1.00 84.69 366 PRO A O 1
ATOM 2879 N N . VAL A 1 367 ? -4.717 -2.171 11.818 1.00 87.00 367 VAL A N 1
ATOM 2880 C CA . VAL A 1 367 ? -4.935 -1.015 10.940 1.00 87.00 367 VAL A CA 1
ATOM 2881 C C . VAL A 1 367 ? -4.148 0.200 11.412 1.00 87.00 367 VAL A C 1
ATOM 2883 O O . VAL A 1 367 ? -3.583 0.904 10.580 1.00 87.00 367 VAL A O 1
ATOM 2886 N N . GLU A 1 368 ? -4.014 0.424 12.722 1.00 86.88 368 GLU A N 1
ATOM 2887 C CA . GLU A 1 368 ? -3.256 1.564 13.261 1.00 86.88 368 GLU A CA 1
ATOM 2888 C C . GLU A 1 368 ? -1.786 1.553 12.808 1.00 86.88 368 GLU A C 1
ATOM 2890 O O . GLU A 1 368 ? -1.211 2.594 12.455 1.00 86.88 368 GLU A O 1
ATOM 2895 N N . GLY A 1 369 ? -1.178 0.362 12.776 1.00 88.12 369 GLY A N 1
ATOM 2896 C CA . GLY A 1 369 ? 0.181 0.157 12.278 1.00 88.12 369 GLY A CA 1
ATOM 2897 C C . GLY A 1 369 ? 0.292 0.473 10.786 1.00 88.12 369 GLY A C 1
ATOM 2898 O O . GLY A 1 369 ? 1.185 1.216 10.364 1.00 88.12 369 GLY A O 1
ATOM 2899 N N . GLU A 1 370 ? -0.666 -0.005 9.994 1.00 91.62 370 GLU A N 1
ATOM 2900 C CA . GLU A 1 370 ? -0.704 0.235 8.551 1.00 91.62 370 GLU A CA 1
ATOM 2901 C C . GLU A 1 370 ? -1.014 1.701 8.201 1.00 91.62 370 GLU A C 1
ATOM 2903 O O . GLU A 1 370 ? -0.369 2.271 7.318 1.00 91.62 370 GLU A O 1
ATOM 2908 N N . ILE A 1 371 ? -1.893 2.379 8.945 1.00 90.81 371 ILE A N 1
ATOM 2909 C CA . ILE A 1 371 ? -2.115 3.829 8.830 1.00 90.81 371 ILE A CA 1
ATOM 2910 C C . ILE A 1 371 ? -0.833 4.589 9.180 1.00 90.81 371 ILE A C 1
ATOM 2912 O O . ILE A 1 371 ? -0.452 5.534 8.483 1.00 90.81 371 ILE A O 1
ATOM 2916 N N . SER A 1 372 ? -0.115 4.178 10.226 1.00 91.00 372 SER A N 1
ATOM 2917 C CA . SER A 1 372 ? 1.159 4.800 10.606 1.00 91.00 372 SER A CA 1
ATOM 2918 C C . SER A 1 372 ? 2.214 4.654 9.503 1.00 91.00 372 SER A C 1
ATOM 2920 O O . SER A 1 372 ? 2.922 5.619 9.171 1.00 91.00 372 SER A O 1
ATOM 2922 N N . ARG A 1 373 ? 2.270 3.483 8.860 1.00 90.94 373 ARG A N 1
ATOM 2923 C CA . ARG A 1 373 ? 3.117 3.217 7.692 1.00 90.94 373 ARG A CA 1
ATOM 2924 C C . ARG A 1 373 ? 2.708 4.068 6.488 1.00 90.94 373 ARG A C 1
ATOM 2926 O O . ARG A 1 373 ? 3.556 4.756 5.915 1.00 90.94 373 ARG A O 1
ATOM 2933 N N . LEU A 1 374 ? 1.420 4.094 6.146 1.00 92.81 374 LEU A N 1
ATOM 2934 C CA . LEU A 1 374 ? 0.834 4.936 5.098 1.00 92.81 374 LEU A CA 1
ATOM 2935 C C . LEU A 1 374 ? 1.208 6.411 5.292 1.00 92.81 374 LEU A C 1
ATOM 2937 O O . LEU A 1 374 ? 1.686 7.076 4.368 1.00 92.81 374 LEU A O 1
ATOM 2941 N N . MET A 1 375 ? 1.047 6.921 6.512 1.00 91.19 375 MET A N 1
ATOM 2942 C CA . MET A 1 375 ? 1.364 8.305 6.855 1.00 91.19 375 MET A CA 1
ATOM 2943 C C . MET A 1 375 ? 2.862 8.592 6.756 1.00 91.19 375 MET A C 1
ATOM 2945 O O . MET A 1 375 ? 3.247 9.673 6.306 1.00 91.19 375 MET A O 1
ATOM 2949 N N . THR A 1 376 ? 3.716 7.631 7.103 1.00 92.00 376 THR A N 1
ATOM 2950 C CA . THR A 1 376 ? 5.170 7.732 6.904 1.00 92.00 376 THR A CA 1
ATOM 2951 C C . THR A 1 376 ? 5.525 7.822 5.420 1.00 92.00 376 THR A C 1
ATOM 2953 O O . THR A 1 376 ? 6.247 8.738 5.014 1.00 92.00 376 THR A O 1
ATOM 2956 N N . ILE A 1 377 ? 4.950 6.951 4.582 1.00 91.38 377 ILE A N 1
ATOM 2957 C CA . ILE A 1 377 ? 5.142 6.986 3.125 1.00 91.38 377 ILE A CA 1
ATOM 2958 C C . ILE A 1 377 ? 4.701 8.341 2.578 1.00 91.38 377 ILE A C 1
ATOM 2960 O O . ILE A 1 377 ? 5.466 8.992 1.869 1.00 91.38 377 ILE A O 1
ATOM 2964 N N . LYS A 1 378 ? 3.515 8.821 2.949 1.00 91.19 378 LYS A N 1
ATOM 2965 C CA . LYS A 1 378 ? 3.000 10.123 2.519 1.00 91.19 378 LYS A CA 1
ATOM 2966 C C . LYS A 1 378 ? 3.923 11.282 2.917 1.00 91.19 378 LYS A C 1
ATOM 2968 O O . LYS A 1 378 ? 4.237 12.120 2.071 1.00 91.19 378 LYS A O 1
ATOM 2973 N N . ARG A 1 379 ? 4.407 11.321 4.166 1.00 89.69 379 ARG A N 1
ATOM 2974 C CA . ARG A 1 379 ? 5.350 12.353 4.650 1.00 89.69 379 ARG A CA 1
ATOM 2975 C C . ARG A 1 379 ? 6.677 12.324 3.888 1.00 89.69 379 ARG A C 1
ATOM 2977 O O . ARG A 1 379 ? 7.186 13.383 3.534 1.00 89.69 379 ARG A O 1
ATOM 2984 N N . SER A 1 380 ? 7.179 11.135 3.536 1.00 87.12 380 SER A N 1
ATOM 2985 C CA . SER A 1 380 ? 8.420 10.978 2.753 1.00 87.12 380 SER A CA 1
ATOM 2986 C C . SER A 1 380 ? 8.354 11.591 1.342 1.00 87.12 380 SER A C 1
ATOM 2988 O O . SER A 1 380 ? 9.371 11.721 0.663 1.00 87.12 380 SER A O 1
ATOM 2990 N N . MET A 1 381 ? 7.157 11.963 0.873 1.00 86.00 381 MET A N 1
ATOM 2991 C CA . MET A 1 381 ? 6.942 12.543 -0.454 1.00 86.00 381 MET A CA 1
ATOM 2992 C C . MET A 1 381 ? 6.963 14.071 -0.489 1.00 86.00 381 MET A C 1
ATOM 2994 O O . MET A 1 381 ? 6.812 14.618 -1.580 1.00 86.00 381 MET A O 1
ATOM 2998 N N . TYR A 1 382 ? 7.138 14.757 0.649 1.00 82.50 382 TYR A N 1
ATOM 2999 C CA . TYR A 1 382 ? 7.282 16.222 0.725 1.00 82.50 382 TYR A CA 1
ATOM 3000 C C . TYR A 1 382 ? 6.228 16.985 -0.107 1.00 82.50 382 TYR A C 1
ATOM 3002 O O . TYR A 1 382 ? 6.555 17.804 -0.962 1.00 82.50 382 TYR A O 1
ATOM 3010 N N . GLY A 1 383 ? 4.946 16.641 0.064 1.00 82.75 383 GLY A N 1
ATOM 3011 C CA . GLY A 1 383 ? 3.827 17.285 -0.646 1.00 82.75 383 GLY A CA 1
ATOM 3012 C C . GLY A 1 383 ? 3.600 16.826 -2.094 1.00 82.75 383 GLY A C 1
ATOM 3013 O O . GLY A 1 383 ? 2.658 17.273 -2.737 1.00 82.75 383 GLY A O 1
ATOM 3014 N N . ARG A 1 384 ? 4.408 15.896 -2.625 1.00 84.44 384 ARG A N 1
ATOM 3015 C CA . ARG A 1 384 ? 4.269 15.357 -3.997 1.00 84.44 384 ARG A CA 1
ATOM 3016 C C . ARG A 1 384 ? 3.489 14.040 -4.077 1.00 84.44 384 ARG A C 1
ATOM 3018 O O . ARG A 1 384 ? 3.458 13.415 -5.139 1.00 84.44 384 ARG A O 1
ATOM 3025 N N . ALA A 1 385 ? 2.874 13.604 -2.981 1.00 82.44 385 ALA A N 1
ATOM 3026 C CA . ALA A 1 385 ? 1.985 12.447 -2.948 1.00 82.44 385 ALA A CA 1
ATOM 3027 C C . ALA A 1 385 ? 0.617 12.843 -3.509 1.00 82.44 385 ALA A C 1
ATOM 3029 O O . ALA A 1 385 ? -0.194 13.349 -2.760 1.00 82.44 385 ALA A O 1
ATOM 3030 N N . GLY A 1 386 ? 0.354 12.653 -4.804 1.00 88.69 386 GLY A N 1
ATOM 3031 C CA . GLY A 1 386 ? -1.034 12.586 -5.298 1.00 88.69 386 GLY A CA 1
ATOM 3032 C C . GLY A 1 386 ? -1.649 11.227 -4.947 1.00 88.69 386 GLY A C 1
ATOM 3033 O O . GLY A 1 386 ? -0.887 10.285 -4.734 1.00 88.69 386 GLY A O 1
ATOM 3034 N N . PHE A 1 387 ? -2.982 11.110 -4.895 1.00 90.25 387 PHE A N 1
ATOM 3035 C CA . PHE A 1 387 ? -3.666 9.882 -4.450 1.00 90.25 387 PHE A CA 1
ATOM 3036 C C . PHE A 1 387 ? -3.165 8.627 -5.180 1.00 90.25 387 PHE A C 1
ATOM 3038 O O . PHE A 1 387 ? -2.619 7.737 -4.537 1.00 90.25 387 PHE A O 1
ATOM 3045 N N . GLU A 1 388 ? -3.204 8.621 -6.516 1.00 89.88 388 GLU A N 1
ATOM 3046 C CA . GLU A 1 388 ? -2.728 7.489 -7.328 1.00 89.88 388 GLU A CA 1
ATOM 3047 C C . GLU A 1 388 ? -1.276 7.107 -7.036 1.00 89.88 388 GLU A C 1
ATOM 3049 O O . GLU A 1 388 ? -0.910 5.939 -6.961 1.00 89.88 388 GLU A O 1
ATOM 3054 N N . LEU A 1 389 ? -0.419 8.103 -6.828 1.00 91.75 389 LEU A N 1
ATOM 3055 C CA . LEU A 1 389 ? 0.989 7.868 -6.542 1.00 91.75 389 LEU A CA 1
ATOM 3056 C C . LEU A 1 389 ? 1.199 7.326 -5.119 1.00 91.75 389 LEU A C 1
ATOM 3058 O O . LEU A 1 389 ? 2.069 6.481 -4.920 1.00 91.75 389 LEU A O 1
ATOM 3062 N N . LEU A 1 390 ? 0.415 7.789 -4.142 1.00 92.25 390 LEU A N 1
ATOM 3063 C CA . LEU A 1 390 ? 0.436 7.244 -2.787 1.00 92.25 390 LEU A CA 1
ATOM 3064 C C . LEU A 1 390 ? -0.062 5.796 -2.786 1.00 92.25 390 LEU A C 1
ATOM 3066 O O . LEU A 1 390 ? 0.629 4.925 -2.263 1.00 92.25 390 LEU A O 1
ATOM 3070 N N . ARG A 1 391 ? -1.193 5.541 -3.452 1.00 92.50 391 ARG A N 1
ATOM 3071 C CA . ARG A 1 391 ? -1.769 4.209 -3.644 1.00 92.50 391 ARG A CA 1
ATOM 3072 C C . ARG A 1 391 ? -0.767 3.254 -4.287 1.00 92.50 391 ARG A C 1
ATOM 3074 O O . ARG A 1 391 ? -0.513 2.189 -3.737 1.00 92.50 391 ARG A O 1
ATOM 3081 N N . GLN A 1 392 ? -0.090 3.663 -5.363 1.00 91.75 392 GLN A N 1
ATOM 3082 C CA . GLN A 1 392 ? 0.968 2.854 -5.981 1.00 91.75 392 GLN A CA 1
ATOM 3083 C C . GLN A 1 392 ? 2.090 2.491 -5.001 1.00 91.75 392 GLN A C 1
ATOM 3085 O O . GLN A 1 392 ? 2.516 1.342 -4.967 1.00 91.75 392 GLN A O 1
ATOM 3090 N N . ARG A 1 393 ? 2.580 3.434 -4.190 1.00 92.12 393 ARG A N 1
ATOM 3091 C CA . ARG A 1 393 ? 3.673 3.149 -3.242 1.00 92.12 393 ARG A CA 1
ATOM 3092 C C . ARG A 1 393 ? 3.255 2.243 -2.092 1.00 92.12 393 ARG A C 1
ATOM 3094 O O . ARG A 1 393 ? 4.077 1.482 -1.601 1.00 92.12 393 ARG A O 1
ATOM 3101 N N . VAL A 1 394 ? 2.010 2.358 -1.653 1.00 91.94 394 VAL A N 1
ATOM 3102 C CA . VAL A 1 394 ? 1.476 1.583 -0.531 1.00 91.94 394 VAL A CA 1
ATOM 3103 C C . VAL A 1 394 ? 1.210 0.142 -0.946 1.00 91.94 394 VAL A C 1
ATOM 3105 O O . VAL A 1 394 ? 1.611 -0.773 -0.238 1.00 91.94 394 VAL A O 1
ATOM 3108 N N . LEU A 1 395 ? 0.620 -0.056 -2.127 1.00 91.44 395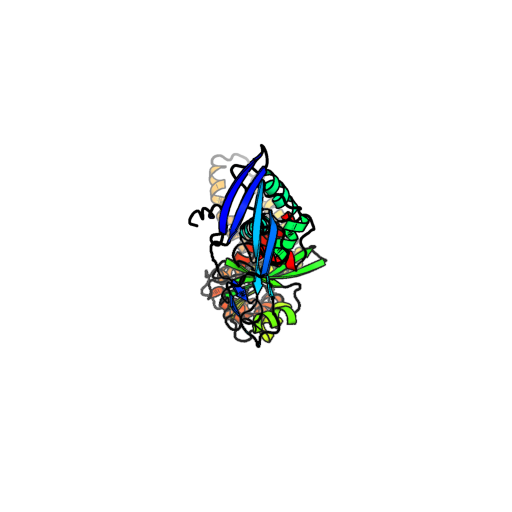 LEU A N 1
ATOM 3109 C CA . LEU A 1 395 ? 0.308 -1.389 -2.640 1.00 91.44 395 LEU A CA 1
ATOM 3110 C C . LEU A 1 395 ? 1.537 -2.133 -3.174 1.00 91.44 395 LEU A C 1
ATOM 3112 O O . LEU A 1 395 ? 1.510 -3.353 -3.263 1.00 91.44 395 LEU A O 1
ATOM 3116 N N . ASN A 1 396 ? 2.625 -1.427 -3.502 1.00 87.94 396 ASN A N 1
ATOM 3117 C CA . ASN A 1 396 ? 3.904 -2.020 -3.908 1.00 87.94 396 ASN A CA 1
ATOM 3118 C C . ASN A 1 396 ? 4.979 -1.817 -2.815 1.00 87.94 396 ASN A C 1
ATOM 3120 O O . ASN A 1 396 ? 5.897 -1.008 -3.018 1.00 87.94 396 ASN A O 1
ATOM 3124 N N . PRO A 1 397 ? 4.903 -2.510 -1.664 1.00 72.75 397 PRO A N 1
ATOM 3125 C CA . PRO A 1 397 ? 5.986 -2.476 -0.689 1.00 72.75 397 PRO A CA 1
ATOM 3126 C C . PRO A 1 397 ? 7.259 -3.080 -1.308 1.00 72.75 397 PRO A C 1
ATOM 3128 O O . PRO A 1 397 ? 7.198 -4.112 -1.979 1.00 72.75 397 PRO A O 1
ATOM 3131 N N . VAL A 1 398 ? 8.393 -2.392 -1.128 1.00 72.56 398 VAL A N 1
ATOM 3132 C CA . VAL A 1 398 ? 9.721 -2.787 -1.648 1.00 72.56 398 VAL A CA 1
ATOM 3133 C C . VAL A 1 398 ? 10.468 -3.645 -0.649 1.00 72.56 398 VAL A C 1
ATOM 3135 O O . VAL A 1 398 ? 10.385 -3.310 0.555 1.00 72.56 398 VAL A O 1
#

Secondary structure (DSSP, 8-state):
-------SS-TTEEEEEEEE-SSEEEEEEEES-S-EE-TTT--EE--EEEEEEEEEEEEEETTEEEEEEEEEEEEE---TT-S-SEEE---TTT--TT-SB-HHHHHHHHHHHHHH-SHHHHHHHHHTT----HHHHHHHHHTSPPP-PPPPSEEEEEEEEEETTTEEEEEEEETTTTEEEEE-SS--HHHHHHHHHT-TT--EEEE-S-HHHHHHHHHH-TTSEEEE-HHHHHHHHHHHHHHHHHHTHHHHHHHHHHHHHHHHHHHHHHHTS-S--SSTTGGGTTTHHHHHHHHHHHHHHH-HHHHHHHHHHHHHHHGGGT---S-HHHHHHHHHTSTTHHHHHHHHTTHHHHHHHHH-S--SHHHHHHHHHHHHHHHTTTT---HHHHHHHHHS--

Mean predicted aligned error: 11.05 Å

Radius of gyration: 34.69 Å; Cα contacts (8 Å, |Δi|>4): 596; chains: 1; bounding box: 70×34×121 Å

Organism: NCBI:txid560405

Solvent-accessible surface area (backbone atoms only — not comparable to full-atom values): 21885 Å² total; per-residue (Å²): 130,84,85,74,76,70,66,96,58,48,85,64,45,39,80,77,47,76,49,80,56,100,63,37,32,41,37,36,28,33,64,65,62,78,57,43,58,35,88,82,78,54,53,68,28,63,49,73,72,46,71,47,77,44,69,20,43,32,66,48,58,94,70,16,27,24,38,40,35,36,50,41,43,28,29,35,46,77,50,87,88,41,89,55,57,59,39,70,58,70,61,85,69,42,38,63,85,92,52,61,33,24,42,67,34,51,52,54,47,23,51,36,14,36,67,40,27,24,61,60,24,23,58,53,26,46,76,52,24,52,68,54,54,32,70,54,23,47,48,42,40,60,75,44,83,76,70,86,71,78,83,52,41,38,35,25,49,47,81,43,65,80,41,85,97,77,42,49,19,29,40,32,28,23,61,84,78,71,41,65,70,48,71,44,91,42,68,50,38,64,64,53,12,58,50,33,56,76,41,79,62,41,47,34,41,17,26,68,86,55,65,54,60,56,52,13,37,59,76,18,40,66,86,35,45,52,24,38,25,59,66,62,56,54,49,53,51,51,51,53,49,49,53,55,52,58,76,38,45,68,58,53,51,49,51,52,46,51,53,48,50,52,48,50,50,51,49,50,59,56,67,70,57,82,83,82,80,75,74,58,71,70,61,59,76,70,54,67,64,61,52,53,53,51,52,51,50,52,33,48,76,76,36,48,67,59,40,54,47,50,51,52,49,56,54,53,68,24,34,65,70,64,67,49,89,73,55,69,68,60,53,40,56,57,29,50,78,42,88,44,26,68,59,30,59,60,46,58,82,43,44,70,24,52,52,34,27,47,76,40,95,67,53,40,70,70,48,60,57,51,52,53,50,53,52,49,57,47,60,62,32,76,85,67,54,47,70,72,50,44,45,44,35,62,59,42,76,116

Foldseek 3Di:
DPPCPDPPAFPQKDWPDWDDDPAEIETEIEGPDCWAAAPFPRDIDNAFPAKDWAWAWEFADPQHTYTYIYIWTKHADPDPPTPGRIDTGDDPQADDPPHRHGPRLLVVLLLLCLAQNFPVSQVVCVRRNSHDHSVVNLVSLLPDDQDDDDQAQAWEKDWADPPPPPFIWIWIARQVVLATPFIGRHLALCRLLVVLQVRQNHAEYAYEPDVSVVSSCCNRPVNHQYAYALVNLLVVLVVLLVVVCVVCVVLVVVLVVVVVVVVVVVVVVVVPDDDDDDVNPVVVVVPDVVVVVVVLVSCCVRPVLSNLSVVLSVQLNCQLVLNDPDQPVVSLVSCCPGSNVVVSVSCVVCNSNSVCSRVDPDHCVSVVVLSVVLVVLVVSNVPVDDPSSSRSSRSDPD

Nearest PDB structures (foldseek):
  6do9-assembly1_A  TM=6.097E-01  e=7.379E-01  Halalkalibacterium halodurans C-125
  3ey1-assembly1_A  TM=5.860E-01  e=8.708E-01  Halalkalibacterium halodurans
  2g8v-assembly1_A  TM=5.416E-01  e=1.512E+00  Halalkalibacterium halodurans

pLDDT: mean 85.14, std 14.19, range [31.83, 98.0]

Sequence (398 aa):
MPKRLRPFIPPSLRVVSVTSEPQHVTVLAVPRSLTACCSACRLRSDSVHGSYGRHLADLPWQGRSVGLHVRLRRLRCRNPACPRRTFSETPPDVAAPHARRSRRLHDLQRHFGLALGGAPAARLAYRLAIPASPSTFLRFVRAGPTPVALPPRVIAIDEWAWRRGCRYGTVIVDLERRVIADLLPDREIEVVAAWLRRHPRVEIIARDRAEVYSEAVRQGAPEAVHVLDRWHLLRNLGEALQEVVGGEHAVIHSVTRTLGDERAAALRIEQNRARPATASDRRKLARHAPRRARHAEVRRLHAPKLADAADLAVRFARMPRGQSSEPVTDWLAAARSSVLKRFAAGLQRDAAGIENVIALPWSTGPVEGEISRLMTIKRSMYGRAGFELLRQRVLNPV

InterPro domains:
  IPR002560 Transposase IS204/IS1001/IS1096/IS1165, DDE domain [PF01610] (155-394)
  IPR029261 Transposase IS204/IS1001/IS1096/IS1165, zinc-finger [PF14690] (36-79)
  IPR047951 Transposase ISL3 [NF033550] (31-395)
  IPR047951 Transposase ISL3 [PTHR33498] (21-395)